Protein AF-A0A938LLB4-F1 (afdb_monomer_lite)

Foldseek 3Di:
DPPVCVVVVVVVVVPPPPDVVVVVVPPPDDDPPDWDKFKKKWWFALFKFLKAKEKEFDFQPQALDPLQKWKAFPVRHTWFKDFLAFAFLLCLLQPDVLQVSFQRVVQLAFDDSVVSNVVLVVVLVVCCVPPVVVSVVVVVSVVSSVVRRSGTGMTIMMTSHIAHHLGIGIMMMIGHPDRDPDPFQDQDPDPQWDDAAQWIWGGPPWQTFTAGVRFTLWTFQDWDWAPDDDSFIPADPVWDKTWGWDDDQWIKIKIWIWDQHPPRDIWIWIKIWTHHSLQKIKMKTWTGCPDLPPHDDHFTWWRKIFAPFWKAWPDDADQLQRWTWIARPQRAIKTKFWFCFPLSYSSPPCGLSPPPLVPPPFAWDWDGDTRMITTTGDDDCPRPSNCCSVCVPPDPPDDDRDDDTITMMMMATDRYRVSSRVRRLNPLSHIYMYTDDDDDPVNVVVVVLVVLLPPDPDAPPLLCLLSVLSNVVSHPPPVVNVQSQQHGPVDRGQGLQNVLVVLLVVLVVCVVVLQDPCCVPDVVVVVVPPPDPSSLPVNLSSLLRSVVSLVSCVVVVHDDDNVSSLVSLLSSLCSLQCSQQNVVRDLVSNVVRCQQDALLSCLSLLLSLLSNCVSPVDCVSLLSSLVSLVVLVVSLSSRSNHQDPSHPRCPPPNRYDDPVRSNVSLVSNLVSCVVSVNCPSNNPVNNVSD

Secondary structure (DSSP, 8-state):
--HHHHHHHHHHTTTTTSSGGGTGGG-S---TT--EEEEEEEE--SS--S-EEEEEE--TTT-SSTTSEEEE-TTSPEEPEEEEEEEEHHHHHH-BGGGTTB--TT-SS-S-HHHHHHHHHHHHHHHHHH-HHHHHHHHHHHHHHHHTTTSEEEEEEEE--PPPTT-EEEEEEEEPSS---PPP----S---EEEETTEEEESSSSS-EEEETTEEEEEEEEEEESS------SS-TTS-EEEEEE-SSSEEEEEEEEEE-GGG-EEEEEEEEEEETTTEEEEEEEEE-S-GGG-----EEEEEEE-SS-EEEEE--BTTB-SEEEEETTTEEEEEEE-SS-TTSTTTTS-TT----SSTT---EEEEETTEEEEE----TT-HHHHHHH-TTS-----------EEEEEEEEESSHHHHHHHHHHHHTPEEEEEE----HHHHHHHHHHHHHH----TT-GGGHHHHHHHHHTS--HHHHHHHHH--TTSTT--HHHHHHHHHHHHHHHHHTTS-SSTTT-HHHHTTT---TTTTSHHHHHHHHHHHHHHHHHHTT----HHHHHHHHHHHHHHHHHHHHTTTTPHHHHHHHHHHS-HHHHTTHHHHHHHHHHHH--HHHHHHHHHHHHHHHHHHHT-TT-S--SS----SS-SS--TTHHHHHHHHHHHHHHHTT-GGGT-HHHHTT-

Radius of gyration: 28.42 Å; chains: 1; bounding box: 68×77×76 Å

pLDDT: mean 71.15, std 18.34, range [28.41, 96.88]

Structure (mmCIF, N/CA/C/O backbone):
data_AF-A0A938LLB4-F1
#
_entry.id   AF-A0A938LLB4-F1
#
loop_
_atom_site.group_PDB
_atom_site.id
_atom_site.type_symbol
_atom_site.label_atom_id
_atom_site.label_alt_id
_atom_site.label_comp_id
_atom_site.label_asym_id
_atom_site.label_entity_id
_atom_site.label_seq_id
_atom_site.pdbx_PDB_ins_code
_atom_site.Cartn_x
_atom_site.Cartn_y
_atom_site.Cartn_z
_atom_site.occupancy
_atom_site.B_iso_or_equiv
_atom_site.auth_seq_id
_atom_site.auth_comp_id
_atom_site.auth_asym_id
_atom_site.auth_atom_id
_atom_site.pdbx_PDB_model_num
ATOM 1 N N . MET A 1 1 ? -25.344 2.902 45.582 1.00 38.16 1 MET A N 1
ATOM 2 C CA . MET A 1 1 ? -24.478 1.870 44.975 1.00 38.16 1 MET A CA 1
ATOM 3 C C . MET A 1 1 ? -23.127 2.529 44.743 1.00 38.16 1 MET A C 1
ATOM 5 O O . MET A 1 1 ? -23.113 3.591 44.135 1.00 38.16 1 MET A O 1
ATOM 9 N N . ASP A 1 2 ? -22.037 2.008 45.308 1.00 42.34 2 ASP A N 1
ATOM 10 C CA . ASP A 1 2 ? -20.694 2.566 45.085 1.00 42.34 2 ASP A CA 1
ATOM 11 C C . ASP A 1 2 ? -20.376 2.517 43.574 1.00 42.34 2 ASP A C 1
ATOM 13 O O . ASP A 1 2 ? -20.683 1.522 42.910 1.00 42.34 2 ASP A O 1
ATOM 17 N N . ARG A 1 3 ? -19.794 3.592 43.017 1.00 37.59 3 ARG A N 1
ATOM 18 C CA . ARG A 1 3 ? -19.361 3.690 41.606 1.00 37.59 3 ARG A CA 1
ATOM 19 C C . ARG A 1 3 ? -18.477 2.493 41.213 1.00 37.59 3 ARG A C 1
ATOM 21 O O . ARG A 1 3 ? -18.542 2.015 40.081 1.00 37.59 3 ARG A O 1
ATOM 28 N N . ARG A 1 4 ? -17.738 1.939 42.182 1.00 39.38 4 ARG A N 1
ATOM 29 C CA . ARG A 1 4 ? -16.935 0.709 42.086 1.00 39.38 4 ARG A CA 1
ATOM 30 C C . ARG A 1 4 ? -17.777 -0.549 41.874 1.00 39.38 4 ARG A C 1
ATOM 32 O O . ARG A 1 4 ? -17.380 -1.441 41.128 1.00 39.38 4 ARG A O 1
ATOM 39 N N . THR A 1 5 ? -18.938 -0.620 42.520 1.00 36.97 5 THR A N 1
ATOM 40 C CA . THR A 1 5 ? -19.897 -1.714 42.370 1.00 36.97 5 THR A CA 1
ATOM 41 C C . THR A 1 5 ? -20.591 -1.622 41.020 1.00 36.97 5 THR A C 1
ATOM 43 O O . THR A 1 5 ? -20.711 -2.647 40.371 1.00 36.97 5 THR A O 1
ATOM 46 N N . PHE A 1 6 ? -20.970 -0.432 40.542 1.00 40.25 6 PHE A N 1
ATOM 47 C CA . PHE A 1 6 ? -21.634 -0.280 39.240 1.00 40.25 6 PHE A CA 1
ATOM 48 C C . PHE A 1 6 ? -20.736 -0.722 38.070 1.00 40.25 6 PHE A C 1
ATOM 50 O O . PHE A 1 6 ? -21.145 -1.577 37.296 1.00 40.25 6 PHE A O 1
ATOM 57 N N . LEU A 1 7 ? -19.477 -0.266 38.000 1.00 39.56 7 LEU A N 1
ATOM 58 C CA . LEU A 1 7 ? -18.534 -0.684 36.944 1.00 39.56 7 LEU A CA 1
ATOM 59 C C . LEU A 1 7 ? -18.168 -2.175 37.010 1.00 39.56 7 LEU A C 1
ATOM 61 O O . LEU A 1 7 ? -18.110 -2.840 35.978 1.00 39.56 7 LEU A O 1
ATOM 65 N N . LYS A 1 8 ? -17.976 -2.728 38.217 1.00 38.22 8 LYS A N 1
ATOM 66 C CA . LYS A 1 8 ? -17.775 -4.176 38.393 1.00 38.22 8 LYS A CA 1
ATOM 67 C C . LYS A 1 8 ? -19.023 -4.981 38.031 1.00 38.22 8 LYS A C 1
ATOM 69 O O . LYS A 1 8 ? -18.881 -6.071 37.498 1.00 38.22 8 LYS A O 1
ATOM 74 N N . SER A 1 9 ? -20.220 -4.451 38.283 1.00 35.53 9 SER A N 1
ATOM 75 C CA . SER A 1 9 ? -21.488 -5.106 37.937 1.00 35.53 9 SER A CA 1
ATOM 76 C C . SER A 1 9 ? -21.720 -5.092 36.430 1.00 35.53 9 SER A C 1
ATOM 78 O O . SER A 1 9 ? -22.069 -6.123 35.876 1.00 35.53 9 SER A O 1
ATOM 80 N N . SER A 1 10 ? -21.445 -3.979 35.746 1.00 35.88 10 SER A N 1
ATOM 81 C CA . SER A 1 10 ? -21.566 -3.878 34.286 1.00 35.88 10 SER A CA 1
ATOM 82 C C . SER A 1 10 ? -20.564 -4.776 33.549 1.00 35.88 10 SER A C 1
ATOM 84 O O . SER A 1 10 ? -20.893 -5.322 32.502 1.00 35.88 10 SER A O 1
ATOM 86 N N . LEU A 1 11 ? -19.372 -4.993 34.120 1.00 36.62 11 LEU A N 1
ATOM 87 C CA . LEU A 1 11 ? -18.377 -5.949 33.609 1.00 36.62 11 LEU A CA 1
ATOM 88 C C . LEU A 1 11 ? -18.670 -7.406 34.016 1.00 36.62 11 LEU A C 1
ATOM 90 O O . LEU A 1 11 ? -18.320 -8.324 33.284 1.00 36.62 11 LEU A O 1
ATOM 94 N N . ALA A 1 12 ? -19.335 -7.640 35.151 1.00 34.72 12 ALA A N 1
ATOM 95 C CA . ALA A 1 12 ? -19.778 -8.973 35.570 1.00 34.72 12 ALA A CA 1
ATOM 96 C C . ALA A 1 12 ? -21.021 -9.450 34.796 1.00 34.72 12 ALA A C 1
ATOM 98 O O . ALA A 1 12 ? -21.148 -10.641 34.521 1.00 34.72 12 ALA A O 1
ATOM 99 N N . VAL A 1 13 ? -21.902 -8.530 34.386 1.00 36.62 13 VAL A N 1
ATOM 100 C CA . VAL A 1 13 ? -23.029 -8.799 33.472 1.00 36.62 13 VAL A CA 1
ATOM 101 C C . VAL A 1 13 ? -22.531 -9.187 32.070 1.00 36.62 13 VAL A C 1
ATOM 103 O O . VAL A 1 13 ? -23.229 -9.907 31.366 1.00 36.62 13 VAL A O 1
ATOM 106 N N . ALA A 1 14 ? -21.291 -8.830 31.708 1.00 36.34 14 ALA A N 1
ATOM 107 C CA . ALA A 1 14 ? -20.615 -9.303 30.495 1.00 36.34 14 ALA A CA 1
ATOM 108 C C . ALA A 1 14 ? -20.069 -10.753 30.586 1.00 36.34 14 ALA A C 1
ATOM 110 O O . ALA A 1 14 ? -19.321 -11.175 29.715 1.00 36.34 14 ALA A O 1
ATOM 111 N N . GLY A 1 15 ? -20.425 -11.535 31.617 1.00 29.52 15 GLY A N 1
ATOM 112 C CA . GLY A 1 15 ? -20.365 -13.007 31.561 1.00 29.52 15 GLY A CA 1
ATOM 113 C C . GLY A 1 15 ? -18.978 -13.675 31.562 1.00 29.52 15 GLY A C 1
ATOM 114 O O . GLY A 1 15 ? -18.867 -14.842 31.199 1.00 29.52 15 GLY A O 1
ATOM 115 N N . LEU A 1 16 ? -17.917 -12.995 32.003 1.00 42.72 16 LEU A N 1
ATOM 116 C CA . LEU A 1 16 ? -16.522 -13.419 31.781 1.00 42.72 16 LEU A CA 1
ATOM 117 C C . LEU A 1 16 ? -15.915 -14.476 32.737 1.00 42.72 16 LEU A C 1
ATOM 119 O O . LEU A 1 16 ? -14.700 -14.665 32.703 1.00 42.72 16 LEU A O 1
ATOM 123 N N . SER A 1 17 ? -16.665 -15.179 33.598 1.00 34.81 17 SER A N 1
ATOM 124 C CA . SER A 1 17 ? -16.018 -15.974 34.671 1.00 34.81 17 SER A CA 1
ATOM 125 C C . SER A 1 17 ? -16.372 -17.455 34.831 1.00 34.81 17 SER A C 1
ATOM 127 O O . SER A 1 17 ? -15.748 -18.088 35.679 1.00 34.81 17 SER A O 1
ATOM 129 N N . ALA A 1 18 ? -17.266 -18.068 34.042 1.00 30.58 18 ALA A N 1
ATOM 130 C CA . ALA A 1 18 ? -17.614 -19.480 34.305 1.00 30.58 18 ALA A CA 1
ATOM 131 C C . ALA A 1 18 ? -17.801 -20.417 33.096 1.00 30.58 18 ALA A C 1
ATOM 133 O O . ALA A 1 18 ? -17.688 -21.626 33.273 1.00 30.58 18 ALA A O 1
ATOM 134 N N . GLY A 1 19 ? -18.027 -19.920 31.873 1.00 28.78 19 GLY A N 1
ATOM 135 C CA . GLY A 1 19 ? -18.280 -20.790 30.706 1.00 28.78 19 GLY A CA 1
ATOM 136 C C . GLY A 1 19 ? -17.046 -21.184 29.880 1.00 28.78 19 GLY A C 1
ATOM 137 O O . GLY A 1 19 ? -17.076 -22.166 29.144 1.00 28.78 19 GLY A O 1
ATOM 138 N N . ALA A 1 20 ? -15.942 -20.440 29.988 1.00 32.25 20 ALA A N 1
ATOM 139 C CA . ALA A 1 20 ? -14.841 -20.521 29.021 1.00 32.25 20 ALA A CA 1
ATOM 140 C C . ALA A 1 20 ? -13.816 -21.641 29.289 1.00 32.25 20 ALA A C 1
ATOM 142 O O . ALA A 1 20 ? -13.085 -22.029 28.378 1.00 32.25 20 ALA A O 1
ATOM 143 N N . ALA A 1 21 ? -13.766 -22.188 30.510 1.00 29.72 21 ALA A N 1
ATOM 144 C CA . ALA A 1 21 ? -12.831 -23.264 30.855 1.00 29.72 21 ALA A CA 1
ATOM 145 C C . ALA A 1 21 ? -13.132 -24.571 30.098 1.00 29.72 21 ALA A C 1
ATOM 147 O O . ALA A 1 21 ? -12.221 -25.346 29.834 1.00 29.72 21 ALA A O 1
ATOM 148 N N . GLN A 1 22 ? -14.384 -24.775 29.676 1.00 30.55 22 GLN A N 1
ATOM 149 C CA . GLN A 1 22 ? -14.809 -25.984 28.966 1.00 30.55 22 GLN A CA 1
ATOM 150 C C . GLN A 1 22 ? -14.653 -25.885 27.436 1.00 30.55 22 GLN A C 1
ATOM 152 O O . GLN A 1 22 ? -14.655 -26.903 26.755 1.00 30.55 22 GLN A O 1
ATOM 157 N N . ALA A 1 23 ? -14.456 -24.678 26.886 1.00 30.84 23 ALA A N 1
ATOM 158 C CA . ALA A 1 23 ? -14.274 -24.460 25.444 1.00 30.84 23 ALA A CA 1
ATOM 159 C C . ALA A 1 23 ? -12.804 -24.565 24.983 1.00 30.84 23 ALA A C 1
ATOM 161 O O . ALA A 1 23 ? -12.535 -24.788 23.799 1.00 30.84 23 ALA A O 1
ATOM 162 N N . ALA A 1 24 ? -11.842 -24.426 25.904 1.00 32.53 24 ALA A N 1
ATOM 163 C CA . ALA A 1 24 ? -10.412 -24.510 25.600 1.00 32.53 24 ALA A CA 1
ATOM 164 C C . ALA A 1 24 ? -9.924 -25.955 25.362 1.00 32.53 24 ALA A C 1
ATOM 166 O O . ALA A 1 24 ? -8.981 -26.156 24.598 1.00 32.53 24 ALA A O 1
ATOM 167 N N . GLU A 1 25 ? -10.599 -26.960 25.932 1.00 28.41 25 GLU A N 1
ATOM 168 C CA . GLU A 1 25 ? -10.260 -28.383 25.752 1.00 28.41 25 GLU A CA 1
ATOM 169 C C . GLU A 1 25 ? -10.760 -28.991 24.428 1.00 28.41 25 GLU A C 1
ATOM 171 O O . GLU A 1 25 ? -10.329 -30.077 24.057 1.00 28.41 25 GLU A O 1
ATOM 176 N N . THR A 1 26 ? -11.588 -28.282 23.650 1.00 31.03 26 THR A N 1
ATOM 177 C CA . THR A 1 26 ? -12.096 -28.755 22.342 1.00 31.03 26 THR A CA 1
ATOM 178 C C . THR A 1 26 ? -11.354 -28.212 21.116 1.00 31.03 26 THR A C 1
ATOM 180 O O . THR A 1 26 ? -11.802 -28.406 19.987 1.00 31.03 26 THR A O 1
ATOM 183 N N . ARG A 1 27 ? -10.209 -27.533 21.282 1.00 40.38 27 ARG A N 1
ATOM 184 C CA . ARG A 1 27 ? -9.359 -27.124 20.138 1.00 40.38 27 ARG A CA 1
ATOM 185 C C . ARG A 1 27 ? -8.345 -28.196 19.706 1.00 40.38 27 ARG A C 1
ATOM 187 O O . ARG A 1 27 ? -7.478 -27.904 18.883 1.00 40.38 27 ARG A O 1
ATOM 194 N N . THR A 1 28 ? -8.482 -29.417 20.216 1.00 36.91 28 THR A N 1
ATOM 195 C CA . THR A 1 28 ? -7.761 -30.611 19.771 1.00 36.91 28 THR A CA 1
ATOM 196 C C . THR A 1 28 ? -8.453 -31.238 18.554 1.00 36.91 28 THR A C 1
ATOM 198 O O . THR A 1 28 ? -9.636 -31.560 18.569 1.00 36.91 28 THR A O 1
ATOM 201 N N . ASP A 1 29 ? -7.683 -31.363 17.473 1.00 35.16 29 ASP A N 1
ATOM 202 C CA . ASP A 1 29 ? -7.795 -32.408 16.453 1.00 35.16 29 ASP A CA 1
ATOM 203 C C . ASP A 1 29 ? -9.169 -32.610 15.783 1.00 35.16 29 ASP A C 1
ATOM 205 O O . ASP A 1 29 ? -9.827 -33.638 15.944 1.00 35.16 29 ASP A O 1
ATOM 209 N N . ARG A 1 30 ? -9.569 -31.677 14.901 1.00 42.19 30 ARG A N 1
ATOM 210 C CA . ARG A 1 30 ? -10.477 -32.066 13.804 1.00 42.19 30 ARG A CA 1
ATOM 211 C C . ARG A 1 30 ? -9.733 -33.018 12.869 1.00 42.19 30 ARG A C 1
ATOM 213 O O . ARG A 1 30 ? -8.590 -32.752 12.501 1.00 42.19 30 ARG A O 1
ATOM 220 N N . ALA A 1 31 ? -10.392 -34.122 12.523 1.00 34.38 31 ALA A N 1
ATOM 221 C CA . ALA A 1 31 ? -9.819 -35.233 11.778 1.00 34.38 31 ALA A CA 1
ATOM 222 C C . ALA A 1 31 ? -9.076 -34.779 10.501 1.00 34.38 31 ALA A C 1
ATOM 224 O O . ALA A 1 31 ? -9.541 -33.866 9.809 1.00 34.38 31 ALA A O 1
ATOM 225 N N . PRO A 1 32 ? -7.948 -35.424 10.147 1.00 36.88 32 PRO A N 1
ATOM 226 C CA . PRO A 1 32 ? -7.277 -35.201 8.871 1.00 36.88 32 PRO A CA 1
ATOM 227 C C . PRO A 1 32 ? -8.240 -35.560 7.727 1.00 36.88 32 PRO A C 1
ATOM 229 O O . PRO A 1 32 ? -8.474 -36.732 7.448 1.00 36.88 32 PRO A O 1
ATOM 232 N N . GLY A 1 33 ? -8.847 -34.547 7.104 1.00 42.12 33 GLY A N 1
ATOM 233 C CA . GLY A 1 33 ? -9.833 -34.728 6.032 1.00 42.12 33 GLY A CA 1
ATOM 234 C C . GLY A 1 33 ? -10.865 -33.605 5.892 1.00 42.12 33 GLY A C 1
ATOM 235 O O . GLY A 1 33 ? -11.417 -33.438 4.806 1.00 42.12 33 GLY A O 1
ATOM 236 N N . ASP A 1 34 ? -11.098 -32.797 6.932 1.00 50.19 34 ASP A N 1
ATOM 237 C CA . ASP A 1 34 ? -12.034 -31.671 6.836 1.00 50.19 34 ASP A CA 1
ATOM 238 C C . ASP A 1 34 ? -11.437 -30.521 6.012 1.00 50.19 34 ASP A C 1
ATOM 240 O O . ASP A 1 34 ? -10.453 -29.886 6.404 1.00 50.19 34 ASP A O 1
ATOM 244 N N . ARG A 1 35 ? -12.063 -30.232 4.863 1.00 59.97 35 ARG A N 1
ATOM 245 C CA . ARG A 1 35 ? -11.762 -29.063 4.023 1.00 59.97 35 ARG A CA 1
ATOM 246 C C . ARG A 1 35 ? -11.825 -27.794 4.867 1.00 59.97 35 ARG A C 1
ATOM 248 O O . ARG A 1 35 ? -12.900 -27.361 5.286 1.00 59.97 35 ARG A O 1
ATOM 255 N N . ARG A 1 36 ? -10.671 -27.172 5.105 1.00 74.94 36 ARG A N 1
ATOM 256 C CA . ARG A 1 36 ? -10.594 -25.930 5.872 1.00 74.94 36 ARG A CA 1
ATOM 257 C C . ARG A 1 36 ? -10.804 -24.744 4.940 1.00 74.94 36 ARG A C 1
ATOM 259 O O . ARG A 1 36 ? -9.930 -24.413 4.144 1.00 74.94 36 ARG A O 1
ATOM 266 N N . LEU A 1 37 ? -11.972 -24.119 5.059 1.00 85.50 37 LEU A N 1
ATOM 267 C CA . LEU A 1 37 ? -12.332 -22.895 4.349 1.00 85.50 37 LEU A CA 1
ATOM 268 C C . LEU A 1 37 ? -12.081 -21.677 5.247 1.00 85.50 37 LEU A C 1
ATOM 270 O O . LEU A 1 37 ? -12.558 -21.627 6.381 1.00 85.50 37 LEU A O 1
ATOM 274 N N . LEU A 1 38 ? -11.339 -20.698 4.738 1.00 89.25 38 LEU A N 1
ATOM 275 C CA . LEU A 1 38 ? -11.092 -19.399 5.362 1.00 89.25 38 LEU A CA 1
ATOM 276 C C . LEU A 1 38 ? -11.762 -18.294 4.539 1.00 89.25 38 LEU A C 1
ATOM 278 O O . LEU A 1 38 ? -11.843 -18.389 3.315 1.00 89.25 38 LEU A O 1
ATOM 282 N N . ASN A 1 39 ? -12.206 -17.228 5.203 1.00 90.12 39 ASN A N 1
ATOM 283 C CA . ASN A 1 39 ? -12.714 -16.043 4.518 1.00 90.12 39 ASN A CA 1
ATOM 284 C C . ASN A 1 39 ? -11.551 -15.121 4.148 1.00 90.12 39 ASN A C 1
ATOM 286 O O . ASN A 1 39 ? -10.683 -14.831 4.974 1.00 90.12 39 ASN A O 1
ATOM 290 N N . VAL A 1 40 ? -11.563 -14.640 2.912 1.00 90.19 40 VAL A N 1
ATOM 291 C CA . VAL A 1 40 ? -10.655 -13.616 2.403 1.00 90.19 40 VAL A CA 1
ATOM 292 C C . VAL A 1 40 ? -11.481 -12.357 2.198 1.00 90.19 40 VAL A C 1
ATOM 294 O O . VAL A 1 40 ? -12.363 -12.329 1.342 1.00 90.19 40 VAL A O 1
ATOM 297 N N . HIS A 1 41 ? -11.209 -11.313 2.972 1.00 85.25 41 HIS A N 1
ATOM 298 C CA . HIS A 1 41 ? -11.810 -10.007 2.719 1.00 85.25 41 HIS A CA 1
ATOM 299 C C . HIS A 1 41 ? -10.950 -9.301 1.691 1.00 85.25 41 HIS A C 1
ATOM 301 O O . HIS A 1 41 ? -9.750 -9.141 1.903 1.00 85.25 41 HIS A O 1
ATOM 307 N N . ALA A 1 42 ? -11.561 -8.919 0.581 1.00 87.12 42 ALA A N 1
ATOM 308 C CA . ALA A 1 42 ? -10.934 -8.149 -0.473 1.00 87.12 42 ALA A CA 1
ATOM 309 C C . ALA A 1 42 ? -11.581 -6.770 -0.538 1.00 87.12 42 ALA A C 1
ATOM 311 O O . ALA A 1 42 ? -12.806 -6.643 -0.473 1.00 87.12 42 ALA A O 1
ATOM 312 N N . CYS A 1 43 ? -10.761 -5.739 -0.685 1.00 81.94 43 CYS A N 1
ATOM 313 C CA . CYS A 1 43 ? -11.220 -4.394 -0.964 1.00 81.94 43 CYS A CA 1
ATOM 314 C C . CYS A 1 43 ? -10.387 -3.754 -2.073 1.00 81.94 43 CYS A C 1
ATOM 316 O O . CYS A 1 43 ? -9.166 -3.912 -2.152 1.00 81.94 43 CYS A O 1
ATOM 318 N N . GLN A 1 44 ? -11.069 -3.009 -2.932 1.00 82.25 44 GLN A N 1
ATOM 319 C CA . GLN A 1 44 ? -10.447 -2.159 -3.931 1.00 82.25 44 GLN A CA 1
ATOM 320 C C . GLN A 1 44 ? -10.585 -0.709 -3.504 1.00 82.25 44 GLN A C 1
ATOM 322 O O . GLN A 1 44 ? -11.599 -0.274 -2.961 1.00 82.25 44 GLN A O 1
ATOM 327 N N . ALA A 1 45 ? -9.533 0.037 -3.787 1.00 72.38 45 ALA A N 1
ATOM 328 C CA . ALA A 1 45 ? -9.528 1.484 -3.779 1.00 72.38 45 ALA A CA 1
ATOM 329 C C . ALA A 1 45 ? -10.425 2.047 -4.908 1.00 72.38 45 ALA A C 1
ATOM 331 O O . ALA A 1 45 ? -11.274 1.362 -5.463 1.00 72.38 45 ALA A O 1
ATOM 332 N N . ASN A 1 46 ? -10.262 3.306 -5.283 1.00 71.06 46 ASN A N 1
ATOM 333 C CA . ASN A 1 46 ? -11.019 3.934 -6.371 1.00 71.06 46 ASN A CA 1
ATOM 334 C C . ASN A 1 46 ? -10.603 3.494 -7.791 1.00 71.06 46 ASN A C 1
ATOM 336 O O . ASN A 1 46 ? -11.219 3.877 -8.787 1.00 71.06 46 ASN A O 1
ATOM 340 N N . ASN A 1 47 ? -9.515 2.746 -7.912 1.00 76.56 47 ASN A N 1
ATOM 341 C CA . ASN A 1 47 ? -8.929 2.388 -9.188 1.00 76.56 47 ASN A CA 1
ATOM 342 C C . ASN A 1 47 ? -9.462 1.036 -9.683 1.00 76.56 47 ASN A C 1
ATOM 344 O O . ASN A 1 47 ? -10.134 0.297 -8.968 1.00 76.56 47 ASN A O 1
ATOM 348 N N . ARG A 1 48 ? -9.156 0.716 -10.941 1.00 83.62 48 ARG A N 1
ATOM 349 C CA . ARG A 1 48 ? -9.487 -0.574 -11.549 1.00 83.62 48 ARG A CA 1
ATOM 350 C C . ARG A 1 48 ? -8.203 -1.344 -11.787 1.00 83.62 48 ARG A C 1
ATOM 352 O O . ARG A 1 48 ? -7.337 -0.871 -12.520 1.00 83.62 48 ARG A O 1
ATOM 359 N N . SER A 1 49 ? -8.097 -2.510 -11.171 1.00 87.69 49 SER A N 1
ATOM 360 C CA . SER A 1 49 ? -7.019 -3.460 -11.405 1.00 87.69 49 SER A CA 1
ATOM 361 C C . SER A 1 49 ? -7.618 -4.834 -11.709 1.00 87.69 49 SER A C 1
ATOM 363 O O . SER A 1 49 ? -8.625 -5.200 -11.103 1.00 87.69 49 SER A O 1
ATOM 365 N N . PRO A 1 50 ? -7.025 -5.609 -12.634 1.00 92.12 50 PRO A N 1
ATOM 366 C CA . PRO A 1 50 ? -7.386 -7.010 -12.822 1.00 92.12 50 PRO A CA 1
ATOM 367 C C . PRO A 1 50 ? -6.771 -7.931 -11.752 1.00 92.12 50 PRO A C 1
ATOM 369 O O . PRO A 1 50 ? -6.931 -9.151 -11.832 1.00 92.12 50 PRO A O 1
ATOM 372 N N . TYR A 1 51 ? -6.039 -7.368 -10.787 1.00 91.56 51 TYR A N 1
ATOM 373 C CA . TYR A 1 51 ? -5.263 -8.093 -9.796 1.00 91.56 51 TYR A CA 1
ATOM 374 C C . TYR A 1 51 ? -5.711 -7.785 -8.366 1.00 91.56 51 TYR A C 1
ATOM 376 O O . TYR A 1 51 ? -6.024 -6.649 -8.014 1.00 91.56 51 TYR A O 1
ATOM 384 N N . LEU A 1 52 ? -5.644 -8.811 -7.520 1.00 90.31 52 LEU A N 1
ATOM 385 C CA . LEU A 1 52 ? -5.874 -8.746 -6.079 1.00 90.31 52 LEU A CA 1
ATOM 386 C C . LEU A 1 52 ? -4.668 -9.360 -5.358 1.00 90.31 52 LEU A C 1
ATOM 388 O O . LEU A 1 52 ? -4.321 -10.517 -5.592 1.00 90.31 52 LEU A O 1
ATOM 392 N N . LEU A 1 53 ? -4.030 -8.599 -4.471 1.00 89.56 53 LEU A N 1
ATOM 393 C CA . LEU A 1 53 ? -2.946 -9.069 -3.611 1.00 89.56 53 LEU A CA 1
ATOM 394 C C . LEU A 1 53 ? -3.502 -9.502 -2.255 1.00 89.56 53 LEU A C 1
ATOM 396 O O . LEU A 1 53 ? -3.898 -8.666 -1.444 1.00 89.56 53 LEU A O 1
ATOM 400 N N . VAL A 1 54 ? -3.496 -10.805 -1.978 1.00 88.25 54 VAL A N 1
ATOM 401 C CA . VAL A 1 54 ? -3.985 -11.369 -0.715 1.00 88.25 54 VAL A CA 1
ATOM 402 C C . VAL A 1 54 ? -2.824 -11.675 0.222 1.00 88.25 54 VAL A C 1
ATOM 404 O O . VAL A 1 54 ? -1.978 -12.515 -0.078 1.00 88.25 54 VAL A O 1
ATOM 407 N N . ARG A 1 55 ? -2.813 -11.048 1.399 1.00 86.69 55 ARG A N 1
ATOM 408 C CA . ARG A 1 55 ? -1.929 -11.403 2.514 1.00 86.69 55 ARG A CA 1
ATOM 409 C C . ARG A 1 55 ? -2.594 -12.468 3.384 1.00 86.69 55 ARG A C 1
ATOM 411 O O . ARG A 1 55 ? -3.663 -12.247 3.949 1.00 86.69 55 ARG A O 1
ATOM 418 N N . ALA A 1 56 ? -1.945 -13.613 3.538 1.00 86.81 56 ALA A N 1
ATOM 419 C CA . ALA A 1 56 ? -2.440 -14.720 4.346 1.00 86.81 56 ALA A CA 1
ATOM 420 C C . ALA A 1 56 ? -1.444 -15.083 5.449 1.00 86.81 56 ALA A C 1
ATOM 422 O O . ALA A 1 56 ? -0.252 -15.194 5.185 1.00 86.81 56 ALA A O 1
ATOM 423 N N . LYS A 1 57 ? -1.935 -15.310 6.671 1.00 86.44 57 LYS A N 1
ATOM 424 C CA . LYS A 1 57 ? -1.154 -15.838 7.801 1.00 86.44 57 LYS A CA 1
ATOM 425 C C . LYS A 1 57 ? -1.664 -17.217 8.202 1.00 86.44 57 LYS A C 1
ATOM 427 O O . LYS A 1 57 ? -2.854 -17.362 8.465 1.00 86.44 57 LYS A O 1
ATOM 432 N N . PHE A 1 58 ? -0.796 -18.210 8.304 1.00 87.50 58 PHE A N 1
ATOM 433 C CA . PHE A 1 58 ? -1.147 -19.599 8.611 1.00 87.50 58 PHE A CA 1
ATOM 434 C C . PHE A 1 58 ? -0.631 -20.010 9.988 1.00 87.50 58 PHE A C 1
ATOM 436 O O . PHE A 1 58 ? 0.442 -19.569 10.381 1.00 87.50 58 PHE A O 1
ATOM 443 N N . ARG A 1 59 ? -1.381 -20.836 10.729 1.00 87.19 59 ARG A N 1
ATOM 444 C CA . ARG A 1 59 ? -0.913 -21.455 11.982 1.00 87.19 59 ARG A CA 1
ATOM 445 C C . ARG A 1 59 ? 0.206 -22.462 11.685 1.00 87.19 59 ARG A C 1
ATOM 447 O O . ARG A 1 59 ? 0.269 -22.979 10.566 1.00 87.19 59 ARG A O 1
ATOM 454 N N . PRO A 1 60 ? 1.061 -22.787 12.668 1.00 88.62 60 PRO A N 1
ATOM 455 C CA . PRO A 1 60 ? 2.071 -23.822 12.484 1.00 88.62 60 PRO A CA 1
ATOM 456 C C . PRO A 1 60 ? 1.441 -25.148 12.050 1.00 88.62 60 PRO A C 1
ATOM 458 O O . PRO A 1 60 ? 0.452 -25.588 12.632 1.00 88.62 60 PRO A O 1
ATOM 461 N N . GLY A 1 61 ? 1.996 -25.760 11.005 1.00 89.06 61 GLY A N 1
ATOM 462 C CA . GLY A 1 61 ? 1.529 -27.032 10.450 1.00 89.06 61 GLY A CA 1
ATOM 463 C C . GLY A 1 61 ? 0.268 -26.942 9.585 1.00 89.06 61 GLY A C 1
ATOM 464 O O . GLY A 1 61 ? -0.129 -27.950 9.015 1.00 89.06 61 GLY A O 1
ATOM 465 N N . GLU A 1 62 ? -0.353 -25.765 9.450 1.00 89.19 62 GLU A N 1
ATOM 466 C CA . GLU A 1 62 ? -1.623 -25.617 8.724 1.00 89.19 62 GLU A CA 1
ATOM 467 C C . GLU A 1 62 ? -1.456 -25.714 7.204 1.00 89.19 62 GLU A C 1
ATOM 469 O O . GLU A 1 62 ? -2.290 -26.312 6.535 1.00 89.19 62 GLU A O 1
ATOM 474 N N . VAL A 1 63 ? -0.386 -25.127 6.663 1.00 91.50 63 VAL A N 1
ATOM 475 C CA . VAL A 1 63 ? -0.089 -25.126 5.227 1.00 91.50 63 VAL A CA 1
ATOM 476 C C . VAL A 1 63 ? 1.361 -25.538 5.038 1.00 91.50 63 VAL A C 1
ATOM 478 O O . VAL A 1 63 ? 2.272 -24.814 5.434 1.00 91.50 63 VAL A O 1
ATOM 481 N N . ALA A 1 64 ? 1.590 -26.711 4.451 1.00 89.94 64 ALA A N 1
ATOM 482 C CA . ALA A 1 64 ? 2.943 -27.216 4.214 1.00 89.94 64 ALA A CA 1
ATOM 483 C C . ALA A 1 64 ? 3.646 -26.501 3.046 1.00 89.94 64 ALA A C 1
ATOM 485 O O . ALA A 1 64 ? 4.857 -26.312 3.079 1.00 89.94 64 ALA A O 1
ATOM 486 N N . ASP A 1 65 ? 2.885 -26.082 2.034 1.00 91.50 65 ASP A N 1
ATOM 487 C CA . ASP A 1 65 ? 3.371 -25.408 0.829 1.00 91.50 65 ASP A CA 1
ATOM 488 C C . ASP A 1 65 ? 2.406 -24.272 0.483 1.00 91.50 65 ASP A C 1
ATOM 490 O O . ASP A 1 65 ? 1.193 -24.476 0.491 1.00 91.50 65 ASP A O 1
ATOM 494 N N . ALA A 1 66 ? 2.918 -23.081 0.164 1.00 91.25 66 ALA A N 1
ATOM 495 C CA . ALA A 1 66 ? 2.081 -21.928 -0.166 1.00 91.25 66 ALA A CA 1
ATOM 496 C C . ALA A 1 66 ? 1.163 -22.194 -1.374 1.00 91.25 66 ALA A C 1
ATOM 498 O O . ALA A 1 66 ? 0.121 -21.573 -1.498 1.00 91.25 66 ALA A O 1
ATOM 499 N N . ARG A 1 67 ? 1.492 -23.148 -2.249 1.00 91.56 67 ARG A N 1
ATOM 500 C CA . ARG A 1 67 ? 0.661 -23.548 -3.398 1.00 91.56 67 ARG A CA 1
ATOM 501 C C . ARG A 1 67 ? -0.485 -24.492 -3.024 1.00 91.56 67 ARG A C 1
ATOM 503 O O . ARG A 1 67 ? -1.333 -24.774 -3.863 1.00 91.56 67 ARG A O 1
ATOM 510 N N . ALA A 1 68 ? -0.523 -25.006 -1.796 1.00 92.44 68 ALA A N 1
ATOM 511 C CA . ALA A 1 68 ? -1.563 -25.913 -1.310 1.00 92.44 68 ALA A CA 1
ATOM 512 C C . ALA A 1 68 ? -2.841 -25.162 -0.895 1.00 92.44 68 ALA A C 1
ATOM 514 O O . ALA A 1 68 ? -3.411 -25.425 0.163 1.00 92.44 68 ALA A O 1
ATOM 515 N N . VAL A 1 69 ? -3.287 -24.208 -1.714 1.00 93.31 69 VAL A N 1
ATOM 516 C CA . VAL A 1 69 ? -4.509 -23.435 -1.481 1.00 93.31 69 VAL A CA 1
ATOM 517 C C . VAL A 1 69 ? -5.297 -23.252 -2.776 1.00 93.31 69 VAL A C 1
ATOM 519 O O . VAL A 1 69 ? -4.734 -23.278 -3.869 1.00 93.31 69 VAL A O 1
ATOM 522 N N . LYS A 1 70 ? -6.604 -23.035 -2.658 1.00 95.06 70 LYS A N 1
ATOM 523 C CA . LYS A 1 70 ? -7.474 -22.573 -3.746 1.00 95.06 70 LYS A CA 1
ATOM 524 C C . LYS A 1 70 ? -8.256 -21.355 -3.307 1.00 95.06 70 LYS A C 1
ATOM 526 O O . LYS A 1 70 ? -8.643 -21.259 -2.147 1.00 95.06 70 LYS A O 1
ATOM 531 N N . PHE A 1 71 ? -8.516 -20.450 -4.240 1.00 96.00 71 PHE A N 1
ATOM 532 C CA . PHE A 1 71 ? -9.347 -19.277 -4.006 1.00 96.00 71 PHE A CA 1
ATOM 533 C C . PHE A 1 71 ? -10.649 -19.412 -4.780 1.00 96.00 71 PHE A C 1
ATOM 535 O O . PHE A 1 71 ? -10.642 -19.875 -5.915 1.00 96.00 71 PHE A O 1
ATOM 542 N N . PHE A 1 72 ? -11.752 -18.982 -4.182 1.00 96.25 72 PHE A N 1
ATOM 543 C CA . PHE A 1 72 ? -13.067 -18.985 -4.807 1.00 96.25 72 PHE A CA 1
ATOM 544 C C . PHE A 1 72 ? -13.727 -17.621 -4.652 1.00 96.25 72 PHE A C 1
ATOM 546 O O . PHE A 1 72 ? -13.762 -17.062 -3.550 1.00 96.25 72 PHE A O 1
ATOM 553 N N . ALA A 1 73 ? -14.274 -17.113 -5.748 1.00 95.31 73 ALA A N 1
ATOM 554 C CA . ALA A 1 73 ? -15.116 -15.929 -5.770 1.00 95.31 73 ALA A CA 1
ATOM 555 C C . ALA A 1 73 ? -16.460 -16.189 -5.044 1.00 95.31 73 ALA A C 1
ATOM 557 O O . ALA A 1 73 ? -16.786 -17.345 -4.728 1.00 95.31 73 ALA A O 1
ATOM 558 N N . PRO A 1 74 ? -17.249 -15.135 -4.742 1.00 92.44 74 PRO A N 1
ATOM 559 C CA . PRO A 1 74 ? -18.531 -15.279 -4.045 1.00 92.44 74 PRO A CA 1
ATOM 560 C C . PRO A 1 74 ? -19.534 -16.209 -4.744 1.00 92.44 74 PRO A C 1
ATOM 562 O O . PRO A 1 74 ? -20.312 -16.886 -4.077 1.00 92.44 74 PRO A O 1
ATOM 565 N N . ASP A 1 75 ? -19.488 -16.280 -6.074 1.00 94.56 75 ASP A N 1
ATOM 566 C CA . ASP A 1 75 ? -20.321 -17.154 -6.910 1.00 94.56 75 ASP A CA 1
ATOM 567 C C . ASP A 1 75 ? -19.858 -18.627 -6.922 1.00 94.56 75 ASP A C 1
ATOM 569 O O . ASP A 1 75 ? -20.535 -19.490 -7.477 1.00 94.56 75 ASP A O 1
ATOM 573 N N . GLY A 1 76 ? -18.721 -18.934 -6.289 1.00 94.44 76 GLY A N 1
ATOM 574 C CA . GLY A 1 76 ? -18.120 -20.265 -6.256 1.00 94.44 76 GLY A CA 1
ATOM 575 C C . GLY A 1 76 ? -17.112 -20.550 -7.368 1.00 94.44 76 GLY A C 1
ATOM 576 O O . GLY A 1 76 ? -16.537 -21.638 -7.365 1.00 94.44 76 GLY A O 1
ATOM 577 N N . THR A 1 77 ? -16.847 -19.603 -8.269 1.00 95.94 77 THR A N 1
ATOM 578 C CA . THR A 1 77 ? -15.850 -19.752 -9.335 1.00 95.94 77 THR A CA 1
ATOM 579 C C . THR A 1 77 ? -14.434 -19.789 -8.752 1.00 95.94 77 THR A C 1
ATOM 581 O O . THR A 1 77 ? -14.078 -18.946 -7.929 1.00 95.94 77 THR A O 1
ATOM 584 N N . GLU A 1 78 ? -13.612 -20.763 -9.162 1.00 95.75 78 GLU A N 1
ATOM 585 C CA . GLU A 1 78 ? -12.199 -20.830 -8.758 1.00 95.75 78 GLU A CA 1
ATOM 586 C C . GLU A 1 78 ? -11.414 -19.667 -9.384 1.00 95.75 78 GLU A C 1
ATOM 588 O O . GLU A 1 78 ? -11.475 -19.425 -10.590 1.00 95.75 78 GLU A O 1
ATOM 593 N N . VAL A 1 79 ? -10.665 -18.945 -8.555 1.00 95.00 79 VAL A N 1
ATOM 594 C CA . VAL A 1 79 ? -9.859 -17.790 -8.947 1.00 95.00 79 VAL A CA 1
ATOM 595 C C . VAL A 1 79 ? -8.409 -18.232 -9.110 1.00 95.00 79 VAL A C 1
ATOM 597 O O . VAL A 1 79 ? -7.781 -18.730 -8.170 1.00 95.00 79 VAL A O 1
ATOM 600 N N . ALA A 1 80 ? -7.859 -18.013 -10.305 1.00 92.25 80 ALA A N 1
ATOM 601 C CA . ALA A 1 80 ? -6.450 -18.265 -10.576 1.00 92.25 80 ALA A CA 1
ATOM 602 C C . ALA A 1 80 ? -5.561 -17.406 -9.665 1.00 92.25 80 ALA A C 1
ATOM 604 O O . ALA A 1 80 ? -5.826 -16.218 -9.452 1.00 92.25 80 ALA A O 1
ATOM 605 N N . HIS A 1 81 ? -4.498 -18.014 -9.139 1.00 92.31 81 HIS A N 1
ATOM 606 C CA . HIS A 1 81 ? -3.562 -17.339 -8.253 1.00 92.31 81 HIS A CA 1
ATOM 607 C C . HIS A 1 81 ? -2.112 -17.744 -8.528 1.00 92.31 81 HIS A C 1
ATOM 609 O O . HIS A 1 81 ? -1.821 -18.765 -9.149 1.00 92.31 81 HIS A O 1
ATOM 615 N N . SER A 1 82 ? -1.180 -16.931 -8.045 1.00 90.00 82 SER A N 1
ATOM 616 C CA . SER A 1 82 ? 0.252 -17.220 -8.009 1.00 90.00 82 SER A CA 1
ATOM 617 C C . SER A 1 82 ? 0.811 -16.852 -6.640 1.00 90.00 82 SER A C 1
ATOM 619 O O . SER A 1 82 ? 0.400 -15.856 -6.039 1.00 90.00 82 SER A O 1
ATOM 621 N N . VAL A 1 83 ? 1.754 -17.649 -6.134 1.00 89.12 83 VAL A N 1
ATOM 622 C CA . VAL A 1 83 ? 2.484 -17.309 -4.906 1.00 89.12 83 VAL A CA 1
ATOM 623 C C . VAL A 1 83 ? 3.452 -16.179 -5.239 1.00 89.12 83 VAL A C 1
ATOM 625 O O . VAL A 1 83 ? 4.428 -16.375 -5.962 1.00 89.12 83 VAL A O 1
ATOM 628 N N . TRP A 1 84 ? 3.176 -14.987 -4.720 1.00 86.75 84 TRP A N 1
ATOM 629 C CA . TRP A 1 84 ? 4.028 -13.823 -4.917 1.00 86.75 84 TRP A CA 1
ATOM 630 C C . TRP A 1 84 ? 5.307 -13.954 -4.081 1.00 86.75 84 TRP A C 1
ATOM 632 O O . TRP A 1 84 ? 6.424 -13.960 -4.617 1.00 86.75 84 TRP A O 1
ATOM 642 N N . ASP A 1 85 ? 5.118 -14.151 -2.774 1.00 83.62 85 ASP A N 1
ATOM 643 C CA . ASP A 1 85 ? 6.167 -14.392 -1.786 1.00 83.62 85 ASP A CA 1
ATOM 644 C C . ASP A 1 85 ? 5.622 -15.185 -0.586 1.00 83.62 85 ASP A C 1
ATOM 646 O O . ASP A 1 85 ? 4.420 -15.176 -0.321 1.00 83.62 85 ASP A O 1
ATOM 650 N N . SER A 1 86 ? 6.490 -15.874 0.153 1.00 87.50 86 SER A N 1
ATOM 651 C CA . SER A 1 86 ? 6.095 -16.643 1.336 1.00 87.50 86 SER A CA 1
ATOM 652 C C . SER A 1 86 ? 7.244 -16.836 2.316 1.00 87.50 86 SER A C 1
ATOM 654 O O . SER A 1 86 ? 8.406 -16.917 1.928 1.00 87.50 86 SER A O 1
ATOM 656 N N . VAL A 1 87 ? 6.901 -16.992 3.589 1.00 86.56 87 VAL A N 1
ATOM 657 C CA . VAL A 1 87 ? 7.835 -17.212 4.695 1.00 86.56 87 VAL A CA 1
ATOM 658 C C . VAL A 1 87 ? 7.372 -18.400 5.524 1.00 86.56 87 VAL A C 1
ATOM 660 O O . VAL A 1 87 ? 6.193 -18.516 5.869 1.00 86.56 87 VAL A O 1
ATOM 663 N N . THR A 1 88 ? 8.306 -19.284 5.860 1.00 91.06 88 THR A N 1
ATOM 664 C CA . THR A 1 88 ? 8.040 -20.421 6.746 1.00 91.06 88 THR A CA 1
ATOM 665 C C . THR A 1 88 ? 8.069 -19.994 8.210 1.00 91.06 88 THR A C 1
ATOM 667 O O . THR A 1 88 ? 8.589 -18.928 8.548 1.00 91.06 88 THR A O 1
ATOM 670 N N . TRP A 1 89 ? 7.546 -20.827 9.106 1.00 88.06 89 TRP A N 1
ATOM 671 C CA . TRP A 1 89 ? 7.622 -20.604 10.553 1.00 88.06 89 TRP A CA 1
ATOM 672 C C . TRP A 1 89 ? 9.059 -20.549 11.079 1.00 88.06 89 TRP A C 1
ATOM 674 O O . TRP A 1 89 ? 9.361 -19.740 11.955 1.00 88.06 89 TRP A O 1
ATOM 684 N N . ARG A 1 90 ? 9.972 -21.327 10.489 1.00 89.00 90 ARG A N 1
ATOM 685 C CA . ARG A 1 90 ? 11.410 -21.272 10.766 1.00 89.00 90 ARG A CA 1
ATOM 686 C C . ARG A 1 90 ? 11.959 -19.897 10.419 1.00 89.00 90 ARG A C 1
ATOM 688 O O . ARG A 1 90 ? 12.546 -19.264 11.281 1.00 89.00 90 ARG A O 1
ATOM 695 N N . VAL A 1 91 ? 11.705 -19.391 9.211 1.00 84.00 91 VAL A N 1
ATOM 696 C CA . VAL A 1 91 ? 12.153 -18.048 8.797 1.00 84.00 91 VAL A CA 1
ATOM 697 C C . VAL A 1 91 ? 11.505 -16.953 9.650 1.00 84.00 91 VAL A C 1
ATOM 699 O O . VAL A 1 91 ? 12.178 -16.026 10.094 1.00 84.00 91 VAL A O 1
ATOM 702 N N . ALA A 1 92 ? 10.209 -17.074 9.941 1.00 80.75 92 ALA A N 1
ATOM 703 C CA . ALA A 1 92 ? 9.477 -16.131 10.781 1.00 80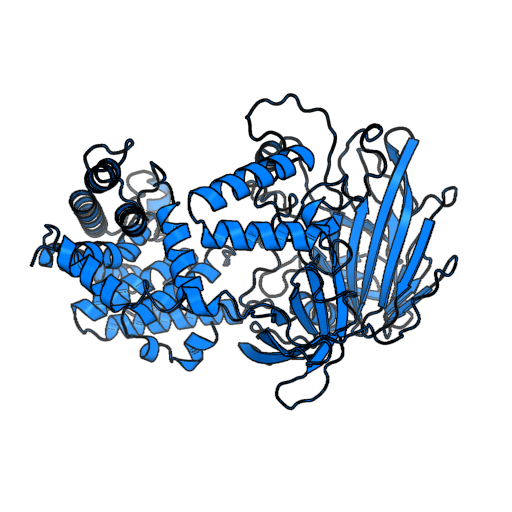.75 92 ALA A CA 1
ATOM 704 C C . ALA A 1 92 ? 10.009 -16.069 12.224 1.00 80.75 92 ALA A C 1
ATOM 706 O O . ALA A 1 92 ? 9.889 -15.028 12.868 1.00 80.75 92 ALA A O 1
ATOM 707 N N . ARG A 1 93 ? 10.599 -17.157 12.732 1.00 80.50 93 ARG A N 1
ATOM 708 C CA . ARG A 1 93 ? 11.221 -17.239 14.061 1.00 80.50 93 ARG A CA 1
ATOM 709 C C . ARG A 1 93 ? 12.693 -16.845 14.056 1.00 80.50 93 ARG A C 1
ATOM 711 O O . ARG A 1 93 ? 13.148 -16.138 14.953 1.00 80.50 93 ARG A O 1
ATOM 718 N N . ASP A 1 94 ? 13.432 -17.365 13.088 1.00 77.19 94 ASP A N 1
ATOM 719 C CA . ASP A 1 94 ? 14.891 -17.374 13.089 1.00 77.19 94 ASP A CA 1
ATOM 720 C C . ASP A 1 94 ? 15.490 -16.223 12.284 1.00 77.19 94 ASP A C 1
ATOM 722 O O . ASP A 1 94 ? 16.689 -15.983 12.421 1.00 77.19 94 ASP A O 1
ATOM 726 N N . GLY A 1 95 ? 14.657 -15.520 11.512 1.00 73.12 95 GLY A N 1
ATOM 727 C CA . GLY A 1 95 ? 15.049 -14.516 10.534 1.00 73.12 95 GLY A CA 1
ATOM 728 C C . GLY A 1 95 ? 15.402 -15.141 9.184 1.00 73.12 95 GLY A C 1
ATOM 729 O O . GLY A 1 95 ? 15.573 -16.356 9.051 1.00 73.12 95 GLY A O 1
ATOM 730 N N . ARG A 1 96 ? 15.502 -14.300 8.152 1.00 69.62 96 ARG A N 1
ATOM 731 C CA . ARG A 1 96 ? 15.872 -14.734 6.797 1.00 69.62 96 ARG A CA 1
ATOM 732 C C . ARG A 1 96 ? 17.376 -15.029 6.717 1.00 69.62 96 ARG A C 1
ATOM 734 O O . ARG A 1 96 ? 18.164 -14.125 7.000 1.00 69.62 96 ARG A O 1
ATOM 741 N N . PRO A 1 97 ? 17.813 -16.250 6.343 1.00 70.19 97 PRO A N 1
ATOM 742 C CA . PRO A 1 97 ? 19.240 -16.578 6.260 1.00 70.19 97 PRO A CA 1
ATOM 743 C C . PRO A 1 97 ? 20.009 -15.693 5.274 1.00 70.19 97 PRO A C 1
ATOM 745 O O . PRO A 1 97 ? 21.098 -15.228 5.590 1.00 70.19 97 PRO A O 1
ATOM 748 N N . ASP A 1 98 ? 19.405 -15.385 4.127 1.00 62.47 98 ASP A N 1
ATOM 749 C CA . ASP A 1 98 ? 19.936 -14.477 3.103 1.00 62.47 98 ASP A CA 1
ATOM 750 C C . ASP A 1 98 ? 20.045 -13.017 3.583 1.00 62.47 98 ASP A C 1
ATOM 752 O O . ASP A 1 98 ? 20.710 -12.190 2.960 1.00 62.47 98 ASP A O 1
ATOM 756 N N . TRP A 1 99 ? 19.415 -12.698 4.718 1.00 61.66 99 TRP A N 1
ATOM 757 C CA . TRP A 1 99 ? 19.480 -11.402 5.399 1.00 61.66 99 TRP A CA 1
ATOM 758 C C . TRP A 1 99 ? 20.326 -11.479 6.683 1.00 61.66 99 TRP A C 1
ATOM 760 O O . TRP A 1 99 ? 20.157 -10.673 7.601 1.00 61.66 99 TRP A O 1
ATOM 770 N N . GLY A 1 100 ? 21.200 -12.485 6.798 1.00 62.22 100 GLY A N 1
ATOM 771 C CA . GLY A 1 100 ? 22.045 -12.696 7.975 1.00 62.22 100 GLY A CA 1
ATOM 772 C C . GLY A 1 100 ? 21.265 -13.093 9.234 1.00 62.22 100 GLY A C 1
ATOM 773 O O . GLY A 1 100 ? 21.682 -12.762 10.342 1.00 62.22 100 GLY A O 1
ATOM 774 N N . GLY A 1 101 ? 20.109 -13.749 9.080 1.00 63.28 101 GLY A N 1
ATOM 775 C CA . GLY A 1 101 ? 19.255 -14.187 10.190 1.00 63.28 101 GLY A CA 1
ATOM 776 C C . GLY A 1 101 ? 18.467 -13.059 10.860 1.00 63.28 101 GLY A C 1
ATOM 777 O O . GLY A 1 101 ? 17.994 -13.216 11.980 1.00 63.28 101 GLY A O 1
ATOM 778 N N . ARG A 1 102 ? 18.325 -11.899 10.219 1.00 58.78 102 ARG A N 1
ATOM 779 C CA . ARG A 1 102 ? 17.631 -10.742 10.804 1.00 58.78 102 ARG A CA 1
ATOM 780 C C . ARG A 1 102 ? 16.129 -10.728 10.490 1.00 58.78 102 ARG A C 1
ATOM 782 O O . ARG A 1 102 ? 15.664 -11.431 9.592 1.00 58.78 102 ARG A O 1
ATOM 789 N N . TYR A 1 103 ? 15.395 -9.891 11.233 1.00 58.34 103 TYR A N 1
ATOM 790 C CA . TYR A 1 103 ? 13.993 -9.516 10.979 1.00 58.34 103 TYR A CA 1
ATOM 791 C C . TYR A 1 103 ? 12.993 -10.682 11.016 1.00 58.34 103 TYR A C 1
ATOM 793 O O . TYR A 1 103 ? 12.151 -10.847 10.135 1.00 58.34 103 TYR A O 1
ATOM 801 N N . ALA A 1 104 ? 13.075 -11.491 12.072 1.00 62.78 104 ALA A N 1
ATOM 802 C CA . ALA A 1 104 ? 12.077 -12.505 12.380 1.00 62.78 104 ALA A CA 1
ATOM 803 C C . ALA A 1 104 ? 10.690 -11.864 12.604 1.00 62.78 104 ALA A C 1
ATOM 805 O O . ALA A 1 104 ? 10.518 -10.981 13.444 1.00 62.78 104 ALA A O 1
ATOM 806 N N . LEU A 1 105 ? 9.679 -12.334 11.874 1.00 64.81 105 LEU A N 1
ATOM 807 C CA . LEU A 1 105 ? 8.304 -11.821 11.924 1.00 64.81 105 LEU A CA 1
ATOM 808 C C . LEU A 1 105 ? 7.618 -11.956 13.286 1.00 64.81 105 LEU A C 1
ATOM 810 O O . LEU A 1 105 ? 6.719 -11.180 13.601 1.00 64.81 105 LEU A O 1
ATOM 814 N N . LEU A 1 106 ? 8.024 -12.934 14.092 1.00 59.91 106 LEU A N 1
ATOM 815 C CA . LEU A 1 106 ? 7.443 -13.180 15.416 1.00 59.91 106 LEU A CA 1
ATOM 816 C C . LEU A 1 106 ? 8.058 -12.297 16.509 1.00 59.91 106 LEU A C 1
ATOM 818 O O . LEU A 1 106 ? 7.736 -12.437 17.690 1.00 59.91 106 LEU A O 1
ATOM 822 N N . GLN A 1 107 ? 8.965 -11.394 16.139 1.00 56.38 107 GLN A N 1
ATOM 823 C CA . GLN A 1 107 ? 9.661 -10.514 17.061 1.00 56.38 107 GLN A CA 1
ATOM 824 C C . GLN A 1 107 ? 9.181 -9.086 16.801 1.00 56.38 107 GLN A C 1
ATOM 826 O O . GLN A 1 107 ? 9.558 -8.449 15.829 1.00 56.38 107 GLN A O 1
ATOM 831 N N . HIS A 1 108 ? 8.302 -8.575 17.669 1.00 43.22 108 HIS A N 1
ATOM 832 C CA . HIS A 1 108 ? 7.781 -7.198 17.627 1.00 43.22 108 HIS A CA 1
ATOM 833 C C . HIS A 1 108 ? 8.859 -6.132 17.962 1.00 43.22 108 HIS A C 1
ATOM 835 O O . HIS A 1 108 ? 8.651 -5.318 18.861 1.00 43.22 108 HIS A O 1
ATOM 841 N N . GLY A 1 109 ? 10.040 -6.177 17.340 1.00 41.31 109 GLY A N 1
ATOM 842 C CA . GLY A 1 109 ? 11.125 -5.207 17.517 1.00 41.31 109 GLY A CA 1
ATOM 843 C C . GLY A 1 109 ? 12.242 -5.376 16.480 1.00 41.31 109 GLY A C 1
ATOM 844 O O . GLY A 1 109 ? 12.456 -6.473 15.970 1.00 41.31 109 GLY A O 1
ATOM 845 N N . SER A 1 110 ? 12.945 -4.286 16.169 1.00 39.91 110 SER A N 1
ATOM 846 C CA . SER A 1 110 ? 14.175 -4.276 15.366 1.00 39.91 110 SER A CA 1
ATOM 847 C C . SER A 1 110 ? 15.361 -4.788 16.196 1.00 39.91 110 SER A C 1
ATOM 849 O O . SER A 1 110 ? 15.511 -4.373 17.342 1.00 39.91 110 SER A O 1
ATOM 851 N N . GLY A 1 111 ? 16.207 -5.666 15.648 1.00 43.53 111 GLY A N 1
ATOM 852 C CA . GLY A 1 111 ? 17.415 -6.140 16.341 1.00 43.53 111 GLY A CA 1
ATOM 853 C C . GLY A 1 111 ? 18.082 -7.352 15.685 1.00 43.53 111 GLY A C 1
ATOM 854 O O . GLY A 1 111 ? 17.534 -7.954 14.756 1.00 43.53 111 GLY A O 1
ATOM 855 N N . ASN A 1 112 ? 19.279 -7.709 16.162 1.00 48.47 112 ASN A N 1
ATOM 856 C CA . ASN A 1 112 ? 19.974 -8.932 15.751 1.00 48.47 112 ASN A CA 1
ATOM 857 C C . ASN A 1 112 ? 19.187 -10.178 16.193 1.00 48.47 112 ASN A C 1
ATOM 859 O O . ASN A 1 112 ? 18.545 -10.183 17.244 1.00 48.47 112 ASN A O 1
ATOM 863 N N . ALA A 1 113 ? 19.291 -11.264 15.417 1.00 54.56 113 ALA A N 1
ATOM 864 C CA . ALA A 1 113 ? 18.564 -12.520 15.636 1.00 54.56 113 ALA A CA 1
ATOM 865 C C . ALA A 1 113 ? 18.628 -13.023 17.088 1.00 54.56 113 ALA A C 1
ATOM 867 O O . ALA A 1 113 ? 17.646 -13.535 17.619 1.00 54.56 113 ALA A O 1
ATOM 868 N N . GLN A 1 114 ? 19.790 -12.884 17.729 1.00 60.03 114 GLN A N 1
ATOM 869 C CA . GLN A 1 114 ? 20.028 -13.371 19.083 1.00 60.03 114 GLN A CA 1
ATOM 870 C C . GLN A 1 114 ? 19.293 -12.539 20.144 1.00 60.03 114 GLN A C 1
ATOM 872 O O . GLN A 1 114 ? 18.502 -13.092 20.904 1.00 60.03 114 GLN A O 1
ATOM 877 N N . GLU A 1 115 ? 19.481 -11.218 20.153 1.00 58.72 115 GLU A N 1
ATOM 878 C CA . GLU A 1 115 ? 18.825 -10.297 21.098 1.00 58.72 115 GLU A CA 1
ATOM 879 C C . GLU A 1 115 ? 17.302 -10.417 21.030 1.00 58.72 115 GLU A C 1
ATOM 881 O O . GLU A 1 115 ? 16.598 -10.430 22.042 1.00 58.72 115 GLU A O 1
ATOM 886 N N . ALA A 1 116 ? 16.779 -10.559 19.818 1.00 57.34 116 ALA A N 1
ATOM 887 C CA . ALA A 1 116 ? 15.354 -10.619 19.596 1.00 57.34 116 ALA A CA 1
ATOM 888 C C . ALA A 1 116 ? 14.766 -12.022 19.893 1.00 57.34 116 ALA A C 1
ATOM 890 O O . ALA A 1 116 ? 13.619 -12.119 20.347 1.00 57.34 116 ALA A O 1
ATOM 891 N N . ARG A 1 117 ? 15.564 -13.104 19.791 1.00 64.81 117 ARG A N 1
ATOM 892 C CA . ARG A 1 117 ? 15.221 -14.438 20.338 1.00 64.81 117 ARG A CA 1
ATOM 893 C C . ARG A 1 117 ? 15.180 -14.425 21.867 1.00 64.81 117 ARG A C 1
ATOM 895 O O . ARG A 1 117 ? 14.216 -14.919 22.449 1.00 64.81 117 ARG A O 1
ATOM 902 N N . GLU A 1 118 ? 16.164 -13.809 22.519 1.00 68.75 118 GLU A N 1
ATOM 903 C CA . GLU A 1 118 ? 16.184 -13.648 23.979 1.00 68.75 118 GLU A CA 1
ATOM 904 C C . GLU A 1 118 ? 14.996 -12.803 24.467 1.00 68.75 118 GLU A C 1
ATOM 906 O O . GLU A 1 118 ? 14.321 -13.158 25.438 1.00 68.75 118 GLU A O 1
ATOM 911 N N . ALA A 1 119 ? 14.676 -11.715 23.758 1.00 65.88 119 ALA A N 1
ATOM 912 C CA . ALA A 1 119 ? 13.510 -10.885 24.044 1.00 65.88 119 ALA A CA 1
ATOM 913 C C . ALA A 1 119 ? 12.193 -11.658 23.894 1.00 65.88 119 ALA A C 1
ATOM 915 O O . ALA A 1 119 ? 11.265 -11.429 24.670 1.00 65.88 119 ALA A O 1
ATOM 916 N N . ARG A 1 120 ? 12.094 -12.587 22.934 1.00 71.12 120 ARG A N 1
ATOM 917 C CA . ARG A 1 120 ? 10.910 -13.440 22.766 1.00 71.12 120 ARG A CA 1
ATOM 918 C C . ARG A 1 120 ? 10.695 -14.353 23.968 1.00 71.12 120 ARG A C 1
ATOM 920 O O . ARG A 1 120 ? 9.584 -14.377 24.488 1.00 71.12 120 ARG A O 1
ATOM 927 N N . GLY A 1 121 ? 11.744 -15.033 24.437 1.00 77.12 121 GLY A N 1
ATOM 928 C CA . GLY A 1 121 ? 11.674 -15.856 25.649 1.00 77.12 121 GLY A CA 1
ATOM 929 C C . GLY A 1 121 ? 11.205 -15.039 26.856 1.00 77.12 121 GLY A C 1
ATOM 930 O O . GLY A 1 121 ? 10.230 -15.398 27.509 1.00 77.12 121 GLY A O 1
ATOM 931 N N . LYS A 1 122 ? 11.805 -13.860 27.074 1.00 76.44 122 LYS A N 1
ATOM 932 C CA . LYS A 1 122 ? 11.400 -12.933 28.148 1.00 76.44 122 LYS A CA 1
ATOM 933 C C . LYS A 1 122 ? 9.941 -12.469 28.016 1.00 76.44 122 LYS A C 1
ATOM 935 O O . LYS A 1 122 ? 9.221 -12.435 29.010 1.00 76.44 122 LYS A O 1
ATOM 940 N N . LYS A 1 123 ? 9.482 -12.128 26.802 1.00 69.75 123 LYS A N 1
ATOM 941 C CA . LYS A 1 123 ? 8.090 -11.714 26.529 1.00 69.75 123 LYS A CA 1
ATOM 942 C C . LYS A 1 123 ? 7.094 -12.849 26.767 1.00 69.75 123 LYS A C 1
ATOM 944 O O . LYS A 1 123 ? 6.016 -12.586 27.294 1.00 69.75 123 LYS A O 1
ATOM 949 N N . LEU A 1 124 ? 7.445 -14.078 26.390 1.00 76.00 124 LEU A N 1
ATOM 950 C CA . LEU A 1 124 ? 6.607 -15.255 26.601 1.00 76.00 124 LEU A CA 1
ATOM 951 C C . LEU A 1 124 ? 6.479 -15.583 28.091 1.00 76.00 124 LEU A C 1
ATOM 953 O O . LEU A 1 124 ? 5.365 -15.767 28.570 1.00 76.00 124 LEU A O 1
ATOM 957 N N . GLU A 1 125 ? 7.582 -15.570 28.838 1.00 78.31 125 GLU A N 1
ATOM 958 C CA . GLU A 1 125 ? 7.547 -15.767 30.293 1.00 78.31 125 GLU A CA 1
ATOM 959 C C . GLU A 1 125 ? 6.738 -14.668 30.996 1.00 78.31 125 GLU A C 1
ATOM 961 O O . GLU A 1 125 ? 5.876 -14.961 31.826 1.00 78.31 125 GLU A O 1
ATOM 966 N N . ALA A 1 126 ? 6.904 -13.405 30.591 1.00 71.50 126 ALA A N 1
ATOM 967 C CA . ALA A 1 126 ? 6.069 -12.315 31.090 1.00 71.50 126 ALA A CA 1
ATOM 968 C C . ALA A 1 126 ? 4.579 -12.510 30.744 1.00 71.50 126 ALA A C 1
ATOM 970 O O . ALA A 1 126 ? 3.710 -12.206 31.562 1.00 71.50 126 ALA A O 1
ATOM 971 N N . ALA A 1 127 ? 4.259 -13.024 29.549 1.00 68.56 127 ALA A N 1
ATOM 972 C CA . ALA A 1 127 ? 2.887 -13.340 29.159 1.00 68.56 127 ALA A CA 1
ATOM 973 C C . ALA A 1 127 ? 2.305 -14.489 29.995 1.00 68.56 127 ALA A C 1
ATOM 975 O O . ALA A 1 127 ? 1.181 -14.358 30.462 1.00 68.56 127 ALA A O 1
ATOM 976 N N . LYS A 1 128 ? 3.061 -15.563 30.259 1.00 75.69 128 LYS A N 1
ATOM 977 C CA . LYS A 1 128 ? 2.635 -16.668 31.141 1.00 75.69 128 LYS A CA 1
ATOM 978 C C . LYS A 1 128 ? 2.312 -16.192 32.556 1.00 75.69 128 LYS A C 1
ATOM 980 O O . LYS A 1 128 ? 1.351 -16.664 33.150 1.00 75.69 128 LYS A O 1
ATOM 985 N N . GLN A 1 129 ? 3.081 -15.241 33.083 1.00 73.62 129 GLN A N 1
ATOM 986 C CA . GLN A 1 129 ? 2.860 -14.698 34.425 1.00 73.62 129 GLN A CA 1
ATOM 987 C C . GLN A 1 129 ? 1.671 -13.731 34.488 1.00 73.62 129 GLN A C 1
ATOM 989 O O . GLN A 1 129 ? 0.879 -13.786 35.423 1.00 73.62 129 GLN A O 1
ATOM 994 N N . GLN A 1 130 ? 1.549 -12.829 33.511 1.00 67.94 130 GLN A N 1
ATOM 995 C CA . GLN A 1 130 ? 0.572 -11.732 33.560 1.00 67.94 130 GLN A CA 1
ATOM 996 C C . GLN A 1 130 ? -0.768 -12.078 32.905 1.00 67.94 130 GLN A C 1
ATOM 998 O O . GLN A 1 130 ? -1.787 -11.479 33.233 1.00 67.94 130 GLN A O 1
ATOM 1003 N N . LEU A 1 131 ? -0.764 -13.008 31.952 1.00 64.75 131 LEU A N 1
ATOM 1004 C CA . LEU A 1 131 ? -1.916 -13.418 31.153 1.00 64.75 131 LEU A CA 1
ATOM 1005 C C . LEU A 1 131 ? -1.858 -14.936 30.927 1.00 64.75 131 LEU A C 1
ATOM 1007 O O . LEU A 1 131 ? -1.626 -15.368 29.798 1.00 64.75 131 LEU A O 1
ATOM 1011 N N . PRO A 1 132 ? -2.050 -15.767 31.964 1.00 72.50 132 PRO A N 1
ATOM 1012 C CA . PRO A 1 132 ? -1.728 -17.195 31.902 1.00 72.50 132 PRO A CA 1
ATOM 1013 C C . PRO A 1 132 ? -2.326 -17.925 30.696 1.00 72.50 132 PRO A C 1
ATOM 1015 O O . PRO A 1 132 ? -1.638 -18.718 30.061 1.00 72.50 132 PRO A O 1
ATOM 1018 N N . ARG A 1 133 ? -3.564 -17.583 30.314 1.00 73.12 133 ARG A N 1
ATOM 1019 C CA . ARG A 1 133 ? -4.212 -18.119 29.111 1.00 73.12 133 ARG A CA 1
ATOM 1020 C C . ARG A 1 133 ? -3.474 -17.733 27.824 1.00 73.12 133 ARG A C 1
ATOM 1022 O O . ARG A 1 133 ? -3.054 -18.618 27.089 1.00 73.12 133 ARG A O 1
ATOM 1029 N N . LEU A 1 134 ? -3.265 -16.437 27.576 1.00 66.88 134 LEU A N 1
ATOM 1030 C CA . LEU A 1 134 ? -2.544 -15.975 26.384 1.00 66.88 134 LEU A CA 1
ATOM 1031 C C . LEU A 1 134 ? -1.090 -16.470 26.384 1.00 66.88 134 LEU A C 1
ATOM 1033 O O . LEU A 1 134 ? -0.555 -16.825 25.343 1.00 66.88 134 LEU A O 1
ATOM 1037 N N . GLY A 1 135 ? -0.440 -16.518 27.547 1.00 72.00 135 GLY A N 1
ATOM 1038 C CA . GLY A 1 135 ? 0.906 -17.061 27.693 1.00 72.00 135 GLY A CA 1
ATOM 1039 C C . GLY A 1 135 ? 0.989 -18.549 27.353 1.00 72.00 135 GLY A C 1
ATOM 1040 O O . GLY A 1 135 ? 1.939 -18.956 26.690 1.00 72.00 135 GLY A O 1
ATOM 1041 N N . ALA A 1 136 ? -0.003 -19.350 27.752 1.00 76.69 136 ALA A N 1
ATOM 1042 C CA . ALA A 1 136 ? -0.103 -20.755 27.364 1.00 76.69 136 ALA A CA 1
ATOM 1043 C C . ALA A 1 136 ? -0.354 -20.910 25.855 1.00 76.69 136 ALA A C 1
ATOM 1045 O O . ALA A 1 136 ? 0.319 -21.708 25.208 1.00 76.69 136 ALA A O 1
ATOM 1046 N N . GLU A 1 137 ? -1.253 -20.106 25.280 1.00 71.81 137 GLU A N 1
ATOM 1047 C CA . GLU A 1 137 ? -1.535 -20.100 23.838 1.00 71.81 137 GLU A CA 1
ATOM 1048 C C . GLU A 1 137 ? -0.289 -19.729 23.015 1.00 71.81 137 GLU A C 1
ATOM 1050 O O . GLU A 1 137 ? 0.074 -20.448 22.085 1.00 71.81 137 GLU A O 1
ATOM 1055 N N . LEU A 1 138 ? 0.422 -18.662 23.397 1.00 75.25 138 LEU A N 1
ATOM 1056 C CA . LEU A 1 138 ? 1.661 -18.233 22.740 1.00 75.25 138 LEU A CA 1
ATOM 1057 C C . LEU A 1 138 ? 2.797 -19.252 22.904 1.00 75.25 138 LEU A C 1
ATOM 1059 O O . LEU A 1 138 ? 3.631 -19.383 22.008 1.00 75.25 138 LEU A O 1
ATOM 1063 N N . ALA A 1 139 ? 2.861 -19.955 24.039 1.00 81.81 139 ALA A N 1
ATOM 1064 C CA . ALA A 1 139 ? 3.858 -20.998 24.268 1.00 81.81 139 ALA A CA 1
ATOM 1065 C C . ALA A 1 139 ? 3.581 -22.224 23.394 1.00 81.81 139 ALA A C 1
ATOM 1067 O O . ALA A 1 139 ? 4.486 -22.704 22.716 1.00 81.81 139 ALA A O 1
ATOM 1068 N N . ALA A 1 140 ? 2.323 -22.666 23.338 1.00 82.50 140 ALA A N 1
ATOM 1069 C CA . ALA A 1 140 ? 1.896 -23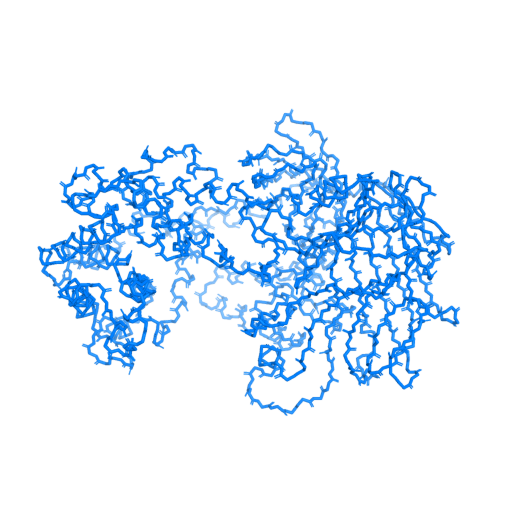.746 22.459 1.00 82.50 140 ALA A CA 1
ATOM 1070 C C . ALA A 1 140 ? 2.127 -23.396 20.980 1.00 82.50 140 ALA A C 1
ATOM 1072 O O . ALA A 1 140 ? 2.576 -24.243 20.207 1.00 82.50 140 ALA A O 1
ATOM 1073 N N . GLU A 1 141 ? 1.867 -22.147 20.580 1.00 80.06 141 GLU A N 1
ATOM 1074 C CA . GLU A 1 141 ? 2.163 -21.665 19.231 1.00 80.06 141 GLU A CA 1
ATOM 1075 C C . GLU A 1 141 ? 3.669 -21.632 18.951 1.00 80.06 141 GLU A C 1
ATOM 1077 O O . GLU A 1 141 ? 4.079 -22.048 17.868 1.00 80.06 141 GLU A O 1
ATOM 1082 N N . ASP A 1 142 ? 4.509 -21.202 19.904 1.00 83.25 142 ASP A N 1
ATOM 1083 C CA . ASP A 1 142 ? 5.961 -21.267 19.725 1.00 83.25 142 ASP A CA 1
ATOM 1084 C C . ASP A 1 142 ? 6.442 -22.708 19.558 1.00 83.25 142 ASP A C 1
ATOM 1086 O O . ASP A 1 142 ? 7.111 -23.002 18.572 1.00 83.25 142 ASP A O 1
ATOM 1090 N N . GLU A 1 143 ? 6.053 -23.621 20.447 1.00 87.25 143 GLU A N 1
ATOM 1091 C CA . GLU A 1 143 ? 6.391 -25.045 20.358 1.00 87.25 143 GLU A CA 1
ATOM 1092 C C . GLU A 1 143 ? 5.924 -25.666 19.036 1.00 87.25 143 GLU A C 1
ATOM 1094 O O . GLU A 1 143 ? 6.668 -26.404 18.382 1.00 87.25 143 GLU A O 1
ATOM 1099 N N . ALA A 1 144 ? 4.704 -25.346 18.600 1.00 84.56 144 ALA A N 1
ATOM 1100 C CA . ALA A 1 144 ? 4.181 -25.783 17.313 1.00 84.56 144 ALA A CA 1
ATOM 1101 C C . ALA A 1 144 ? 4.978 -25.183 16.144 1.00 84.56 144 ALA A C 1
ATOM 1103 O O . ALA A 1 144 ? 5.285 -25.902 15.194 1.00 84.56 144 ALA A O 1
ATOM 1104 N N . ALA A 1 145 ? 5.389 -23.916 16.221 1.00 84.56 145 ALA A N 1
ATOM 1105 C CA . ALA A 1 145 ? 6.270 -23.287 15.239 1.00 84.56 145 ALA A CA 1
ATOM 1106 C C . ALA A 1 145 ? 7.649 -23.957 15.180 1.00 84.56 145 ALA A C 1
ATOM 1108 O O . ALA A 1 145 ? 8.231 -24.046 14.099 1.00 84.56 145 ALA A O 1
ATOM 1109 N N . GLN A 1 146 ? 8.172 -24.470 16.302 1.00 87.38 146 GLN A N 1
ATOM 1110 C CA . GLN A 1 146 ? 9.415 -25.247 16.297 1.00 87.38 146 GLN A CA 1
ATOM 1111 C C . GLN A 1 146 ? 9.227 -26.602 15.609 1.00 87.38 146 GLN A C 1
ATOM 1113 O O . GLN A 1 146 ? 10.031 -26.964 14.750 1.00 87.38 146 GLN A O 1
ATOM 1118 N N . ARG A 1 147 ? 8.150 -27.324 15.948 1.00 92.44 147 ARG A N 1
ATOM 1119 C CA . ARG A 1 147 ? 7.826 -28.639 15.368 1.00 92.44 147 ARG A CA 1
ATOM 1120 C C . ARG A 1 147 ? 7.509 -28.563 13.875 1.00 92.44 147 ARG A C 1
ATOM 1122 O O . ARG A 1 147 ? 7.938 -29.422 13.113 1.00 92.44 147 ARG A O 1
ATOM 1129 N N . HIS A 1 148 ? 6.806 -27.518 13.452 1.00 91.12 148 HIS A N 1
ATOM 1130 C CA . HIS A 1 148 ? 6.365 -27.309 12.074 1.00 91.12 148 HIS A CA 1
ATOM 1131 C C . HIS A 1 148 ? 7.119 -26.164 11.392 1.00 91.12 148 HIS A C 1
ATOM 1133 O O . HIS A 1 148 ? 6.537 -25.415 10.607 1.00 91.12 148 HIS A O 1
ATOM 1139 N N . GLY A 1 149 ? 8.418 -26.024 11.665 1.00 89.62 149 GLY A N 1
ATOM 1140 C CA . GLY A 1 149 ? 9.216 -24.904 11.162 1.00 89.62 149 GLY A CA 1
ATOM 1141 C C . GLY A 1 149 ? 9.199 -24.743 9.637 1.00 89.62 149 GLY A C 1
ATOM 1142 O O . GLY A 1 149 ? 9.285 -23.622 9.149 1.00 89.62 149 GLY A O 1
ATOM 1143 N N . ASP A 1 150 ? 9.044 -25.824 8.874 1.00 92.75 150 ASP A N 1
ATOM 1144 C CA . ASP A 1 150 ? 9.005 -25.756 7.404 1.00 92.75 150 ASP A CA 1
ATOM 1145 C C . ASP A 1 150 ? 7.622 -25.424 6.827 1.00 92.75 150 ASP A C 1
ATOM 1147 O O . ASP A 1 150 ? 7.517 -25.107 5.646 1.00 92.75 150 ASP A O 1
ATOM 1151 N N . SER A 1 151 ? 6.570 -25.431 7.651 1.00 93.00 151 SER A N 1
ATOM 1152 C CA . SER A 1 151 ? 5.244 -24.981 7.220 1.00 93.00 151 SER A CA 1
ATOM 1153 C C . SER A 1 151 ? 5.209 -23.467 7.005 1.00 93.00 151 SER A C 1
ATOM 1155 O O . SER A 1 151 ? 5.984 -22.711 7.602 1.00 93.00 151 SER A O 1
ATOM 1157 N N . ILE A 1 152 ? 4.295 -23.011 6.153 1.00 91.81 152 ILE A N 1
ATOM 1158 C CA . ILE A 1 152 ? 4.112 -21.598 5.834 1.00 91.81 152 ILE A CA 1
ATOM 1159 C C . ILE A 1 152 ? 3.560 -20.866 7.059 1.00 91.81 152 ILE A C 1
ATOM 1161 O O . ILE A 1 152 ? 2.585 -21.291 7.671 1.00 91.81 152 ILE A O 1
ATOM 1165 N N . CYS A 1 153 ? 4.186 -19.744 7.404 1.00 88.81 153 CYS A N 1
ATOM 1166 C CA . CYS A 1 153 ? 3.713 -18.802 8.417 1.00 88.81 153 CYS A CA 1
ATOM 1167 C C . CYS A 1 153 ? 2.919 -17.665 7.777 1.00 88.81 153 CYS A C 1
ATOM 1169 O O . CYS A 1 153 ? 1.855 -17.285 8.260 1.00 88.81 153 CYS A O 1
ATOM 1171 N N . SER A 1 154 ? 3.412 -17.131 6.661 1.00 87.56 154 SER A N 1
ATOM 1172 C CA . SER A 1 154 ? 2.743 -16.066 5.920 1.00 87.56 154 SER A CA 1
ATOM 1173 C C . SER A 1 154 ? 3.033 -16.187 4.427 1.00 87.56 154 SER A C 1
ATOM 1175 O O . SER A 1 154 ? 4.104 -16.648 4.031 1.00 87.56 154 SER A O 1
ATOM 1177 N N . ALA A 1 155 ? 2.080 -15.777 3.600 1.00 89.44 155 ALA A N 1
ATOM 1178 C CA . ALA A 1 155 ? 2.219 -15.713 2.154 1.00 89.44 155 ALA A CA 1
ATOM 1179 C C . ALA A 1 155 ? 1.497 -14.488 1.587 1.00 89.44 155 ALA A C 1
ATOM 1181 O O . ALA A 1 155 ? 0.490 -14.025 2.128 1.00 89.44 155 ALA A O 1
ATOM 1182 N N . ILE A 1 156 ? 2.023 -13.979 0.479 1.00 88.62 156 ILE A N 1
ATOM 1183 C CA . ILE A 1 156 ? 1.355 -13.027 -0.400 1.00 88.62 156 ILE A CA 1
ATOM 1184 C C . ILE A 1 156 ? 0.965 -13.794 -1.660 1.00 88.62 156 ILE A C 1
ATOM 1186 O O . ILE A 1 156 ? 1.808 -14.430 -2.295 1.00 88.62 156 ILE A O 1
ATOM 1190 N N . TYR A 1 157 ? -0.307 -13.718 -2.026 1.00 91.06 157 TYR A N 1
ATOM 1191 C CA . TYR A 1 157 ? -0.846 -14.292 -3.250 1.00 91.06 157 TYR A CA 1
ATOM 1192 C C . TYR A 1 157 ? -1.252 -13.182 -4.205 1.00 91.06 157 TYR A C 1
ATOM 1194 O O . TYR A 1 157 ? -1.849 -12.197 -3.784 1.00 91.06 157 TYR A O 1
ATOM 1202 N N . LEU A 1 158 ? -0.964 -13.364 -5.488 1.00 91.81 158 LEU A N 1
ATOM 1203 C CA . LEU A 1 158 ? -1.508 -12.543 -6.562 1.00 91.81 158 LEU A CA 1
ATOM 1204 C C . LEU A 1 158 ? -2.645 -13.316 -7.225 1.00 91.81 158 LEU A C 1
ATOM 1206 O O . LEU A 1 158 ? -2.407 -14.384 -7.782 1.00 91.81 158 LEU A O 1
ATOM 1210 N N . LEU A 1 159 ? -3.860 -12.785 -7.171 1.00 93.81 159 LEU A N 1
ATOM 1211 C CA . LEU A 1 159 ? -5.060 -13.360 -7.778 1.00 93.81 159 LEU A CA 1
ATOM 1212 C C . LEU A 1 159 ? -5.429 -12.569 -9.035 1.00 93.81 159 LEU A C 1
ATOM 1214 O O . LEU A 1 159 ? -5.332 -11.340 -9.033 1.00 93.81 159 LEU A O 1
ATOM 1218 N N . ARG A 1 160 ? -5.895 -13.243 -10.095 1.00 92.69 160 ARG A N 1
ATOM 1219 C CA . ARG A 1 160 ? -6.562 -12.581 -11.236 1.00 92.69 160 ARG A CA 1
ATOM 1220 C C . ARG A 1 160 ? -8.033 -12.351 -10.919 1.00 92.69 160 ARG A C 1
ATOM 1222 O O . ARG A 1 160 ? -8.899 -13.063 -11.420 1.00 92.69 160 ARG A O 1
ATOM 1229 N N . HIS A 1 161 ? -8.302 -11.390 -10.048 1.00 94.00 161 HIS A N 1
ATOM 1230 C CA . HIS A 1 161 ? -9.654 -11.059 -9.616 1.00 94.00 161 HIS A CA 1
ATOM 1231 C C . HIS A 1 161 ? -9.825 -9.551 -9.601 1.00 94.00 161 HIS A C 1
ATOM 1233 O O . HIS A 1 161 ? -9.147 -8.858 -8.843 1.00 94.00 161 HIS A O 1
ATOM 1239 N N . ALA A 1 162 ? -10.702 -9.054 -10.468 1.00 92.88 162 ALA A N 1
ATOM 1240 C CA . ALA A 1 162 ? -10.989 -7.635 -10.574 1.00 92.88 162 ALA A CA 1
ATOM 1241 C C . ALA A 1 162 ? -12.131 -7.275 -9.628 1.00 92.88 162 ALA A C 1
ATOM 1243 O O . ALA A 1 162 ? -13.212 -7.853 -9.713 1.00 92.88 162 ALA A O 1
ATOM 1244 N N . LEU A 1 163 ? -11.904 -6.279 -8.780 1.00 89.31 163 LEU A N 1
ATOM 1245 C CA . LEU A 1 163 ? -12.959 -5.655 -7.995 1.00 89.31 163 LEU A CA 1
ATOM 1246 C C . LEU A 1 163 ? -13.351 -4.330 -8.652 1.00 89.31 163 LEU A C 1
ATOM 1248 O O . LEU A 1 163 ? -12.528 -3.632 -9.255 1.00 89.31 163 LEU A O 1
ATOM 1252 N N . LEU A 1 164 ? -14.624 -3.963 -8.521 1.00 88.62 164 LEU A N 1
ATOM 1253 C CA . LEU A 1 164 ? -15.065 -2.614 -8.869 1.00 88.62 164 LEU A CA 1
ATOM 1254 C C . LEU A 1 164 ? -14.384 -1.585 -7.952 1.00 88.62 164 LEU A C 1
ATOM 1256 O O . LEU A 1 164 ? -14.043 -1.926 -6.820 1.00 88.62 164 LEU A O 1
ATOM 1260 N N . PRO A 1 165 ? -14.222 -0.322 -8.386 1.00 83.50 165 PRO A N 1
ATOM 1261 C CA . PRO A 1 165 ? -13.808 0.762 -7.499 1.00 83.50 165 PRO A CA 1
ATOM 1262 C C . PRO A 1 165 ? -14.636 0.791 -6.209 1.00 83.50 165 PRO A C 1
ATOM 1264 O O . PRO A 1 165 ? -15.866 0.749 -6.270 1.00 83.50 165 PRO A O 1
ATOM 1267 N N . TYR A 1 166 ? -13.965 0.850 -5.057 1.00 78.81 166 TYR A N 1
ATOM 1268 C CA . TYR A 1 166 ? -14.544 0.754 -3.708 1.00 78.81 166 TYR A CA 1
ATOM 1269 C C . TYR A 1 166 ? -15.278 -0.555 -3.414 1.00 78.81 166 TYR A C 1
ATOM 1271 O O . TYR A 1 166 ? -15.986 -0.666 -2.410 1.00 78.81 166 TYR A O 1
ATOM 1279 N N . GLY A 1 167 ? -15.128 -1.544 -4.291 1.00 80.44 167 GLY A N 1
ATOM 1280 C CA . GLY A 1 167 ? -15.698 -2.864 -4.132 1.00 80.44 167 GLY A CA 1
ATOM 1281 C C . GLY A 1 167 ? -15.136 -3.520 -2.882 1.00 80.44 167 GLY A C 1
ATOM 1282 O O . GLY A 1 167 ? -13.932 -3.470 -2.623 1.00 80.44 167 GLY A O 1
ATOM 1283 N N . LYS A 1 168 ? -16.024 -4.142 -2.110 1.00 86.19 168 LYS A N 1
ATOM 1284 C CA . LYS A 1 168 ? -15.686 -5.008 -0.984 1.00 86.19 168 LYS A CA 1
ATOM 1285 C C . LYS A 1 168 ? -16.302 -6.369 -1.274 1.00 86.19 168 LYS A C 1
ATOM 1287 O O . LYS A 1 168 ? -17.504 -6.462 -1.510 1.00 86.19 168 LYS A O 1
ATOM 1292 N N . GLU A 1 169 ? -15.491 -7.414 -1.260 1.00 90.25 169 GLU A N 1
ATOM 1293 C CA . GLU A 1 169 ? -15.933 -8.780 -1.527 1.00 90.25 169 GLU A CA 1
ATOM 1294 C C . GLU A 1 169 ? -15.375 -9.744 -0.483 1.00 90.25 169 GLU A C 1
ATOM 1296 O O . GLU A 1 169 ? -14.310 -9.523 0.096 1.00 90.25 169 GLU A O 1
ATOM 1301 N N . LYS A 1 170 ? -16.103 -10.837 -0.248 1.00 91.44 170 LYS A N 1
ATOM 1302 C CA . LYS A 1 170 ? -15.638 -11.954 0.575 1.00 91.44 170 LYS A CA 1
ATOM 1303 C C . LYS A 1 170 ? -15.379 -13.150 -0.327 1.00 91.44 170 LYS A C 1
ATOM 1305 O O . LYS A 1 170 ? -16.317 -13.813 -0.764 1.00 91.44 170 LYS A O 1
ATOM 1310 N N . LEU A 1 171 ? -14.108 -13.411 -0.602 1.00 94.69 171 LEU A N 1
ATOM 1311 C CA . LEU A 1 171 ? -13.663 -14.621 -1.278 1.00 94.69 171 LEU A CA 1
ATOM 1312 C C . LEU A 1 171 ? -13.488 -15.737 -0.238 1.00 94.69 171 LEU A C 1
ATOM 1314 O O . LEU A 1 171 ? -13.432 -15.493 0.971 1.00 94.69 171 LEU A O 1
ATOM 1318 N N . ARG A 1 172 ? -13.376 -16.979 -0.703 1.00 94.44 172 ARG A N 1
ATOM 1319 C CA . ARG A 1 172 ? -13.043 -18.136 0.138 1.00 94.44 172 ARG A CA 1
ATOM 1320 C C . ARG A 1 172 ? -11.670 -18.673 -0.237 1.00 94.44 172 ARG A C 1
ATOM 1322 O O . ARG A 1 172 ? -11.359 -18.769 -1.418 1.00 94.44 172 ARG A O 1
ATOM 1329 N N . LEU A 1 173 ? -10.874 -19.045 0.758 1.00 94.56 173 LEU A N 1
ATOM 1330 C CA . LEU A 1 173 ? -9.618 -19.773 0.599 1.00 94.56 173 LEU A CA 1
ATOM 1331 C C . LEU A 1 173 ? -9.811 -21.191 1.141 1.00 94.56 173 LEU A C 1
ATOM 1333 O O . LEU A 1 173 ? -10.122 -21.362 2.315 1.00 94.56 173 LEU A O 1
ATOM 1337 N N . GLU A 1 174 ? -9.625 -22.201 0.302 1.00 93.56 174 GLU A N 1
ATOM 1338 C CA . GLU A 1 174 ? -9.578 -23.611 0.698 1.00 93.56 174 GLU A CA 1
ATOM 1339 C C . GLU A 1 174 ? -8.125 -24.044 0.872 1.00 93.56 174 GLU A C 1
ATOM 1341 O O . GLU A 1 174 ? -7.312 -23.844 -0.027 1.00 93.56 174 GLU A O 1
ATOM 1346 N N . ILE A 1 175 ? -7.794 -24.637 2.019 1.00 92.19 175 ILE A N 1
ATOM 1347 C CA . ILE A 1 175 ? -6.484 -25.254 2.244 1.00 92.19 175 ILE A CA 1
ATOM 1348 C C . ILE A 1 175 ? -6.533 -26.710 1.783 1.00 92.19 175 ILE A C 1
ATOM 1350 O O . ILE A 1 175 ? -7.415 -27.470 2.188 1.00 92.19 175 ILE A O 1
ATOM 1354 N N . LEU A 1 176 ? -5.561 -27.097 0.961 1.00 90.38 176 LEU A N 1
ATOM 1355 C CA . LEU A 1 176 ? -5.415 -28.448 0.437 1.00 90.38 176 LEU A CA 1
ATOM 1356 C C . LEU A 1 176 ? -4.439 -29.271 1.301 1.00 90.38 176 LEU A C 1
ATOM 1358 O O . LEU A 1 176 ? -3.470 -28.716 1.820 1.00 90.38 176 LEU A O 1
ATOM 1362 N N . PRO A 1 177 ? -4.623 -30.602 1.410 1.00 85.94 177 PRO A N 1
ATOM 1363 C CA . PRO A 1 177 ? -3.686 -31.474 2.129 1.00 85.94 177 PRO A CA 1
ATOM 1364 C C . PRO A 1 177 ? -2.268 -31.479 1.541 1.00 85.94 177 PRO A C 1
ATOM 1366 O O . PRO A 1 177 ? -1.289 -31.684 2.254 1.00 85.94 177 PRO A O 1
ATOM 1369 N N . SER A 1 178 ? -2.156 -31.270 0.230 1.00 82.75 178 SER A N 1
ATOM 1370 C CA . SER A 1 178 ? -0.895 -31.187 -0.497 1.00 82.75 178 SER A CA 1
ATOM 1371 C C . SER A 1 178 ? -1.003 -30.173 -1.632 1.00 82.75 178 SER A C 1
ATOM 1373 O O . SER A 1 178 ? -2.095 -29.876 -2.124 1.00 82.75 178 SER A O 1
ATOM 1375 N N . ALA A 1 179 ? 0.141 -29.622 -2.045 1.00 78.12 179 ALA A N 1
ATOM 1376 C CA . ALA A 1 179 ? 0.186 -28.773 -3.225 1.00 78.12 179 ALA A CA 1
ATOM 1377 C C . ALA A 1 179 ? -0.221 -29.585 -4.466 1.00 78.12 179 ALA A C 1
ATOM 1379 O O . ALA A 1 179 ? 0.200 -30.742 -4.597 1.00 78.12 179 ALA A O 1
ATOM 1380 N N . PRO A 1 180 ? -0.985 -28.995 -5.402 1.00 72.12 180 PRO A N 1
ATOM 1381 C CA . PRO A 1 180 ? -1.162 -29.591 -6.716 1.00 72.12 180 PRO A CA 1
ATOM 1382 C C . PRO A 1 180 ? 0.222 -29.837 -7.321 1.00 72.12 180 PRO A C 1
ATOM 1384 O O . PRO A 1 180 ? 1.084 -28.954 -7.255 1.00 72.12 180 PRO A O 1
ATOM 1387 N N . VAL A 1 181 ? 0.442 -31.020 -7.902 1.00 59.47 181 VAL A N 1
ATOM 1388 C CA . VAL A 1 181 ? 1.684 -31.328 -8.621 1.00 59.47 181 VAL A CA 1
ATOM 1389 C C . VAL A 1 181 ? 1.747 -30.417 -9.844 1.00 59.47 181 VAL A C 1
ATOM 1391 O O . VAL A 1 181 ? 1.225 -30.719 -10.909 1.00 59.47 181 VAL A O 1
ATOM 1394 N N . THR A 1 182 ? 2.347 -29.255 -9.656 1.00 55.31 182 THR A N 1
ATOM 1395 C CA . THR A 1 182 ? 2.828 -28.387 -10.719 1.00 55.31 182 THR A CA 1
ATOM 1396 C C . THR A 1 182 ? 4.307 -28.694 -10.837 1.00 55.31 182 THR A C 1
ATOM 1398 O O . THR A 1 182 ? 5.008 -28.727 -9.820 1.00 55.31 182 THR A O 1
ATOM 1401 N N . GLU A 1 183 ? 4.778 -28.999 -12.049 1.00 50.34 183 GLU A N 1
ATOM 1402 C CA . GLU A 1 183 ? 6.207 -29.187 -12.282 1.00 50.34 183 GLU A CA 1
ATOM 1403 C C . GLU A 1 183 ? 6.940 -27.985 -11.678 1.00 50.34 183 GLU A C 1
ATOM 1405 O O . GLU A 1 183 ? 6.676 -26.831 -12.020 1.00 50.34 183 GLU A O 1
ATOM 1410 N N . ARG A 1 184 ? 7.814 -28.242 -10.696 1.00 51.34 184 ARG A N 1
ATOM 1411 C CA . ARG A 1 184 ? 8.739 -27.214 -10.221 1.00 51.34 184 ARG A CA 1
ATOM 1412 C C . ARG A 1 184 ? 9.473 -26.720 -11.461 1.00 51.34 184 ARG A C 1
ATOM 1414 O O . ARG A 1 184 ? 10.037 -27.553 -12.168 1.00 51.34 184 ARG A O 1
ATOM 1421 N N . GLY A 1 185 ? 9.460 -25.404 -11.698 1.00 50.75 185 GLY A N 1
ATOM 1422 C CA . GLY A 1 185 ? 10.261 -24.794 -12.757 1.00 50.75 185 GLY A CA 1
ATOM 1423 C C . GLY A 1 185 ? 11.650 -25.421 -12.732 1.00 50.75 185 GLY A C 1
ATOM 1424 O O . GLY A 1 185 ? 12.292 -25.467 -11.674 1.00 50.75 185 GLY A O 1
ATOM 1425 N N . LYS A 1 186 ? 12.046 -26.038 -13.847 1.00 49.62 186 LYS A N 1
ATOM 1426 C CA . LYS A 1 186 ? 13.327 -26.732 -13.922 1.00 49.62 186 LYS A CA 1
ATOM 1427 C C . LYS A 1 186 ? 14.422 -25.683 -13.695 1.00 49.62 186 LYS A C 1
ATOM 1429 O O . LYS A 1 186 ? 14.339 -24.602 -14.278 1.00 49.62 186 LYS A O 1
ATOM 1434 N N . PRO A 1 187 ? 15.431 -25.945 -12.846 1.00 48.81 187 PRO A N 1
ATOM 1435 C CA . PRO A 1 187 ? 16.655 -25.163 -12.866 1.00 48.81 187 PRO A CA 1
ATOM 1436 C C . PRO A 1 187 ? 17.330 -25.426 -14.212 1.00 48.81 187 PRO A C 1
ATOM 1438 O O . PRO A 1 187 ? 18.100 -26.370 -14.362 1.00 48.81 187 PRO A O 1
ATOM 1441 N N . GLU A 1 188 ? 16.969 -24.649 -15.224 1.00 48.88 188 GLU A N 1
ATOM 1442 C CA . GLU A 1 188 ? 17.635 -24.686 -16.515 1.00 48.88 188 GLU A CA 1
ATOM 1443 C C . GLU A 1 188 ? 18.838 -23.746 -16.463 1.00 48.88 188 GLU A C 1
ATOM 1445 O O . GLU A 1 188 ? 18.758 -22.608 -15.995 1.00 48.88 188 GLU A O 1
ATOM 1450 N N . GLY A 1 189 ? 19.992 -24.233 -16.921 1.00 58.28 189 GLY A N 1
ATOM 1451 C CA . GLY A 1 189 ? 21.112 -23.351 -17.224 1.00 58.28 189 GLY A CA 1
ATOM 1452 C C . GLY A 1 189 ? 20.694 -22.271 -18.231 1.00 58.28 189 GLY A C 1
ATOM 1453 O O . GLY A 1 189 ? 19.806 -22.498 -19.043 1.00 58.28 189 GLY A O 1
ATOM 1454 N N . LYS A 1 190 ? 21.348 -21.103 -18.153 1.00 55.94 190 LYS A N 1
ATOM 1455 C CA . LYS A 1 190 ? 21.257 -19.936 -19.061 1.00 55.94 190 LYS A CA 1
ATOM 1456 C C . LYS A 1 190 ? 19.964 -19.845 -19.909 1.00 55.94 190 LYS A C 1
ATOM 1458 O O . LYS A 1 190 ? 20.062 -19.954 -21.133 1.00 55.94 190 LYS A O 1
ATOM 1463 N N . PRO A 1 191 ? 18.774 -19.592 -19.327 1.00 57.84 191 PRO A N 1
ATOM 1464 C CA . PRO A 1 191 ? 17.655 -19.116 -20.131 1.00 57.84 191 PRO A CA 1
ATOM 1465 C C . PRO A 1 191 ? 18.091 -17.796 -20.773 1.00 57.84 191 PRO A C 1
ATOM 1467 O O . PRO A 1 191 ? 18.286 -16.804 -20.086 1.00 57.84 191 PRO A O 1
ATOM 1470 N N . SER A 1 192 ? 18.309 -17.771 -22.086 1.00 67.81 192 SER A N 1
ATOM 1471 C CA . SER A 1 192 ? 18.678 -16.537 -22.794 1.00 67.81 192 SER A CA 1
ATOM 1472 C C . SER A 1 192 ? 17.511 -15.551 -22.871 1.00 67.81 192 SER A C 1
ATOM 1474 O O . SER A 1 192 ? 17.698 -14.401 -23.260 1.00 67.81 192 SER A O 1
ATOM 1476 N N . GLU A 1 193 ? 16.305 -16.010 -22.538 1.00 83.25 193 GLU A N 1
ATOM 1477 C CA . GLU A 1 193 ? 15.063 -15.274 -22.682 1.00 83.25 193 GLU A CA 1
ATOM 1478 C C . GLU A 1 193 ? 13.985 -15.781 -21.713 1.00 83.25 193 GLU A C 1
ATOM 1480 O O . GLU A 1 193 ? 13.930 -16.958 -21.360 1.00 83.25 193 GLU A O 1
ATOM 1485 N N . THR A 1 194 ? 13.082 -14.890 -21.314 1.00 87.50 194 THR A N 1
ATOM 1486 C CA . THR A 1 194 ? 11.805 -15.218 -20.679 1.00 87.50 194 THR A CA 1
ATOM 1487 C C . THR A 1 194 ? 10.719 -14.257 -21.159 1.00 87.50 194 THR A C 1
ATOM 1489 O O . THR A 1 194 ? 11.012 -13.109 -21.493 1.00 87.50 194 THR A O 1
ATOM 1492 N N . ARG A 1 195 ? 9.456 -14.703 -21.188 1.00 90.06 195 ARG A N 1
ATOM 1493 C CA . ARG A 1 195 ? 8.318 -13.896 -21.651 1.00 90.06 195 ARG A CA 1
ATOM 1494 C C . ARG A 1 195 ? 7.088 -13.990 -20.746 1.00 90.06 195 ARG A C 1
ATOM 1496 O O . ARG A 1 195 ? 6.877 -14.991 -20.064 1.00 90.06 195 ARG A O 1
ATOM 1503 N N . SER A 1 196 ? 6.259 -12.953 -20.790 1.00 89.69 196 SER A N 1
ATOM 1504 C CA . SER A 1 196 ? 4.893 -12.921 -20.262 1.00 89.69 196 SER A CA 1
ATOM 1505 C C . SER A 1 196 ? 4.057 -12.011 -21.159 1.00 89.69 196 SER A C 1
ATOM 1507 O O . SER A 1 196 ? 4.310 -10.809 -21.244 1.00 89.69 196 SER A O 1
ATOM 1509 N N . GLY A 1 197 ? 3.108 -12.587 -21.901 1.00 90.19 197 GLY A N 1
ATOM 1510 C CA . GLY A 1 197 ? 2.444 -11.872 -22.994 1.00 90.19 197 GLY A CA 1
ATOM 1511 C C . GLY A 1 197 ? 3.453 -11.359 -24.033 1.00 90.19 197 GLY A C 1
ATOM 1512 O O . GLY A 1 197 ? 4.323 -12.104 -24.483 1.00 90.19 197 GLY A O 1
ATOM 1513 N N . GLU A 1 198 ? 3.349 -10.077 -24.381 1.00 92.88 198 GLU A N 1
ATOM 1514 C CA . GLU A 1 198 ? 4.246 -9.387 -25.326 1.00 92.88 198 GLU A CA 1
ATOM 1515 C C . GLU A 1 198 ? 5.520 -8.823 -24.665 1.00 92.88 198 GLU A C 1
ATOM 1517 O O . GLU A 1 198 ? 6.377 -8.253 -25.351 1.00 92.88 198 GLU A O 1
ATOM 1522 N N . LEU A 1 199 ? 5.648 -8.953 -23.337 1.00 93.00 199 LEU A N 1
ATOM 1523 C CA . LEU A 1 199 ? 6.802 -8.497 -22.568 1.00 93.00 199 LEU A CA 1
ATOM 1524 C C . LEU A 1 199 ? 7.841 -9.610 -22.498 1.00 93.00 199 LEU A C 1
ATOM 1526 O O . LEU A 1 199 ? 7.539 -10.731 -22.083 1.00 93.00 199 LEU A O 1
ATOM 1530 N N . ARG A 1 200 ? 9.078 -9.297 -22.882 1.00 93.81 200 ARG A N 1
ATOM 1531 C CA . ARG A 1 200 ? 10.200 -10.238 -22.876 1.00 93.81 200 ARG A CA 1
ATOM 1532 C C . ARG A 1 200 ? 11.386 -9.639 -22.130 1.00 93.81 200 ARG A C 1
ATOM 1534 O O . ARG A 1 200 ? 11.709 -8.466 -22.316 1.00 93.81 200 ARG A O 1
ATOM 1541 N N . LEU A 1 201 ? 12.043 -10.468 -21.328 1.00 90.94 201 LEU A N 1
ATOM 1542 C CA . LEU A 1 201 ? 13.388 -10.225 -20.822 1.00 90.94 201 LEU A CA 1
ATOM 1543 C C . LEU A 1 201 ? 14.352 -11.086 -21.630 1.00 90.94 201 LEU A C 1
ATOM 1545 O O . LEU A 1 201 ? 14.233 -12.308 -21.615 1.00 90.94 201 LEU A O 1
ATOM 1549 N N . LEU A 1 202 ? 15.281 -10.460 -22.344 1.00 90.44 202 LEU A N 1
ATOM 1550 C CA . LEU A 1 202 ? 16.347 -11.150 -23.073 1.00 90.44 202 LEU A CA 1
ATOM 1551 C C . LEU A 1 202 ? 17.670 -11.012 -22.325 1.00 90.44 202 LEU A C 1
ATOM 1553 O O . LEU A 1 202 ? 17.807 -10.127 -21.488 1.00 90.44 202 LEU A O 1
ATOM 1557 N N . ASN A 1 203 ? 18.650 -11.837 -22.688 1.00 86.19 203 ASN A N 1
ATOM 1558 C CA . ASN A 1 203 ? 20.013 -11.809 -22.162 1.00 86.19 203 ASN A CA 1
ATOM 1559 C C . ASN A 1 203 ? 20.051 -11.986 -20.632 1.00 86.19 203 ASN A C 1
ATOM 1561 O O . ASN A 1 203 ? 20.614 -11.174 -19.914 1.00 86.19 203 ASN A O 1
ATOM 1565 N N . LEU A 1 204 ? 19.421 -13.027 -20.083 1.00 82.75 204 LEU A N 1
ATOM 1566 C CA . LEU A 1 204 ? 19.624 -13.349 -18.665 1.00 82.75 204 LEU A CA 1
ATOM 1567 C C . LEU A 1 204 ? 20.944 -14.129 -18.494 1.00 82.75 204 LEU A C 1
ATOM 1569 O O . LEU A 1 204 ? 21.305 -14.937 -19.355 1.00 82.75 204 LEU A O 1
ATOM 1573 N N . PRO A 1 205 ? 21.669 -13.939 -17.378 1.00 74.81 205 PRO A N 1
ATOM 1574 C CA . PRO A 1 205 ? 21.394 -13.013 -16.275 1.00 74.81 205 PRO A CA 1
ATOM 1575 C C . PRO A 1 205 ? 21.978 -11.604 -16.493 1.00 74.81 205 PRO A C 1
ATOM 1577 O O . PRO A 1 205 ? 21.854 -10.771 -15.599 1.00 74.81 205 PRO A O 1
ATOM 1580 N N . ASP A 1 206 ? 22.672 -11.364 -17.610 1.00 72.94 206 ASP A N 1
ATOM 1581 C CA . ASP A 1 206 ? 23.548 -10.208 -17.803 1.00 72.94 206 ASP A CA 1
ATOM 1582 C C . ASP A 1 206 ? 23.229 -9.403 -19.071 1.00 72.94 206 ASP A C 1
ATOM 1584 O O . ASP A 1 206 ? 22.980 -9.966 -20.131 1.00 72.94 206 ASP A O 1
ATOM 1588 N N . ALA A 1 207 ? 23.286 -8.072 -18.970 1.00 76.62 207 ALA A N 1
ATOM 1589 C CA . ALA A 1 207 ? 22.823 -7.133 -19.996 1.00 76.62 207 ALA A CA 1
ATOM 1590 C C . ALA A 1 207 ? 21.350 -7.354 -20.396 1.00 76.62 207 ALA A C 1
ATOM 1592 O O . ALA A 1 207 ? 20.991 -7.308 -21.583 1.00 76.62 207 ALA A O 1
ATOM 1593 N N . ILE A 1 208 ? 20.505 -7.588 -19.382 1.00 85.88 208 ILE A N 1
ATOM 1594 C CA . ILE A 1 208 ? 19.072 -7.861 -19.526 1.00 85.88 208 ILE A CA 1
ATOM 1595 C C . ILE A 1 208 ? 18.450 -6.824 -20.464 1.00 85.88 208 ILE A C 1
ATOM 1597 O O . ILE A 1 208 ? 18.621 -5.625 -20.268 1.00 85.88 208 ILE A O 1
ATOM 1601 N N . ALA A 1 209 ? 17.728 -7.256 -21.492 1.00 89.69 209 ALA A N 1
ATOM 1602 C CA . ALA A 1 209 ? 17.016 -6.352 -22.389 1.00 89.69 209 ALA A CA 1
ATOM 1603 C C . ALA A 1 209 ? 15.510 -6.490 -22.188 1.00 89.69 209 ALA A C 1
ATOM 1605 O O . ALA A 1 209 ? 14.972 -7.594 -22.274 1.00 89.69 209 ALA A O 1
ATOM 1606 N N . VAL A 1 210 ? 14.831 -5.367 -21.960 1.00 91.31 210 VAL A N 1
ATOM 1607 C CA . VAL A 1 210 ? 13.371 -5.311 -21.876 1.00 91.31 210 VAL A CA 1
ATOM 1608 C C . VAL A 1 210 ? 12.816 -5.029 -23.264 1.00 91.31 210 VAL A C 1
ATOM 1610 O O . VAL A 1 210 ? 13.064 -3.971 -23.852 1.00 91.31 210 VAL A O 1
ATOM 1613 N N . VAL A 1 211 ? 12.063 -5.988 -23.792 1.00 92.62 211 VAL A N 1
ATOM 1614 C CA . VAL A 1 211 ? 11.461 -5.929 -25.125 1.00 92.62 211 VAL A CA 1
ATOM 1615 C C . VAL A 1 211 ? 9.943 -5.967 -25.002 1.00 92.62 211 VAL A C 1
ATOM 1617 O O . VAL A 1 211 ? 9.391 -6.813 -24.302 1.00 92.62 211 VAL A O 1
ATOM 1620 N N . TRP A 1 212 ? 9.268 -5.074 -25.723 1.00 92.00 212 TRP A N 1
ATOM 1621 C CA . TRP A 1 212 ? 7.810 -5.004 -25.800 1.00 92.00 212 TRP A CA 1
ATOM 1622 C C . TRP A 1 212 ? 7.355 -4.963 -27.255 1.00 92.00 212 TRP A C 1
ATOM 1624 O O . TRP A 1 212 ? 7.826 -4.121 -28.025 1.00 92.00 212 TRP A O 1
ATOM 1634 N N . LYS A 1 213 ? 6.456 -5.876 -27.652 1.00 91.06 213 LYS A N 1
ATOM 1635 C CA . LYS A 1 213 ? 5.940 -5.982 -29.034 1.00 91.06 213 LYS A CA 1
ATOM 1636 C C . LYS A 1 213 ? 7.067 -5.960 -30.086 1.00 91.06 213 LYS A C 1
ATOM 1638 O O . LYS A 1 213 ? 7.013 -5.233 -31.077 1.00 91.06 213 LYS A O 1
ATOM 1643 N N . GLY A 1 214 ? 8.142 -6.706 -29.813 1.00 90.19 214 GLY A N 1
ATOM 1644 C CA . GLY A 1 214 ? 9.315 -6.830 -30.687 1.00 90.19 214 GLY A CA 1
ATOM 1645 C C . GLY A 1 214 ? 10.301 -5.654 -30.673 1.00 90.19 214 GLY A C 1
ATOM 1646 O O . GLY A 1 214 ? 11.314 -5.723 -31.366 1.00 90.19 214 GLY A O 1
ATOM 1647 N N . LYS A 1 215 ? 10.058 -4.596 -29.890 1.00 91.69 215 LYS A N 1
ATOM 1648 C CA . LYS A 1 215 ? 10.958 -3.440 -29.768 1.00 91.69 215 LYS A CA 1
ATOM 1649 C C . LYS A 1 215 ? 11.710 -3.465 -28.443 1.00 91.69 215 LYS A C 1
ATOM 1651 O O . LYS A 1 215 ? 11.089 -3.550 -27.386 1.00 91.69 215 LYS A O 1
ATOM 1656 N N . THR A 1 216 ? 13.034 -3.356 -28.493 1.00 93.69 216 THR A N 1
ATOM 1657 C CA . THR A 1 216 ? 13.856 -3.144 -27.293 1.00 93.69 216 THR A CA 1
ATOM 1658 C C . THR A 1 216 ? 13.608 -1.739 -26.769 1.00 93.69 216 THR A C 1
ATOM 1660 O O . THR A 1 216 ? 13.831 -0.766 -27.485 1.00 93.69 216 THR A O 1
ATOM 1663 N N . LEU A 1 217 ? 13.136 -1.632 -25.530 1.00 92.62 217 LEU A N 1
ATOM 1664 C CA . LEU A 1 217 ? 12.951 -0.346 -24.864 1.00 92.62 217 LEU A CA 1
ATOM 1665 C C . LEU A 1 217 ? 14.276 0.090 -24.252 1.00 92.62 217 LEU A C 1
ATOM 1667 O O . LEU A 1 217 ? 14.812 1.140 -24.587 1.00 92.62 217 LEU A O 1
ATOM 1671 N N . PHE A 1 218 ? 14.846 -0.762 -23.410 1.00 91.06 218 PHE A N 1
ATOM 1672 C CA . PHE A 1 218 ? 16.131 -0.511 -22.785 1.00 91.06 218 PHE A CA 1
ATOM 1673 C C . PHE A 1 218 ? 16.853 -1.815 -22.474 1.00 91.06 218 PHE A C 1
ATOM 1675 O O . PHE A 1 218 ? 16.253 -2.887 -22.362 1.00 91.06 218 PHE A O 1
ATOM 1682 N N . ARG A 1 219 ? 18.168 -1.698 -22.333 1.00 89.69 219 ARG A N 1
ATOM 1683 C CA . ARG A 1 219 ? 19.043 -2.718 -21.774 1.00 89.69 219 ARG A CA 1
ATOM 1684 C C . ARG A 1 219 ? 19.503 -2.257 -20.408 1.00 89.69 219 ARG A C 1
ATOM 1686 O O . ARG A 1 219 ? 19.818 -1.084 -20.227 1.00 89.69 219 ARG A O 1
ATOM 1693 N N . TYR A 1 220 ? 19.570 -3.165 -19.460 1.00 84.31 220 TYR A N 1
ATOM 1694 C CA . TYR A 1 220 ? 20.269 -2.911 -18.221 1.00 84.31 220 TYR A CA 1
ATOM 1695 C C . TYR A 1 220 ? 21.761 -2.742 -18.528 1.00 84.31 220 TYR A C 1
ATOM 1697 O O . TYR A 1 220 ? 22.374 -3.590 -19.175 1.00 84.31 220 TYR A O 1
ATOM 1705 N N . ALA A 1 221 ? 22.318 -1.610 -18.110 1.00 77.31 221 ALA A N 1
ATOM 1706 C CA . ALA A 1 221 ? 23.674 -1.165 -18.428 1.00 77.31 221 ALA A CA 1
ATOM 1707 C C . ALA A 1 221 ? 24.595 -1.101 -17.202 1.00 77.31 221 ALA A C 1
ATOM 1709 O O . ALA A 1 221 ? 25.725 -0.623 -17.303 1.00 77.31 221 ALA A O 1
ATOM 1710 N N . GLY A 1 222 ? 24.112 -1.591 -16.060 1.00 69.56 222 GLY A N 1
ATOM 1711 C CA . GLY A 1 222 ? 24.887 -1.758 -14.839 1.00 69.56 222 GLY A CA 1
ATOM 1712 C C . GLY A 1 222 ? 24.270 -1.061 -13.634 1.00 69.56 222 GLY A C 1
ATOM 1713 O O . GLY A 1 222 ? 23.084 -0.724 -13.614 1.00 69.56 222 GLY A O 1
ATOM 1714 N N . PHE A 1 223 ? 25.107 -0.864 -12.622 1.00 64.50 223 PHE A N 1
ATOM 1715 C CA . PHE A 1 223 ? 24.779 -0.242 -11.345 1.00 64.50 223 PHE A CA 1
ATOM 1716 C C . PHE A 1 223 ? 25.953 0.620 -10.852 1.00 64.50 223 PHE A C 1
ATOM 1718 O O . PHE A 1 223 ? 27.087 0.417 -11.281 1.00 64.50 223 PHE A O 1
ATOM 1725 N N . GLU A 1 224 ? 25.709 1.566 -9.939 1.00 55.69 224 GLU A N 1
ATOM 1726 C CA . GLU A 1 224 ? 26.761 2.367 -9.285 1.00 55.69 224 GLU A CA 1
ATOM 1727 C C . GLU A 1 224 ? 26.916 1.903 -7.821 1.00 55.69 224 GLU A C 1
ATOM 1729 O O . GLU A 1 224 ? 25.988 2.010 -7.022 1.00 55.69 224 GLU A O 1
ATOM 1734 N N . ALA A 1 225 ? 28.069 1.368 -7.416 1.00 50.81 225 ALA A N 1
ATOM 1735 C CA . ALA A 1 225 ? 28.270 0.911 -6.032 1.00 50.81 225 ALA A CA 1
ATOM 1736 C C . ALA A 1 225 ? 29.583 1.433 -5.438 1.00 50.81 225 ALA A C 1
ATOM 1738 O O . ALA A 1 225 ? 30.677 1.067 -5.868 1.00 50.81 225 ALA A O 1
ATOM 1739 N N . GLY A 1 226 ? 29.476 2.258 -4.393 1.00 47.91 226 GLY A N 1
ATOM 1740 C CA . GLY A 1 226 ? 30.569 3.122 -3.953 1.00 47.91 226 GLY A CA 1
ATOM 1741 C C . GLY A 1 226 ? 30.886 4.180 -5.011 1.00 47.91 226 GLY A C 1
ATOM 1742 O O . GLY A 1 226 ? 30.299 4.177 -6.084 1.00 47.91 226 GLY A O 1
ATOM 1743 N N . ASP A 1 227 ? 31.832 5.074 -4.741 1.00 41.91 227 ASP A N 1
ATOM 1744 C CA . ASP A 1 227 ? 32.199 6.194 -5.628 1.00 41.91 227 ASP A CA 1
ATOM 1745 C C . ASP A 1 227 ? 32.831 5.769 -6.982 1.00 41.91 227 ASP A C 1
ATOM 1747 O O . ASP A 1 227 ? 33.515 6.553 -7.636 1.00 41.91 227 ASP A O 1
ATOM 1751 N N . ALA A 1 228 ? 32.640 4.514 -7.399 1.00 41.78 228 ALA A N 1
ATOM 1752 C CA . ALA A 1 228 ? 33.025 3.959 -8.683 1.00 41.78 228 ALA A CA 1
ATOM 1753 C C . ALA A 1 228 ? 31.788 3.854 -9.594 1.00 41.78 228 ALA A C 1
ATOM 1755 O O . ALA A 1 228 ? 30.884 3.053 -9.353 1.00 41.78 228 ALA A O 1
ATOM 1756 N N . SER A 1 229 ? 31.767 4.652 -10.661 1.00 44.31 229 SER A N 1
ATOM 1757 C CA . SER A 1 229 ? 30.832 4.501 -11.776 1.00 44.31 229 SER A CA 1
ATOM 1758 C C . SER A 1 229 ? 31.466 3.630 -12.868 1.00 44.31 229 SER A C 1
ATOM 1760 O O . SER A 1 229 ? 32.608 3.847 -13.274 1.00 44.31 229 SER A O 1
ATOM 1762 N N . GLY A 1 230 ? 30.739 2.618 -13.343 1.00 50.78 230 GLY A N 1
ATOM 1763 C CA . GLY A 1 230 ? 31.194 1.733 -14.416 1.00 50.78 230 GLY A CA 1
ATOM 1764 C C . GLY A 1 230 ? 30.053 0.907 -15.006 1.00 50.78 230 GLY A C 1
ATOM 1765 O O . GLY A 1 230 ? 29.096 0.570 -14.313 1.00 50.78 230 GLY A O 1
ATOM 1766 N N . THR A 1 231 ? 30.148 0.569 -16.294 1.00 52.44 231 THR A N 1
ATOM 1767 C CA . THR A 1 231 ? 29.219 -0.323 -17.014 1.00 52.44 231 THR A CA 1
ATOM 1768 C C . THR A 1 231 ? 29.474 -1.781 -16.623 1.00 52.44 231 THR A C 1
ATOM 1770 O O . THR A 1 231 ? 29.979 -2.576 -17.419 1.00 52.44 231 THR A O 1
ATOM 1773 N N . HIS A 1 232 ? 29.246 -2.115 -15.355 1.00 53.44 232 HIS A N 1
ATOM 1774 C CA . HIS A 1 232 ? 29.470 -3.461 -14.843 1.00 53.44 232 HIS A CA 1
ATOM 1775 C C . HIS A 1 232 ? 28.304 -4.385 -15.204 1.00 53.44 232 HIS A C 1
ATOM 1777 O O . HIS A 1 232 ? 27.139 -3.998 -15.127 1.00 53.44 232 HIS A O 1
ATOM 1783 N N . ALA A 1 233 ? 28.644 -5.616 -15.579 1.00 55.09 233 ALA A N 1
ATOM 1784 C CA . ALA A 1 233 ? 27.706 -6.712 -15.774 1.00 55.09 233 ALA A CA 1
ATOM 1785 C C . ALA A 1 233 ? 26.860 -6.970 -14.507 1.00 55.09 233 ALA A C 1
ATOM 1787 O O . ALA A 1 233 ? 27.361 -6.861 -13.383 1.00 55.09 233 ALA A O 1
ATOM 1788 N N . HIS A 1 234 ? 25.589 -7.342 -14.682 1.00 56.72 234 HIS A N 1
ATOM 1789 C CA . HIS A 1 234 ? 24.663 -7.693 -13.593 1.00 56.72 234 HIS A CA 1
ATOM 1790 C C . HIS A 1 234 ? 25.156 -8.896 -12.783 1.00 56.72 234 HIS A C 1
ATOM 1792 O O . HIS A 1 234 ? 25.050 -8.921 -11.558 1.00 56.72 234 HIS A O 1
ATOM 1798 N N . ALA A 1 235 ? 25.736 -9.873 -13.472 1.00 63.00 235 ALA A N 1
ATOM 1799 C CA . ALA A 1 235 ? 26.454 -10.989 -12.883 1.00 63.00 235 ALA A CA 1
ATOM 1800 C C . ALA A 1 235 ? 27.845 -11.019 -13.508 1.00 63.00 235 ALA A C 1
ATOM 1802 O O . ALA A 1 235 ? 27.958 -10.933 -14.728 1.00 63.00 235 ALA A O 1
ATOM 1803 N N . ASP A 1 236 ? 28.896 -11.147 -12.695 1.00 64.19 236 ASP A N 1
ATOM 1804 C CA . ASP A 1 236 ? 30.243 -11.346 -13.229 1.00 64.19 236 ASP A CA 1
ATOM 1805 C C . ASP A 1 236 ? 30.237 -12.667 -14.022 1.00 64.19 236 ASP A C 1
ATOM 1807 O O . ASP A 1 236 ? 30.031 -13.724 -13.418 1.00 64.19 236 ASP A O 1
ATOM 1811 N N . PRO A 1 237 ? 30.424 -12.653 -15.357 1.00 64.00 237 PRO A N 1
ATOM 1812 C CA . PRO A 1 237 ? 30.350 -13.866 -16.165 1.00 64.00 237 PRO A CA 1
ATOM 1813 C C . PRO A 1 237 ? 31.458 -14.869 -15.817 1.00 64.00 237 PRO A C 1
ATOM 1815 O O . PRO A 1 237 ? 31.352 -16.040 -16.185 1.00 64.00 237 PRO A O 1
ATOM 1818 N N . ALA A 1 238 ? 32.502 -14.437 -15.097 1.00 66.25 238 ALA A N 1
ATOM 1819 C CA . ALA A 1 238 ? 33.533 -15.306 -14.543 1.00 66.25 238 ALA A CA 1
ATOM 1820 C C . ALA A 1 238 ? 33.108 -16.000 -13.233 1.00 66.25 238 ALA A C 1
ATOM 1822 O O . ALA A 1 238 ? 33.857 -16.834 -12.720 1.00 66.25 238 ALA A O 1
ATOM 1823 N N . ARG A 1 239 ? 31.930 -15.686 -12.676 1.00 70.06 239 ARG A N 1
ATOM 1824 C CA . ARG A 1 239 ? 31.432 -16.228 -11.404 1.00 70.06 239 ARG A CA 1
ATOM 1825 C C . ARG A 1 239 ? 30.131 -17.022 -11.580 1.00 70.06 239 ARG A C 1
ATOM 1827 O O . ARG A 1 239 ? 29.361 -16.766 -12.506 1.00 70.06 239 ARG A O 1
ATOM 1834 N N . PRO A 1 240 ? 29.850 -17.995 -10.693 1.00 74.06 240 PRO A N 1
ATOM 1835 C CA . PRO A 1 240 ? 28.611 -18.761 -10.749 1.00 74.06 240 PRO A CA 1
ATOM 1836 C C . PRO A 1 240 ? 27.368 -17.890 -10.541 1.00 74.06 240 PRO A C 1
ATOM 1838 O O . PRO A 1 240 ? 27.332 -17.015 -9.673 1.00 74.06 240 PRO A O 1
ATOM 1841 N N . PHE A 1 241 ? 26.318 -18.202 -11.292 1.00 78.50 241 PHE A N 1
ATOM 1842 C CA . PHE A 1 241 ? 24.979 -17.666 -11.090 1.00 78.50 241 PHE A CA 1
ATOM 1843 C C . PHE A 1 241 ? 23.929 -18.747 -11.348 1.00 78.50 241 PHE A C 1
ATOM 1845 O O . PHE A 1 241 ? 24.191 -19.784 -11.959 1.00 78.50 241 PHE A O 1
ATOM 1852 N N . THR A 1 242 ? 22.715 -18.475 -10.896 1.00 83.62 242 THR A N 1
ATOM 1853 C CA . THR A 1 242 ? 21.524 -19.296 -11.075 1.00 83.62 242 THR A CA 1
ATOM 1854 C C . THR A 1 242 ? 20.401 -18.417 -11.600 1.00 83.62 242 THR A C 1
ATOM 1856 O O . THR A 1 242 ? 20.248 -17.275 -11.166 1.00 83.62 242 THR A O 1
ATOM 1859 N N . VAL A 1 243 ? 19.626 -18.948 -12.543 1.00 84.00 243 VAL A N 1
ATOM 1860 C CA . VAL A 1 243 ? 18.373 -18.346 -12.997 1.00 84.00 243 VAL A CA 1
ATOM 1861 C C . VAL A 1 243 ? 17.279 -19.384 -12.809 1.00 84.00 243 VAL A C 1
ATOM 1863 O O . VAL A 1 243 ? 17.439 -20.541 -13.190 1.00 84.00 243 VAL A O 1
ATOM 1866 N N . ARG A 1 244 ? 16.173 -18.980 -12.196 1.00 86.00 244 ARG A N 1
ATOM 1867 C CA . ARG A 1 244 ? 14.978 -19.795 -12.007 1.00 86.00 244 ARG A CA 1
ATOM 1868 C C . ARG A 1 244 ? 13.796 -19.062 -12.608 1.00 86.00 244 ARG A C 1
ATOM 1870 O O . ARG A 1 244 ? 13.505 -17.938 -12.207 1.00 86.00 244 ARG A O 1
ATOM 1877 N N . VAL A 1 245 ? 13.110 -19.725 -13.528 1.00 86.50 245 VAL A N 1
ATOM 1878 C CA . VAL A 1 245 ? 11.891 -19.215 -14.154 1.00 86.50 245 VAL A CA 1
ATOM 1879 C C . VAL A 1 245 ? 10.708 -20.034 -13.651 1.00 86.50 245 VAL A C 1
ATOM 1881 O O . VAL A 1 245 ? 10.740 -21.264 -13.659 1.00 86.50 245 VAL A O 1
ATOM 1884 N N . GLU A 1 246 ? 9.675 -19.349 -13.174 1.00 85.81 246 GLU A N 1
ATOM 1885 C CA . GLU A 1 246 ? 8.388 -19.940 -12.822 1.00 85.81 246 GLU A CA 1
ATOM 1886 C C . GLU A 1 246 ? 7.312 -19.300 -13.696 1.00 85.81 246 GLU A C 1
ATOM 1888 O O . GLU A 1 246 ? 6.945 -18.141 -13.496 1.00 85.81 246 GLU A O 1
ATOM 1893 N N . GLU A 1 247 ? 6.841 -20.043 -14.694 1.00 84.31 247 GLU A N 1
ATOM 1894 C CA . GLU A 1 247 ? 5.757 -19.602 -15.569 1.00 84.31 247 GLU A CA 1
ATOM 1895 C C . GLU A 1 247 ? 4.395 -19.785 -14.889 1.00 84.31 247 GLU A C 1
ATOM 1897 O O . GLU A 1 247 ? 4.171 -20.726 -14.123 1.00 84.31 247 GLU A O 1
ATOM 1902 N N . GLY A 1 248 ? 3.472 -18.873 -15.175 1.00 83.12 248 GLY A N 1
ATOM 1903 C CA . GLY A 1 248 ? 2.134 -18.870 -14.602 1.00 83.12 248 GLY A CA 1
ATOM 1904 C C . GLY A 1 248 ? 1.315 -17.696 -15.123 1.00 83.12 248 GLY A C 1
ATOM 1905 O O . GLY A 1 248 ? 1.564 -17.181 -16.210 1.00 83.12 248 GLY A O 1
ATOM 1906 N N . GLN A 1 249 ? 0.344 -17.242 -14.329 1.00 86.50 249 GLN A N 1
ATOM 1907 C CA . GLN A 1 249 ? -0.397 -16.008 -14.620 1.00 86.50 249 GLN A CA 1
ATOM 1908 C C . GLN A 1 249 ? 0.536 -14.793 -14.727 1.00 86.50 249 GLN A C 1
ATOM 1910 O O . GLN A 1 249 ? 0.299 -13.887 -15.524 1.00 86.50 249 GLN A O 1
ATOM 1915 N N . VAL A 1 250 ? 1.577 -14.785 -13.899 1.00 89.81 250 VAL A N 1
ATOM 1916 C CA . VAL A 1 250 ? 2.740 -13.914 -14.024 1.00 89.81 250 VAL A CA 1
ATOM 1917 C C . VAL A 1 250 ? 3.970 -14.798 -14.112 1.00 89.81 250 VAL A C 1
ATOM 1919 O O . VAL A 1 250 ? 4.041 -15.825 -13.434 1.00 89.81 250 VAL A O 1
ATOM 1922 N N . THR A 1 251 ? 4.940 -14.401 -14.926 1.00 90.31 251 THR A N 1
ATOM 1923 C CA . THR A 1 251 ? 6.200 -15.137 -15.031 1.00 90.31 251 THR A CA 1
ATOM 1924 C C . THR A 1 251 ? 7.184 -14.569 -14.020 1.00 90.31 251 THR A C 1
ATOM 1926 O O . THR A 1 251 ? 7.532 -13.389 -14.092 1.00 90.31 251 THR A O 1
ATOM 1929 N N . LYS A 1 252 ? 7.632 -15.389 -13.068 1.00 89.56 252 LYS A N 1
ATOM 1930 C CA . LYS A 1 252 ? 8.629 -15.002 -12.064 1.00 89.56 252 LYS A CA 1
ATOM 1931 C C . LYS A 1 252 ? 10.016 -15.440 -12.517 1.00 89.56 252 LYS A C 1
ATOM 1933 O O . LYS A 1 252 ? 10.241 -16.621 -12.756 1.00 89.56 252 LYS A O 1
ATOM 1938 N N . VAL A 1 253 ? 10.954 -14.504 -12.590 1.00 88.12 253 VAL A N 1
ATOM 1939 C CA . VAL A 1 253 ? 12.363 -14.751 -12.914 1.00 88.12 253 VAL A CA 1
ATOM 1940 C C . VAL A 1 253 ? 13.193 -14.397 -11.694 1.00 88.12 253 VAL A C 1
ATOM 1942 O O . VAL A 1 253 ? 13.286 -13.228 -11.344 1.00 88.12 253 VAL A O 1
ATOM 1945 N N . ALA A 1 254 ? 13.785 -15.389 -11.039 1.00 86.56 254 ALA A N 1
ATOM 1946 C CA . ALA A 1 254 ? 14.701 -15.189 -9.925 1.00 86.56 254 ALA A CA 1
ATOM 1947 C C . ALA A 1 254 ? 16.136 -15.462 -10.381 1.00 86.56 254 ALA A C 1
ATOM 1949 O O . ALA A 1 254 ? 16.441 -16.540 -10.887 1.00 86.56 254 ALA A O 1
ATOM 1950 N N . ILE A 1 255 ? 17.012 -14.487 -10.190 1.00 82.12 255 ILE A N 1
ATOM 1951 C CA . ILE A 1 255 ? 18.431 -14.537 -10.516 1.00 82.12 255 ILE A CA 1
ATOM 1952 C C . ILE A 1 255 ? 19.197 -14.429 -9.203 1.00 82.12 255 ILE A C 1
ATOM 1954 O O . ILE A 1 255 ? 18.917 -13.544 -8.400 1.00 82.12 255 ILE A O 1
ATOM 1958 N N . ALA A 1 256 ? 20.165 -15.309 -8.979 1.00 80.75 256 ALA A N 1
ATOM 1959 C CA . ALA A 1 256 ? 21.100 -15.188 -7.868 1.00 80.75 256 ALA A CA 1
ATOM 1960 C C . ALA A 1 256 ? 22.513 -15.499 -8.355 1.00 80.75 256 ALA A C 1
ATOM 1962 O O . ALA A 1 256 ? 22.718 -16.503 -9.033 1.00 80.75 256 ALA A O 1
ATOM 1963 N N . GLY A 1 257 ? 23.488 -14.665 -8.018 1.00 76.94 257 GLY A N 1
ATOM 1964 C CA . GLY A 1 257 ? 24.871 -14.834 -8.459 1.00 76.94 257 GLY A CA 1
ATOM 1965 C C . GLY A 1 257 ? 25.849 -14.017 -7.630 1.00 76.94 257 GLY A C 1
ATOM 1966 O O . GLY A 1 257 ? 25.497 -13.510 -6.568 1.00 76.94 257 GLY A O 1
ATOM 1967 N N . GLN A 1 258 ? 27.079 -13.892 -8.123 1.00 73.62 258 GLN A N 1
ATOM 1968 C CA . GLN A 1 258 ? 28.107 -13.053 -7.512 1.00 73.62 258 GLN A CA 1
ATOM 1969 C C . GLN A 1 258 ? 28.557 -11.950 -8.464 1.00 73.62 258 GLN A C 1
ATOM 1971 O O . GLN A 1 258 ? 28.736 -12.173 -9.660 1.00 73.62 258 GLN A O 1
ATOM 1976 N N . THR A 1 259 ? 28.790 -10.767 -7.909 1.00 68.12 259 THR A N 1
ATOM 1977 C CA . THR A 1 259 ? 29.399 -9.634 -8.606 1.00 68.12 259 THR A CA 1
ATOM 1978 C C . THR A 1 259 ? 30.637 -9.143 -7.855 1.00 68.12 259 THR A C 1
ATOM 1980 O O . THR A 1 259 ? 30.945 -9.593 -6.742 1.00 68.12 259 THR A O 1
ATOM 1983 N N . GLN A 1 260 ? 31.385 -8.244 -8.485 1.00 64.38 260 GLN A N 1
ATOM 1984 C CA . GLN A 1 260 ? 32.543 -7.602 -7.884 1.00 64.38 260 GLN A CA 1
ATOM 1985 C C . GLN A 1 260 ? 32.083 -6.478 -6.940 1.00 64.38 260 GLN A C 1
ATOM 1987 O O . GLN A 1 260 ? 31.472 -5.501 -7.359 1.00 64.38 260 GLN A O 1
ATOM 1992 N N . GLY A 1 261 ? 32.384 -6.615 -5.651 1.00 59.91 261 GLY A N 1
ATOM 1993 C CA . GLY A 1 261 ? 32.187 -5.579 -4.639 1.00 59.91 261 GLY A CA 1
ATOM 1994 C C . GLY A 1 261 ? 33.385 -4.631 -4.514 1.00 59.91 261 GLY A C 1
ATOM 1995 O O . GLY A 1 261 ? 34.360 -4.699 -5.273 1.00 59.91 261 GLY A O 1
ATOM 1996 N N . ARG A 1 262 ? 33.348 -3.754 -3.499 1.00 57.06 262 ARG A N 1
ATOM 1997 C CA . ARG A 1 262 ? 34.465 -2.847 -3.185 1.00 57.06 262 ARG A CA 1
ATOM 1998 C C . ARG A 1 262 ? 35.785 -3.608 -3.039 1.00 57.06 262 ARG A C 1
ATOM 2000 O O . ARG A 1 262 ? 35.833 -4.686 -2.451 1.00 57.06 262 ARG A O 1
ATOM 2007 N N . GLN A 1 263 ? 36.865 -3.004 -3.544 1.00 59.06 263 GLN A N 1
ATOM 2008 C CA . GLN A 1 263 ? 38.229 -3.548 -3.463 1.00 59.06 263 GLN A CA 1
ATOM 2009 C C . GLN A 1 263 ? 38.358 -4.973 -4.031 1.00 59.06 263 GLN A C 1
ATOM 2011 O O . GLN A 1 263 ? 39.147 -5.771 -3.538 1.00 59.06 263 GLN A O 1
ATOM 2016 N N . GLN A 1 264 ? 37.583 -5.283 -5.077 1.00 65.44 264 GLN A N 1
ATOM 2017 C CA . GLN A 1 264 ? 37.601 -6.570 -5.784 1.00 65.44 264 GLN A CA 1
ATOM 2018 C C . GLN A 1 264 ? 37.054 -7.772 -4.984 1.00 65.44 264 GLN A C 1
ATOM 2020 O O . GLN A 1 264 ? 37.190 -8.915 -5.422 1.00 65.44 264 GLN A O 1
ATOM 2025 N N . GLY A 1 265 ? 36.391 -7.542 -3.844 1.00 64.19 265 GLY A N 1
ATOM 2026 C CA . GLY A 1 265 ? 35.733 -8.604 -3.074 1.00 64.19 265 GLY A CA 1
ATOM 2027 C C . GLY A 1 265 ? 34.569 -9.264 -3.826 1.00 64.19 265 GLY A C 1
ATOM 2028 O O . GLY A 1 265 ? 34.011 -8.688 -4.755 1.00 64.19 265 GLY A O 1
ATOM 2029 N N . ALA A 1 266 ? 34.185 -10.480 -3.432 1.00 67.69 266 ALA A N 1
ATOM 2030 C CA . ALA A 1 266 ? 32.943 -11.100 -3.898 1.00 67.69 266 ALA A CA 1
ATOM 2031 C C . ALA A 1 266 ? 31.734 -10.548 -3.141 1.00 67.69 266 ALA A C 1
ATOM 2033 O O . ALA A 1 266 ? 31.795 -10.388 -1.923 1.00 67.69 266 ALA A O 1
ATOM 2034 N N . MET A 1 267 ? 30.643 -10.293 -3.859 1.00 68.94 267 MET A N 1
ATOM 2035 C CA . MET A 1 267 ? 29.373 -9.864 -3.284 1.00 68.94 267 MET A CA 1
ATOM 2036 C C . MET A 1 267 ? 28.239 -10.679 -3.901 1.00 68.94 267 MET A C 1
ATOM 2038 O O . MET A 1 267 ? 28.085 -10.680 -5.122 1.00 68.94 267 MET A O 1
ATOM 2042 N N . ASP A 1 268 ? 27.466 -11.378 -3.068 1.00 71.94 268 ASP A N 1
ATOM 2043 C CA . ASP A 1 268 ? 26.289 -12.101 -3.545 1.00 71.94 268 ASP A CA 1
ATOM 2044 C C . ASP A 1 268 ? 25.199 -11.091 -3.918 1.00 71.94 268 ASP A C 1
ATOM 2046 O O . ASP A 1 268 ? 24.939 -10.122 -3.202 1.00 71.94 268 ASP A O 1
ATOM 2050 N N . TRP A 1 269 ? 24.542 -11.332 -5.040 1.00 72.62 269 TRP A N 1
ATOM 2051 C CA . TRP A 1 269 ? 23.480 -10.499 -5.581 1.00 72.62 269 TRP A CA 1
ATOM 2052 C C . TRP A 1 269 ? 22.278 -11.363 -5.944 1.00 72.62 269 TRP A C 1
ATOM 2054 O O . TRP A 1 269 ? 22.421 -12.516 -6.359 1.00 72.62 269 TRP A O 1
ATOM 2064 N N . GLN A 1 270 ? 21.090 -10.800 -5.763 1.00 76.94 270 GLN A N 1
ATOM 2065 C CA . GLN A 1 270 ? 19.817 -11.414 -6.084 1.00 76.94 270 GLN A CA 1
ATOM 2066 C C . GLN A 1 270 ? 18.905 -10.409 -6.779 1.00 76.94 270 GLN A C 1
ATOM 2068 O O . GLN A 1 270 ? 18.776 -9.255 -6.372 1.00 76.94 270 GLN A O 1
ATOM 2073 N N . CYS A 1 271 ? 18.204 -10.875 -7.800 1.00 81.06 271 CYS A N 1
ATOM 2074 C CA . CYS A 1 271 ? 17.124 -10.135 -8.415 1.00 81.06 271 CYS A CA 1
ATOM 2075 C C . CYS A 1 271 ? 15.921 -11.040 -8.633 1.00 81.06 271 CYS A C 1
ATOM 2077 O O . CYS A 1 271 ? 16.055 -12.217 -8.950 1.00 81.06 271 CYS A O 1
ATOM 2079 N N . THR A 1 272 ? 14.726 -10.499 -8.451 1.00 85.88 272 THR A N 1
ATOM 2080 C CA . THR A 1 272 ? 13.487 -11.152 -8.845 1.00 85.88 272 THR A CA 1
ATOM 2081 C C . THR A 1 272 ? 12.657 -10.206 -9.697 1.00 85.88 272 THR A C 1
ATOM 2083 O O . THR A 1 272 ? 12.331 -9.110 -9.251 1.00 85.88 272 THR A O 1
ATOM 2086 N N . TYR A 1 273 ? 12.281 -10.651 -10.892 1.00 89.56 273 TYR A N 1
ATOM 2087 C CA . TYR A 1 273 ? 11.328 -9.979 -11.767 1.00 89.56 273 TYR A CA 1
ATOM 2088 C C . TYR A 1 273 ? 10.004 -10.743 -11.779 1.00 89.56 273 TYR A C 1
ATOM 2090 O O . TYR A 1 273 ? 9.991 -11.963 -11.927 1.00 89.56 273 TYR A O 1
ATOM 2098 N N . TRP A 1 274 ? 8.887 -10.032 -11.671 1.00 92.44 274 TRP A N 1
ATOM 2099 C CA . TRP A 1 274 ? 7.543 -10.557 -11.908 1.00 92.44 274 TRP A CA 1
ATOM 2100 C C . TRP A 1 274 ? 6.987 -9.893 -13.161 1.00 92.44 274 TRP A C 1
ATOM 2102 O O . TRP A 1 274 ? 6.704 -8.696 -13.146 1.00 92.44 274 TRP A O 1
ATOM 2112 N N . LEU A 1 275 ? 6.864 -10.656 -14.245 1.00 93.44 275 LEU A N 1
ATOM 2113 C CA . LEU A 1 275 ? 6.420 -10.183 -15.553 1.00 93.44 275 LEU A CA 1
ATOM 2114 C C . LEU A 1 275 ? 4.912 -10.382 -15.707 1.00 93.44 275 LEU A C 1
ATOM 2116 O O . LEU A 1 275 ? 4.414 -11.514 -15.696 1.00 93.44 275 LEU A O 1
ATOM 2120 N N . PHE A 1 276 ? 4.196 -9.283 -15.907 1.00 93.44 276 PHE A N 1
ATOM 2121 C CA . PHE A 1 276 ? 2.760 -9.267 -16.138 1.00 93.44 276 PHE A CA 1
ATOM 2122 C C . PHE A 1 276 ? 2.464 -9.236 -17.641 1.00 93.44 276 PHE A C 1
ATOM 2124 O O . PHE A 1 276 ? 3.117 -8.491 -18.379 1.00 93.44 276 PHE A O 1
ATOM 2131 N N . PRO A 1 277 ? 1.450 -9.988 -18.101 1.00 91.06 277 PRO A N 1
ATOM 2132 C CA . PRO A 1 277 ? 1.109 -10.065 -19.521 1.00 91.06 277 PRO A CA 1
ATOM 2133 C C . PRO A 1 277 ? 0.626 -8.727 -20.102 1.00 91.06 277 PRO A C 1
ATOM 2135 O O . PRO A 1 277 ? 0.698 -8.529 -21.313 1.00 91.06 277 PRO A O 1
ATOM 2138 N N . ASP A 1 278 ? 0.182 -7.800 -19.248 1.00 90.25 278 ASP A N 1
ATOM 2139 C CA . ASP A 1 278 ? -0.340 -6.482 -19.632 1.00 90.25 278 ASP A CA 1
ATOM 2140 C C . ASP A 1 278 ? 0.755 -5.454 -19.977 1.00 90.25 278 ASP A C 1
ATOM 2142 O O . ASP A 1 278 ? 0.449 -4.286 -20.202 1.00 90.25 278 ASP A O 1
ATOM 2146 N N . GLY A 1 279 ? 2.031 -5.858 -20.009 1.00 91.50 279 GLY A N 1
ATOM 2147 C CA . GLY A 1 279 ? 3.148 -4.945 -20.273 1.00 91.50 279 GLY A CA 1
ATOM 2148 C C . GLY A 1 279 ? 3.638 -4.222 -19.024 1.00 91.50 279 GLY A C 1
ATOM 2149 O O . GLY A 1 279 ? 4.067 -3.075 -19.093 1.00 91.50 279 GLY A O 1
ATOM 2150 N N . CYS A 1 280 ? 3.579 -4.879 -17.867 1.00 93.75 280 CYS A N 1
ATOM 2151 C CA . CYS A 1 280 ? 4.181 -4.381 -16.636 1.00 93.75 280 CYS A CA 1
ATOM 2152 C C . CYS A 1 280 ? 5.154 -5.414 -16.076 1.00 93.75 280 CYS A C 1
ATOM 2154 O O . CYS A 1 280 ? 4.953 -6.617 -16.232 1.00 93.75 280 CYS A O 1
ATOM 2156 N N . TYR A 1 281 ? 6.177 -4.971 -15.359 1.00 93.56 281 TYR A N 1
ATOM 2157 C CA . TYR A 1 281 ? 6.900 -5.846 -14.453 1.00 93.56 281 TYR A CA 1
ATOM 2158 C C . TYR A 1 281 ? 7.207 -5.173 -13.127 1.00 93.56 281 TYR A C 1
ATOM 2160 O O . TYR A 1 281 ? 7.296 -3.952 -13.033 1.00 93.56 281 TYR A O 1
ATOM 2168 N N . VAL A 1 282 ? 7.359 -5.990 -12.092 1.00 90.56 282 VAL A N 1
ATOM 2169 C CA . VAL A 1 282 ? 7.896 -5.571 -10.795 1.00 90.56 282 VAL A CA 1
ATOM 2170 C C . VAL A 1 282 ? 9.267 -6.196 -10.642 1.00 90.56 282 VAL A C 1
ATOM 2172 O O . VAL A 1 282 ? 9.458 -7.350 -11.015 1.00 90.56 282 VAL A O 1
ATOM 2175 N N . ALA A 1 283 ? 10.213 -5.449 -10.098 1.00 87.31 283 ALA A N 1
ATOM 2176 C CA . ALA A 1 283 ? 11.556 -5.906 -9.805 1.00 87.31 283 ALA A CA 1
ATOM 2177 C C . ALA A 1 283 ? 11.844 -5.741 -8.314 1.00 87.31 283 ALA A C 1
ATOM 2179 O O . ALA A 1 283 ? 11.516 -4.714 -7.722 1.00 87.31 283 ALA A O 1
ATOM 2180 N N . LEU A 1 284 ? 12.470 -6.752 -7.724 1.00 83.44 284 LEU A N 1
ATOM 2181 C CA . LEU A 1 284 ? 13.117 -6.703 -6.421 1.00 83.44 284 LEU A CA 1
ATOM 2182 C C . LEU A 1 284 ? 14.598 -6.989 -6.653 1.00 83.44 284 LEU A C 1
ATOM 2184 O O . LEU A 1 284 ? 14.959 -8.107 -7.005 1.00 83.44 284 LEU A O 1
ATOM 2188 N N . GLU A 1 285 ? 15.447 -5.990 -6.480 1.00 79.06 285 GLU A N 1
ATOM 2189 C CA . GLU A 1 285 ? 16.885 -6.080 -6.735 1.00 79.06 285 GLU A CA 1
ATOM 2190 C C . GLU A 1 285 ? 17.661 -5.859 -5.459 1.00 79.06 285 GLU A C 1
ATOM 2192 O O . GLU A 1 285 ? 17.355 -4.933 -4.710 1.00 79.06 285 GLU A O 1
ATOM 2197 N N . GLY A 1 286 ? 18.675 -6.681 -5.218 1.00 72.56 286 GLY A N 1
ATOM 2198 C CA . GLY A 1 286 ? 19.407 -6.570 -3.983 1.00 72.56 286 GLY A CA 1
ATOM 2199 C C . GLY A 1 286 ? 20.677 -7.384 -3.844 1.00 72.56 286 GLY A C 1
ATOM 2200 O O . GLY A 1 286 ? 20.972 -8.263 -4.643 1.00 72.56 286 GLY A O 1
ATOM 2201 N N . PHE A 1 287 ? 21.438 -7.094 -2.799 1.00 64.94 287 PHE A N 1
ATOM 2202 C CA . PHE A 1 287 ? 22.594 -7.881 -2.395 1.00 64.94 287 PHE A CA 1
ATOM 2203 C C . PHE A 1 287 ? 22.183 -8.888 -1.319 1.00 64.94 287 PHE A C 1
ATOM 2205 O O . PHE A 1 287 ? 21.316 -8.625 -0.492 1.00 64.94 287 PHE A O 1
ATOM 2212 N N . SER A 1 288 ? 22.792 -10.067 -1.322 1.00 57.62 288 SER A N 1
ATOM 2213 C CA . SER A 1 288 ? 22.628 -11.059 -0.259 1.00 57.62 288 SER A CA 1
ATOM 2214 C C . SER A 1 288 ? 23.873 -11.038 0.620 1.00 57.62 288 SER A C 1
ATOM 2216 O O . SER A 1 288 ? 24.993 -10.927 0.123 1.00 57.62 288 SER A O 1
ATOM 2218 N N . ILE A 1 289 ? 23.707 -11.157 1.938 1.00 53.28 289 ILE A N 1
ATOM 2219 C CA . ILE A 1 289 ? 24.846 -11.211 2.861 1.00 53.28 289 ILE A CA 1
ATOM 2220 C C . ILE A 1 289 ? 25.097 -12.670 3.247 1.00 53.28 289 ILE A C 1
ATOM 2222 O O . ILE A 1 289 ? 24.788 -13.093 4.359 1.00 53.28 289 ILE A O 1
ATOM 2226 N N . GLY A 1 290 ? 25.681 -13.451 2.334 1.00 47.94 290 GLY A N 1
ATOM 2227 C CA . GLY A 1 290 ? 26.221 -14.770 2.678 1.00 47.94 290 GLY A CA 1
ATOM 2228 C C . GLY A 1 290 ? 27.449 -14.678 3.600 1.00 47.94 290 GLY A C 1
ATOM 2229 O O . GLY A 1 290 ? 27.678 -15.561 4.423 1.00 47.94 290 GLY A O 1
ATOM 2230 N N . ASN A 1 291 ? 28.215 -13.578 3.513 1.00 49.16 291 ASN A N 1
ATOM 2231 C CA . ASN A 1 291 ? 29.415 -13.316 4.318 1.00 49.16 291 ASN A CA 1
ATOM 2232 C C . ASN A 1 291 ? 29.500 -11.845 4.777 1.00 49.16 291 ASN A C 1
ATOM 2234 O O . ASN A 1 291 ? 30.180 -11.015 4.171 1.00 49.16 291 ASN A O 1
ATOM 2238 N N . ALA A 1 292 ? 28.835 -11.530 5.891 1.00 47.44 292 ALA A N 1
ATOM 2239 C CA . ALA A 1 292 ? 28.797 -10.181 6.472 1.00 47.44 292 ALA A CA 1
ATOM 2240 C C . ALA A 1 292 ? 30.177 -9.626 6.857 1.00 47.44 292 ALA A C 1
ATOM 2242 O O . ALA A 1 292 ? 30.360 -8.414 6.917 1.00 47.44 292 ALA A O 1
ATOM 2243 N N . ALA A 1 293 ? 31.148 -10.501 7.138 1.00 44.53 293 ALA A N 1
ATOM 2244 C CA . ALA A 1 293 ? 32.457 -10.112 7.655 1.00 44.53 293 ALA A CA 1
ATOM 2245 C C . ALA A 1 293 ? 33.384 -9.493 6.591 1.00 44.53 293 ALA A C 1
ATOM 2247 O O . ALA A 1 293 ? 34.338 -8.808 6.950 1.00 44.53 293 ALA A O 1
ATOM 2248 N N . GLY A 1 294 ? 33.118 -9.720 5.298 1.00 44.91 294 GLY A N 1
ATOM 2249 C CA . GLY A 1 294 ? 33.931 -9.203 4.188 1.00 44.91 294 GLY A CA 1
ATOM 2250 C C . GLY A 1 294 ? 33.423 -7.905 3.549 1.00 44.91 294 GLY A C 1
ATOM 2251 O O . GLY A 1 294 ? 34.108 -7.349 2.690 1.00 44.91 294 GLY A O 1
ATOM 2252 N N . TYR A 1 295 ? 32.240 -7.419 3.934 1.00 44.97 295 TYR A N 1
ATOM 2253 C CA . TYR A 1 295 ? 31.589 -6.269 3.303 1.00 44.97 295 TYR A CA 1
ATOM 2254 C C . TYR A 1 295 ? 32.184 -4.934 3.791 1.00 44.97 295 TYR A C 1
ATOM 2256 O O . TYR A 1 295 ? 32.266 -4.687 4.991 1.00 44.97 295 TYR A O 1
ATOM 2264 N N . ARG A 1 296 ? 32.607 -4.061 2.862 1.00 46.84 296 ARG A N 1
ATOM 2265 C CA . ARG A 1 296 ? 33.337 -2.802 3.152 1.00 46.84 296 ARG A CA 1
ATOM 2266 C C . ARG A 1 296 ? 32.520 -1.511 2.886 1.00 46.84 296 ARG A C 1
ATOM 2268 O O . ARG A 1 296 ? 33.109 -0.446 2.687 1.00 46.84 296 ARG A O 1
ATOM 2275 N N . GLY A 1 297 ? 31.182 -1.593 2.884 1.00 45.28 297 GLY A N 1
ATOM 2276 C CA . GLY A 1 297 ? 30.244 -0.451 2.779 1.00 45.28 297 GLY A CA 1
ATOM 2277 C C . GLY A 1 297 ? 30.191 0.251 1.412 1.00 45.28 297 GLY A C 1
ATOM 2278 O O . GLY A 1 297 ? 30.937 -0.125 0.514 1.00 45.28 297 GLY A O 1
ATOM 2279 N N . GLY A 1 298 ? 29.353 1.291 1.268 1.00 40.81 298 GLY A N 1
ATOM 2280 C CA . GLY A 1 298 ? 29.381 2.288 0.177 1.00 40.81 298 GLY A CA 1
ATOM 2281 C C . GLY A 1 298 ? 28.024 2.833 -0.271 1.00 40.81 298 GLY A C 1
ATOM 2282 O O . GLY A 1 298 ? 27.007 2.214 0.017 1.00 40.81 298 GLY A O 1
ATOM 2283 N N . GLU A 1 299 ? 27.996 3.977 -0.978 1.00 42.50 299 GLU A N 1
ATOM 2284 C CA . GLU A 1 299 ? 26.768 4.442 -1.642 1.00 42.50 299 GLU A CA 1
ATOM 2285 C C . GLU A 1 299 ? 26.294 3.347 -2.598 1.00 42.50 299 GLU A C 1
ATOM 2287 O O . GLU A 1 299 ? 26.926 3.084 -3.617 1.00 42.50 299 GLU A O 1
ATOM 2292 N N . GLN A 1 300 ? 25.207 2.663 -2.265 1.00 49.31 300 GLN A N 1
ATOM 2293 C CA . GLN A 1 300 ? 24.604 1.733 -3.198 1.00 49.31 300 GLN A CA 1
ATOM 2294 C C . GLN A 1 300 ? 23.626 2.533 -4.051 1.00 49.31 300 GLN A C 1
ATOM 2296 O O . GLN A 1 300 ? 22.606 3.003 -3.542 1.00 49.31 300 GLN A O 1
ATOM 2301 N N . LYS A 1 301 ? 23.875 2.652 -5.352 1.00 53.25 301 LYS A N 1
ATOM 2302 C CA . LYS A 1 301 ? 22.992 3.376 -6.263 1.00 53.25 301 LYS A CA 1
ATOM 2303 C C . LYS A 1 301 ? 22.762 2.605 -7.570 1.00 53.25 301 LYS A C 1
ATO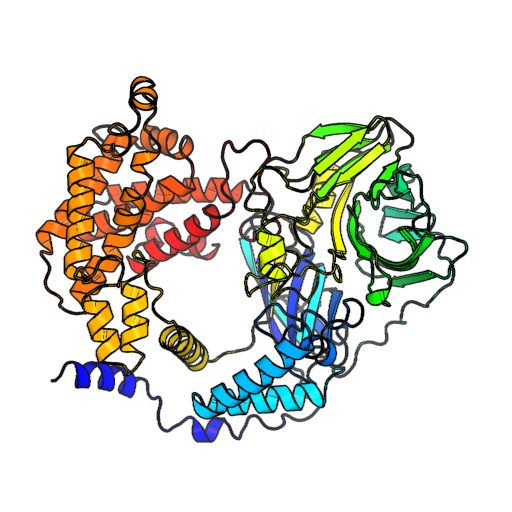M 2305 O O . LYS A 1 301 ? 23.557 1.809 -8.035 1.00 53.25 301 LYS A O 1
ATOM 2310 N N . VAL A 1 302 ? 21.598 2.849 -8.148 1.00 59.91 302 VAL A N 1
ATOM 2311 C CA . VAL A 1 302 ? 21.277 2.669 -9.567 1.00 59.91 302 VAL A CA 1
ATOM 2312 C C . VAL A 1 302 ? 21.099 1.255 -10.120 1.00 59.91 302 VAL A C 1
ATOM 2314 O O . VAL A 1 302 ? 22.009 0.446 -10.125 1.00 59.91 302 VAL A O 1
ATOM 2317 N N . SER A 1 303 ? 19.907 1.005 -10.660 1.00 72.25 303 SER A N 1
ATOM 2318 C CA . SER A 1 303 ? 19.760 0.210 -11.880 1.00 72.25 303 SER A CA 1
ATOM 2319 C C . SER A 1 303 ? 19.841 1.196 -13.044 1.00 72.25 303 SER A C 1
ATOM 2321 O O . SER A 1 303 ? 19.008 2.105 -13.118 1.00 72.25 303 SER A O 1
ATOM 2323 N N . ILE A 1 304 ? 20.891 1.112 -13.869 1.00 82.56 304 ILE A N 1
ATOM 2324 C CA . ILE A 1 304 ? 21.072 1.974 -15.045 1.00 82.56 304 ILE A CA 1
ATOM 2325 C C . ILE A 1 304 ? 20.422 1.280 -16.231 1.00 82.56 304 ILE A C 1
ATOM 2327 O O . ILE A 1 304 ? 20.775 0.154 -16.581 1.00 82.56 304 ILE A O 1
ATOM 2331 N N . TRP A 1 305 ? 19.504 1.969 -16.887 1.00 89.69 305 TRP A N 1
ATOM 2332 C CA . TRP A 1 305 ? 18.925 1.541 -18.148 1.00 89.69 305 TRP A CA 1
ATOM 2333 C C . TRP A 1 305 ? 19.528 2.340 -19.290 1.00 89.69 305 TRP A C 1
ATOM 2335 O O . TRP A 1 305 ? 19.697 3.550 -19.194 1.00 89.69 305 TRP A O 1
ATOM 2345 N N . GLN A 1 306 ? 19.819 1.660 -20.387 1.00 90.88 306 GLN A N 1
ATOM 2346 C CA . GLN A 1 306 ? 20.357 2.217 -21.614 1.00 90.88 306 GLN A CA 1
AT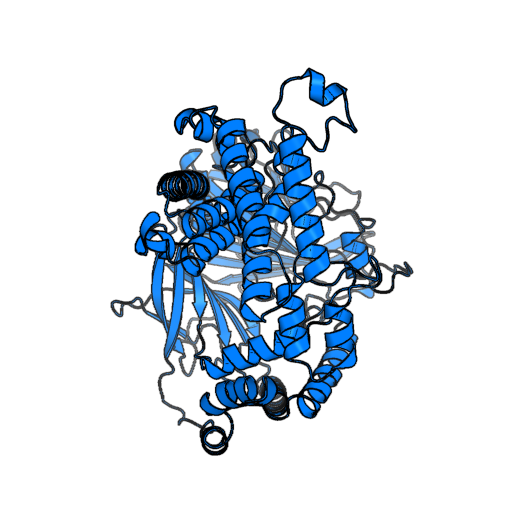OM 2347 C C . GLN A 1 306 ? 19.372 1.954 -22.747 1.00 90.88 306 GLN A C 1
ATOM 2349 O O . GLN A 1 306 ? 19.154 0.809 -23.146 1.00 90.88 306 GLN A O 1
ATOM 2354 N N . ALA A 1 307 ? 18.798 3.018 -23.288 1.00 92.25 307 ALA A N 1
ATOM 2355 C CA . ALA A 1 307 ? 17.982 2.963 -24.488 1.00 92.25 307 ALA A CA 1
ATOM 2356 C C . ALA A 1 307 ? 18.843 3.017 -25.762 1.00 92.25 307 ALA A C 1
ATOM 2358 O O . ALA A 1 307 ? 19.974 3.516 -25.752 1.00 92.25 307 ALA A O 1
ATOM 2359 N N . ASP A 1 308 ? 18.293 2.524 -26.877 1.00 90.19 308 ASP A N 1
ATOM 2360 C CA . ASP A 1 308 ? 18.930 2.642 -28.199 1.00 90.19 308 ASP A CA 1
ATOM 2361 C C . ASP A 1 308 ? 18.856 4.091 -28.738 1.00 90.19 308 ASP A C 1
ATOM 2363 O O . ASP A 1 308 ? 19.742 4.526 -29.477 1.00 90.19 308 ASP A O 1
ATOM 2367 N N . GLY A 1 309 ? 17.835 4.853 -28.330 1.00 90.62 309 GLY A N 1
ATOM 2368 C CA . GLY A 1 309 ? 17.644 6.274 -28.641 1.00 90.62 309 GLY A CA 1
ATOM 2369 C C . GLY A 1 309 ? 17.593 7.152 -27.390 1.00 90.62 309 GLY A C 1
ATOM 2370 O O . GLY A 1 309 ? 17.715 6.652 -26.273 1.00 90.62 309 GLY A O 1
ATOM 2371 N N . ASP A 1 310 ? 17.422 8.459 -27.583 1.00 93.75 310 ASP A N 1
ATOM 2372 C CA . ASP A 1 310 ? 17.342 9.414 -26.474 1.00 93.75 310 ASP A CA 1
ATOM 2373 C C . ASP A 1 310 ? 16.093 9.174 -25.623 1.00 93.75 310 ASP A C 1
ATOM 2375 O O . ASP A 1 310 ? 15.038 8.757 -26.121 1.00 93.75 310 ASP A O 1
ATOM 2379 N N . VAL A 1 311 ? 16.230 9.424 -24.323 1.00 95.50 311 VAL A N 1
ATOM 2380 C CA . VAL A 1 311 ? 15.136 9.326 -23.366 1.00 95.50 311 VAL A CA 1
ATOM 2381 C C . VAL A 1 311 ? 14.660 10.731 -23.027 1.00 95.50 311 VAL A C 1
ATOM 2383 O O . VAL A 1 311 ? 15.409 11.558 -22.514 1.00 95.50 311 VAL A O 1
ATOM 2386 N N . GLU A 1 312 ? 13.392 10.997 -23.317 1.00 95.56 312 GLU A N 1
ATOM 2387 C CA . GLU A 1 312 ? 12.753 12.291 -23.091 1.00 95.56 312 GLU A CA 1
ATOM 2388 C C . GLU A 1 312 ? 11.824 12.181 -21.868 1.00 95.56 312 GLU A C 1
ATOM 2390 O O . GLU A 1 312 ? 10.905 11.352 -21.878 1.00 95.56 312 GLU A O 1
ATOM 2395 N N . PRO A 1 313 ? 12.020 12.979 -20.801 1.00 93.50 313 PRO A N 1
ATOM 2396 C CA . PRO A 1 313 ? 11.070 13.029 -19.695 1.00 93.50 313 PRO A CA 1
ATOM 2397 C C . PRO A 1 313 ? 9.746 13.636 -20.169 1.00 93.50 313 PRO A C 1
ATOM 2399 O O . PRO A 1 313 ? 9.720 14.718 -20.752 1.00 93.50 313 PRO A O 1
ATOM 2402 N N . VAL A 1 314 ? 8.638 12.938 -19.913 1.00 95.06 314 VAL A N 1
ATOM 2403 C CA . VAL A 1 314 ? 7.279 13.405 -20.230 1.00 95.06 314 VAL A CA 1
ATOM 2404 C C . VAL A 1 314 ? 6.681 14.100 -19.016 1.00 95.06 314 VAL A C 1
ATOM 2406 O O . VAL A 1 314 ? 6.255 15.249 -19.106 1.00 95.06 314 VAL A O 1
ATOM 2409 N N . HIS A 1 315 ? 6.679 13.424 -17.866 1.00 91.88 315 HIS A N 1
ATOM 2410 C CA . HIS A 1 315 ? 6.373 14.055 -16.590 1.00 91.88 315 HIS A CA 1
ATOM 2411 C C . HIS A 1 315 ? 7.101 13.364 -15.436 1.00 91.88 315 HIS A C 1
ATOM 2413 O O . HIS A 1 315 ? 7.340 12.154 -15.435 1.00 91.88 315 HIS A O 1
ATOM 2419 N N . GLU A 1 316 ? 7.427 14.166 -14.429 1.00 87.50 316 GLU A N 1
ATOM 2420 C CA . GLU A 1 316 ? 7.782 13.674 -13.104 1.00 87.50 316 GLU A CA 1
ATOM 2421 C C . GLU A 1 316 ? 6.525 13.152 -12.393 1.00 87.50 316 GLU A C 1
ATOM 2423 O O . GLU A 1 316 ? 5.402 13.503 -12.780 1.00 87.50 316 GLU A O 1
ATOM 2428 N N . PRO A 1 317 ? 6.674 12.339 -11.340 1.00 80.44 317 PRO A N 1
ATOM 2429 C CA . PRO A 1 317 ? 5.525 11.874 -10.594 1.00 80.44 317 PRO A CA 1
ATOM 2430 C C . PRO A 1 317 ? 4.716 13.027 -9.972 1.00 80.44 317 PRO A C 1
ATOM 2432 O O . PRO A 1 317 ? 5.241 13.995 -9.415 1.00 80.44 317 PRO A O 1
ATOM 2435 N N . GLN A 1 318 ? 3.400 12.910 -10.123 1.00 72.50 318 GLN A N 1
ATOM 2436 C CA . GLN A 1 318 ? 2.375 13.880 -9.742 1.00 72.50 318 GLN A CA 1
ATOM 2437 C C . GLN A 1 318 ? 1.199 13.165 -9.069 1.00 72.50 318 GLN A C 1
ATOM 2439 O O . GLN A 1 318 ? 1.147 11.941 -9.026 1.00 72.50 318 GLN A O 1
ATOM 2444 N N . TRP A 1 319 ? 0.221 13.914 -8.563 1.00 65.25 319 TRP A N 1
ATOM 2445 C CA . TRP A 1 319 ? -0.909 13.344 -7.820 1.00 65.25 319 TRP A CA 1
ATOM 2446 C C . TRP A 1 319 ? -1.693 12.271 -8.595 1.00 65.25 319 TRP A C 1
ATOM 2448 O O . TRP A 1 319 ? -1.931 11.174 -8.102 1.00 65.25 319 TRP A O 1
ATOM 2458 N N . THR A 1 320 ? -2.060 12.574 -9.837 1.00 71.19 320 THR A N 1
ATOM 2459 C CA . THR A 1 320 ? -2.867 11.694 -10.698 1.00 71.19 320 THR A CA 1
ATOM 2460 C C . THR A 1 320 ? -2.046 10.623 -11.423 1.00 71.19 320 THR A C 1
ATOM 2462 O O . THR A 1 320 ? -2.621 9.713 -12.029 1.00 71.19 320 THR A O 1
ATOM 2465 N N . ALA A 1 321 ? -0.715 10.732 -11.355 1.00 77.94 321 ALA A N 1
ATOM 2466 C CA . ALA A 1 321 ? 0.261 9.839 -11.970 1.00 77.94 321 ALA A CA 1
ATOM 2467 C C . ALA A 1 321 ? 1.557 9.827 -11.126 1.00 77.94 321 ALA A C 1
ATOM 2469 O O . ALA A 1 321 ? 2.529 10.500 -11.475 1.00 77.94 321 ALA A O 1
ATOM 2470 N N . PRO A 1 322 ? 1.579 9.121 -9.980 1.00 77.31 322 PRO A N 1
ATOM 2471 C CA . PRO A 1 322 ? 2.691 9.107 -9.013 1.00 77.31 322 PRO A CA 1
ATOM 2472 C C . PRO A 1 322 ? 3.891 8.258 -9.462 1.00 77.31 322 PRO A C 1
ATOM 2474 O O . PRO A 1 322 ? 4.636 7.701 -8.657 1.00 77.31 322 PRO A O 1
ATOM 2477 N N . TRP A 1 323 ? 4.117 8.192 -10.767 1.00 87.12 323 TRP A N 1
ATOM 2478 C CA . TRP A 1 323 ? 5.254 7.551 -11.410 1.00 87.12 323 TRP A CA 1
ATOM 2479 C C . TRP A 1 323 ? 5.934 8.518 -12.365 1.00 87.12 323 TRP A C 1
ATOM 2481 O O . TRP A 1 323 ? 5.348 9.489 -12.841 1.00 87.12 323 TRP A O 1
ATOM 2491 N N . TRP A 1 324 ? 7.190 8.230 -12.659 1.00 92.00 324 TRP A N 1
ATOM 2492 C CA . TRP A 1 324 ? 7.891 8.910 -13.732 1.00 92.00 324 TRP A CA 1
ATOM 2493 C C . TRP A 1 324 ? 7.399 8.388 -15.069 1.00 92.00 324 TRP A C 1
ATOM 2495 O O . TRP A 1 324 ? 7.226 7.179 -15.210 1.00 92.00 324 TRP A O 1
ATOM 2505 N N . LEU A 1 325 ? 7.235 9.258 -16.057 1.00 95.50 325 LEU A N 1
ATOM 2506 C CA . LEU A 1 325 ? 6.937 8.844 -17.420 1.00 95.50 325 LEU A CA 1
ATOM 2507 C C . LEU A 1 325 ? 8.008 9.365 -18.365 1.00 95.50 325 LEU A C 1
ATOM 2509 O O . LEU A 1 325 ? 8.277 10.566 -18.422 1.00 95.50 325 LEU A O 1
ATOM 2513 N N . HIS A 1 326 ? 8.575 8.451 -19.143 1.00 96.62 326 HIS A N 1
ATOM 2514 C CA . HIS A 1 326 ? 9.590 8.753 -20.138 1.00 96.62 326 HIS A CA 1
ATOM 2515 C C . HIS A 1 326 ? 9.187 8.199 -21.496 1.00 96.62 326 HIS A C 1
ATOM 2517 O O . HIS A 1 326 ? 8.609 7.115 -21.601 1.00 96.62 326 HIS A O 1
ATOM 2523 N N . LYS A 1 327 ? 9.541 8.930 -22.547 1.00 96.88 327 LYS A N 1
ATOM 2524 C CA . LYS A 1 327 ? 9.514 8.446 -23.921 1.00 96.88 327 LYS A CA 1
ATOM 2525 C C . LYS A 1 327 ? 10.909 7.955 -24.284 1.00 96.88 327 LYS A C 1
ATOM 2527 O O . LYS A 1 327 ? 11.898 8.624 -24.006 1.00 96.88 327 LYS A O 1
ATOM 2532 N N . VAL A 1 328 ? 10.981 6.787 -24.903 1.00 94.69 328 VAL A N 1
ATOM 2533 C CA . VAL A 1 328 ? 12.231 6.093 -25.213 1.00 94.69 328 VAL A CA 1
ATOM 2534 C C . VAL A 1 328 ? 12.394 6.028 -26.728 1.00 94.69 328 VAL A C 1
ATOM 2536 O O . VAL A 1 328 ? 11.929 5.089 -27.380 1.00 94.69 328 VAL A O 1
ATOM 2539 N N . GLY A 1 329 ? 12.998 7.069 -27.307 1.00 90.25 329 GLY A N 1
ATOM 2540 C CA . GLY A 1 329 ? 13.142 7.244 -28.753 1.00 90.25 329 GLY A CA 1
ATOM 2541 C C . GLY A 1 329 ? 11.840 6.987 -29.528 1.00 90.25 329 GLY A C 1
ATOM 2542 O O . GLY A 1 329 ? 10.777 7.518 -29.204 1.00 90.25 329 GLY A O 1
ATOM 2543 N N . SER A 1 330 ? 11.921 6.142 -30.560 1.00 90.94 330 SER A N 1
ATOM 2544 C CA . SER A 1 330 ? 10.769 5.615 -31.317 1.00 90.94 330 SER A CA 1
ATOM 2545 C C . SER A 1 330 ? 10.290 4.236 -30.825 1.00 90.94 330 SER A C 1
ATOM 2547 O O . SER A 1 330 ? 9.395 3.621 -31.427 1.00 90.94 330 SER A O 1
ATOM 2549 N N . ALA A 1 331 ? 10.899 3.724 -29.749 1.00 91.56 331 ALA A N 1
ATOM 2550 C CA . ALA A 1 331 ? 10.629 2.393 -29.224 1.00 91.56 331 ALA A CA 1
ATOM 2551 C C . ALA A 1 331 ? 9.306 2.351 -28.446 1.00 91.56 331 ALA A C 1
ATOM 2553 O O . ALA A 1 331 ? 8.511 1.434 -28.661 1.00 91.56 331 ALA A O 1
ATOM 2554 N N . GLY A 1 332 ? 9.035 3.363 -27.616 1.00 95.25 332 GLY A N 1
ATOM 2555 C CA . GLY A 1 332 ? 7.789 3.470 -26.856 1.00 95.25 332 GLY A CA 1
ATOM 2556 C C . GLY A 1 332 ? 7.892 4.395 -25.645 1.00 95.25 332 GLY A C 1
ATOM 2557 O O . GLY A 1 332 ? 8.670 5.348 -25.640 1.00 95.25 332 GLY A O 1
ATOM 2558 N N . PHE A 1 333 ? 7.098 4.098 -24.620 1.00 96.88 333 PHE A N 1
ATOM 2559 C CA . PHE A 1 333 ? 7.022 4.814 -23.350 1.00 96.88 333 PHE A CA 1
ATOM 2560 C C . PHE A 1 333 ? 7.257 3.861 -22.180 1.00 96.88 333 PHE A C 1
ATOM 2562 O O . PHE A 1 333 ? 6.905 2.681 -22.243 1.00 96.88 333 PHE A O 1
ATOM 2569 N N . VAL A 1 334 ? 7.835 4.400 -21.109 1.00 96.25 334 VAL A N 1
ATOM 2570 C CA . VAL A 1 334 ? 8.144 3.684 -19.871 1.00 96.25 334 VAL A CA 1
ATOM 2571 C C . VAL A 1 334 ? 7.651 4.508 -18.683 1.00 96.25 334 VAL A C 1
ATOM 2573 O O . VAL A 1 334 ? 8.136 5.617 -18.444 1.00 96.25 334 VAL A O 1
ATOM 2576 N N . ALA A 1 335 ? 6.696 3.956 -17.937 1.00 95.50 335 ALA A N 1
ATOM 2577 C CA . ALA A 1 335 ? 6.206 4.489 -16.671 1.00 95.50 335 ALA A CA 1
ATOM 2578 C C . ALA A 1 335 ? 6.913 3.765 -15.514 1.00 95.50 335 ALA A C 1
ATOM 2580 O O . ALA A 1 335 ? 6.888 2.539 -15.462 1.00 95.50 335 ALA A O 1
ATOM 2581 N N . THR A 1 336 ? 7.556 4.489 -14.596 1.00 92.88 336 THR A N 1
ATOM 2582 C CA . THR A 1 336 ? 8.408 3.906 -13.542 1.00 92.88 336 THR A CA 1
ATOM 2583 C C . THR A 1 336 ? 7.962 4.300 -12.138 1.00 92.88 336 THR A C 1
ATOM 2585 O O . THR A 1 336 ? 8.024 5.471 -11.752 1.00 92.88 336 THR A O 1
ATOM 2588 N N . HIS A 1 337 ? 7.520 3.276 -11.406 1.00 87.56 337 HIS A N 1
ATOM 2589 C CA . HIS A 1 337 ? 7.206 3.189 -9.983 1.00 87.56 337 HIS A CA 1
ATOM 2590 C C . HIS A 1 337 ? 8.421 2.997 -9.070 1.00 87.56 337 HIS A C 1
ATOM 2592 O O . HIS A 1 337 ? 8.917 1.876 -9.071 1.00 87.56 337 HIS A O 1
ATOM 2598 N N . LEU A 1 338 ? 8.899 3.973 -8.288 1.00 81.56 338 LEU A N 1
ATOM 2599 C CA . LEU A 1 338 ? 9.941 3.713 -7.275 1.00 81.56 338 LEU A CA 1
ATOM 2600 C C . LEU A 1 338 ? 9.323 3.683 -5.879 1.00 81.56 338 LEU A C 1
ATOM 2602 O O . LEU A 1 338 ? 8.714 4.664 -5.455 1.00 81.56 338 LEU A O 1
ATOM 2606 N N . TRP A 1 339 ? 9.498 2.578 -5.157 1.00 75.19 339 TRP A N 1
ATOM 2607 C CA . TRP A 1 339 ? 9.079 2.512 -3.763 1.00 75.19 339 TRP A CA 1
ATOM 2608 C C . TRP A 1 339 ? 10.157 3.077 -2.833 1.00 75.19 339 TRP A C 1
ATOM 2610 O O . TRP A 1 339 ? 11.346 2.837 -3.035 1.00 75.19 339 TRP A O 1
ATOM 2620 N N . HIS A 1 340 ? 9.737 3.729 -1.748 1.00 64.94 340 HIS A N 1
ATOM 2621 C CA . HIS A 1 340 ? 10.599 4.009 -0.588 1.00 64.94 340 HIS A CA 1
ATOM 2622 C C . HIS A 1 340 ? 10.963 2.743 0.211 1.00 64.94 340 HIS A C 1
ATOM 2624 O O . HIS A 1 340 ? 11.890 2.740 1.010 1.00 64.94 340 HIS A O 1
ATOM 2630 N N . ASP A 1 341 ? 10.228 1.668 -0.046 1.00 57.88 341 ASP A N 1
ATOM 2631 C CA . ASP A 1 341 ? 10.066 0.484 0.776 1.00 57.88 341 ASP A CA 1
ATOM 2632 C C . ASP A 1 341 ? 10.038 -0.775 -0.116 1.00 57.88 341 ASP A C 1
ATOM 2634 O O . ASP A 1 341 ? 9.879 -0.683 -1.324 1.00 57.88 341 ASP A O 1
ATOM 2638 N N . THR A 1 342 ? 10.152 -1.987 0.422 1.00 60.19 342 THR A N 1
ATOM 2639 C CA . THR A 1 342 ? 9.914 -3.250 -0.311 1.00 60.19 342 THR A CA 1
ATOM 2640 C C . THR A 1 342 ? 8.546 -3.894 0.021 1.00 60.19 342 THR A C 1
ATOM 2642 O O . THR A 1 342 ? 8.493 -5.062 0.417 1.00 60.19 342 THR A O 1
ATOM 2645 N N . PRO A 1 343 ? 7.398 -3.189 -0.107 1.00 56.94 343 PRO A N 1
ATOM 2646 C CA . PRO A 1 343 ? 6.128 -3.569 0.530 1.00 56.94 343 PRO A CA 1
ATOM 2647 C C . PRO A 1 343 ? 5.454 -4.824 -0.037 1.00 56.94 343 PRO A C 1
ATOM 2649 O O . PRO A 1 343 ? 4.482 -5.315 0.552 1.00 56.94 343 PRO A O 1
ATOM 2652 N N . LEU A 1 344 ? 5.935 -5.354 -1.163 1.00 68.12 344 LEU A N 1
ATOM 2653 C CA . LEU A 1 344 ? 5.408 -6.574 -1.774 1.00 68.12 344 LEU A CA 1
ATOM 2654 C C . LEU A 1 344 ? 6.202 -7.827 -1.358 1.00 68.12 344 LEU A C 1
ATOM 2656 O O . LEU A 1 344 ? 6.352 -8.751 -2.146 1.00 68.12 344 LEU A O 1
ATOM 2660 N N . VAL A 1 345 ? 6.738 -7.875 -0.138 1.00 67.69 345 VAL A N 1
ATOM 2661 C CA . VAL A 1 345 ? 7.460 -9.041 0.410 1.00 67.69 345 VAL A CA 1
ATOM 2662 C C . VAL A 1 345 ? 6.810 -9.439 1.740 1.00 67.69 345 VAL A C 1
ATOM 2664 O O . VAL A 1 345 ? 6.469 -8.583 2.551 1.00 67.69 345 VAL A O 1
ATOM 2667 N N . ALA A 1 346 ? 6.610 -10.733 2.000 1.00 55.56 346 ALA A N 1
ATOM 2668 C CA . ALA A 1 346 ? 5.827 -11.259 3.129 1.00 55.56 346 ALA A CA 1
ATOM 2669 C C . ALA A 1 346 ? 6.449 -10.990 4.524 1.00 55.56 346 ALA A C 1
ATOM 2671 O O . ALA A 1 346 ? 5.815 -11.266 5.543 1.00 55.56 346 ALA A O 1
ATOM 2672 N N . GLY A 1 347 ? 7.652 -10.405 4.586 1.00 53.09 347 GLY A N 1
ATOM 2673 C CA . GLY A 1 347 ? 8.402 -10.043 5.802 1.00 53.09 347 GLY A CA 1
ATOM 2674 C C . GLY A 1 347 ? 7.969 -8.744 6.513 1.00 53.09 347 GLY A C 1
ATOM 2675 O O . GLY A 1 347 ? 8.640 -8.289 7.436 1.00 53.09 347 GLY A O 1
ATOM 2676 N N . TYR A 1 348 ? 6.859 -8.127 6.104 1.00 49.75 348 TYR A N 1
ATOM 2677 C CA . TYR A 1 348 ? 6.605 -6.687 6.270 1.00 49.75 348 TYR A CA 1
ATOM 2678 C C . TYR A 1 348 ? 5.859 -6.225 7.536 1.00 49.75 348 TYR A C 1
ATOM 2680 O O . TYR A 1 348 ? 4.956 -5.392 7.473 1.00 49.75 348 TYR A O 1
ATOM 2688 N N . GLY A 1 349 ? 6.216 -6.761 8.703 1.00 39.66 349 GLY A N 1
ATOM 2689 C CA . GLY A 1 349 ? 5.780 -6.192 9.991 1.00 39.66 349 GLY A CA 1
ATOM 2690 C C . GLY A 1 349 ? 6.776 -5.194 10.593 1.00 39.66 349 GLY A C 1
ATOM 2691 O O . GLY A 1 349 ? 6.379 -4.329 11.362 1.00 39.66 349 GLY A O 1
ATOM 2692 N N . ASN A 1 350 ? 8.053 -5.333 10.231 1.00 36.81 350 ASN A N 1
ATOM 2693 C CA . ASN A 1 350 ? 9.194 -4.567 10.731 1.00 36.81 350 ASN A CA 1
ATOM 2694 C C . ASN A 1 350 ? 10.208 -4.429 9.592 1.00 36.81 350 ASN A C 1
ATOM 2696 O O . ASN A 1 350 ? 11.297 -5.002 9.664 1.00 36.81 350 ASN A O 1
ATOM 2700 N N . ASN A 1 351 ? 9.834 -3.755 8.501 1.00 38.31 351 ASN A N 1
ATOM 2701 C CA . ASN A 1 351 ? 10.831 -3.458 7.487 1.00 38.31 351 ASN A CA 1
ATOM 2702 C C . ASN A 1 351 ? 11.867 -2.509 8.109 1.00 38.31 351 ASN A C 1
ATOM 2704 O O . ASN A 1 351 ? 11.495 -1.403 8.485 1.00 38.31 351 ASN A O 1
ATOM 2708 N N . PRO A 1 352 ? 13.149 -2.880 8.237 1.00 38.66 352 PRO A N 1
ATOM 2709 C CA . PRO A 1 352 ? 14.168 -1.902 8.600 1.00 38.66 352 PRO A CA 1
ATOM 2710 C C . PRO A 1 352 ? 14.266 -0.786 7.560 1.00 38.66 352 PRO A C 1
ATOM 2712 O O . PRO A 1 352 ? 14.737 0.286 7.907 1.00 38.66 352 PRO A O 1
ATOM 2715 N N . PHE A 1 353 ? 13.846 -1.036 6.308 1.00 41.62 353 PHE A N 1
ATOM 2716 C CA . PHE A 1 353 ? 13.948 -0.124 5.159 1.00 41.62 353 PHE A CA 1
ATOM 2717 C C . PHE A 1 353 ? 12.912 0.995 5.090 1.00 41.62 353 PHE A C 1
ATOM 2719 O O . PHE A 1 353 ? 13.092 1.916 4.299 1.00 41.62 353 PHE A O 1
ATOM 2726 N N . THR A 1 354 ? 11.991 1.046 6.058 1.00 40.47 354 THR A N 1
ATOM 2727 C CA . THR A 1 354 ? 11.266 2.273 6.400 1.00 40.47 354 THR A CA 1
ATOM 2728 C C . THR A 1 354 ? 12.167 3.182 7.241 1.00 40.47 354 THR A C 1
ATOM 2730 O O . THR A 1 354 ? 11.948 3.365 8.442 1.00 40.47 354 THR A O 1
ATOM 2733 N N . THR A 1 355 ? 13.199 3.771 6.647 1.00 36.31 355 THR A N 1
ATOM 2734 C CA . THR A 1 355 ? 13.676 5.057 7.158 1.00 36.31 355 THR A CA 1
ATOM 2735 C C . THR A 1 355 ? 12.921 6.110 6.389 1.00 36.31 355 THR A C 1
ATOM 2737 O O . THR A 1 355 ? 13.329 6.503 5.298 1.00 36.31 355 THR A O 1
ATOM 2740 N N . ASN A 1 356 ? 11.806 6.569 6.962 1.00 37.28 356 ASN A N 1
ATOM 2741 C CA . ASN A 1 356 ? 11.353 7.918 6.667 1.00 37.28 356 ASN A CA 1
ATOM 2742 C C . ASN A 1 356 ? 12.549 8.807 7.019 1.00 37.28 356 ASN A C 1
ATOM 2744 O O . ASN A 1 356 ? 12.832 9.037 8.195 1.00 37.28 356 ASN A O 1
ATOM 2748 N N . THR A 1 357 ? 13.323 9.219 6.017 1.00 36.69 357 THR A N 1
ATOM 2749 C CA . THR A 1 357 ? 14.268 10.305 6.208 1.00 36.69 357 THR A CA 1
ATOM 2750 C C . THR A 1 357 ? 13.376 11.486 6.567 1.00 36.69 357 THR A C 1
ATOM 2752 O O . THR A 1 357 ? 12.638 11.992 5.718 1.00 36.69 357 THR A O 1
ATOM 2755 N N . ASP A 1 358 ? 13.382 11.912 7.830 1.00 37.81 358 ASP A N 1
ATOM 2756 C CA . ASP A 1 358 ? 12.635 13.099 8.271 1.00 37.81 358 ASP A CA 1
ATOM 2757 C C . ASP A 1 358 ? 13.012 14.341 7.422 1.00 37.81 358 ASP A C 1
ATOM 2759 O O . ASP A 1 358 ? 12.286 15.336 7.375 1.00 37.81 358 ASP A O 1
ATOM 2763 N N . ALA A 1 359 ? 14.118 14.275 6.671 1.00 39.97 359 ALA A N 1
ATOM 2764 C CA . ALA A 1 359 ? 14.475 15.218 5.628 1.00 39.97 359 ALA A CA 1
ATOM 2765 C C . ALA A 1 359 ? 13.593 15.062 4.372 1.00 39.97 359 ALA A C 1
ATOM 2767 O O . ALA A 1 359 ? 13.814 14.207 3.518 1.00 39.97 359 ALA A O 1
ATOM 2768 N N . ALA A 1 360 ? 12.665 16.000 4.187 1.00 41.72 360 ALA A N 1
ATOM 2769 C CA . ALA A 1 360 ? 11.831 16.194 2.995 1.00 41.72 360 ALA A CA 1
ATOM 2770 C C . ALA A 1 360 ? 12.586 16.396 1.647 1.00 41.72 360 ALA A C 1
ATOM 2772 O O . ALA A 1 360 ? 11.980 16.849 0.680 1.00 41.72 360 ALA A O 1
ATOM 2773 N N . LYS A 1 361 ? 13.893 16.105 1.556 1.00 49.81 361 LYS A N 1
ATOM 2774 C CA . LYS A 1 361 ? 14.759 16.392 0.398 1.00 49.81 361 LYS A CA 1
ATOM 2775 C C . LYS A 1 361 ? 15.311 15.159 -0.339 1.00 49.81 361 LYS A C 1
ATOM 2777 O O . LYS A 1 361 ? 15.949 15.351 -1.369 1.00 49.81 361 LYS A O 1
ATOM 2782 N N . HIS A 1 362 ? 15.079 13.928 0.132 1.00 56.41 362 HIS A N 1
ATOM 2783 C CA . HIS A 1 362 ? 15.833 12.749 -0.340 1.00 56.41 362 HIS A CA 1
ATOM 2784 C C . HIS A 1 362 ? 14.973 11.503 -0.658 1.00 56.41 362 HIS A C 1
ATOM 2786 O O . HIS A 1 362 ? 15.329 10.390 -0.288 1.00 56.41 362 HIS A O 1
ATOM 2792 N N . GLY A 1 363 ? 13.842 11.661 -1.359 1.00 64.25 363 GLY A N 1
ATOM 2793 C CA . GLY A 1 363 ? 13.077 10.516 -1.894 1.00 64.25 363 GLY A CA 1
ATOM 2794 C C . GLY A 1 363 ? 13.738 9.870 -3.124 1.00 64.25 363 GLY A C 1
ATOM 2795 O O . GLY A 1 363 ? 14.569 10.527 -3.753 1.00 64.25 363 GLY A O 1
ATOM 2796 N N . PRO A 1 364 ? 13.386 8.620 -3.493 1.00 72.69 364 PRO A N 1
ATOM 2797 C CA . PRO A 1 364 ? 13.917 7.987 -4.688 1.00 72.69 364 PRO A CA 1
ATOM 2798 C C . PRO A 1 364 ? 13.534 8.783 -5.937 1.00 72.69 364 PRO A C 1
ATOM 2800 O O . PRO A 1 364 ? 12.452 9.374 -6.018 1.00 72.69 364 PRO A O 1
ATOM 2803 N N . ASP A 1 365 ? 14.432 8.818 -6.913 1.00 79.94 365 ASP A N 1
ATOM 2804 C CA . ASP A 1 365 ? 14.253 9.595 -8.127 1.00 79.94 365 ASP A CA 1
ATOM 2805 C C . ASP A 1 365 ? 14.790 8.925 -9.381 1.00 79.94 365 ASP A C 1
ATOM 2807 O O . ASP A 1 365 ? 15.491 7.916 -9.332 1.00 79.94 365 ASP A O 1
ATOM 2811 N N . VAL A 1 366 ? 14.384 9.467 -10.526 1.00 85.25 366 VAL A N 1
ATOM 2812 C CA . VAL A 1 366 ? 14.861 9.019 -11.827 1.00 85.25 366 VAL A CA 1
ATOM 2813 C C . VAL A 1 366 ? 15.668 10.141 -12.451 1.00 85.25 366 VAL A C 1
ATOM 2815 O O . VAL A 1 366 ? 15.183 11.263 -12.587 1.00 85.25 366 VAL A O 1
ATOM 2818 N N . GLN A 1 367 ? 16.906 9.835 -12.827 1.00 87.50 367 GLN A N 1
ATOM 2819 C CA . GLN A 1 367 ? 17.785 10.772 -13.516 1.00 87.50 367 GLN A CA 1
ATOM 2820 C C . GLN A 1 367 ? 18.002 10.317 -14.948 1.00 87.50 367 GLN A C 1
ATOM 2822 O O . GLN A 1 367 ? 18.333 9.161 -15.195 1.00 87.50 367 GLN A O 1
ATOM 2827 N N . VAL A 1 368 ? 17.822 11.237 -15.888 1.00 88.69 368 VAL A N 1
ATOM 2828 C CA . VAL A 1 368 ? 17.977 10.964 -17.315 1.00 88.69 368 VAL A CA 1
ATOM 2829 C C . VAL A 1 368 ? 19.190 11.719 -17.840 1.00 88.69 368 VAL A C 1
ATOM 2831 O O . VAL A 1 368 ? 19.312 12.926 -17.635 1.00 88.69 368 VAL A O 1
ATOM 2834 N N . ALA A 1 369 ? 20.080 11.008 -18.529 1.00 88.75 369 ALA A N 1
ATOM 2835 C CA . ALA A 1 369 ? 21.270 11.559 -19.165 1.00 88.75 369 ALA A CA 1
ATOM 2836 C C . ALA A 1 369 ? 21.395 11.005 -20.591 1.00 88.75 369 ALA A C 1
ATOM 2838 O O . ALA A 1 369 ? 21.925 9.915 -20.820 1.00 88.75 369 ALA A O 1
ATOM 2839 N N . GLY A 1 370 ? 20.866 11.751 -21.566 1.00 90.81 370 GLY A N 1
ATOM 2840 C CA . GLY A 1 370 ? 20.810 11.329 -22.966 1.00 90.81 370 GLY A CA 1
ATOM 2841 C C . GLY A 1 370 ? 19.996 10.046 -23.131 1.00 90.81 370 GLY A C 1
ATOM 2842 O O . GLY A 1 370 ? 18.773 10.056 -23.047 1.00 90.81 370 GLY A O 1
ATOM 2843 N N . ARG A 1 371 ? 20.688 8.927 -23.346 1.00 92.62 371 ARG A N 1
ATOM 2844 C CA . ARG A 1 371 ? 20.079 7.601 -23.530 1.00 92.62 371 ARG A CA 1
ATOM 2845 C C . ARG A 1 371 ? 20.018 6.763 -22.251 1.00 92.62 371 ARG A C 1
ATOM 2847 O O . ARG A 1 371 ? 19.541 5.629 -22.292 1.00 92.62 371 ARG A O 1
ATOM 2854 N N . GLN A 1 372 ? 20.555 7.280 -21.148 1.00 89.88 372 GLN A N 1
ATOM 2855 C CA . GLN A 1 372 ? 20.625 6.574 -19.876 1.00 89.88 372 GLN A CA 1
ATOM 2856 C C . GLN A 1 372 ? 19.550 7.048 -18.907 1.00 89.88 372 GLN A C 1
ATOM 2858 O O . GLN A 1 372 ? 19.301 8.247 -18.783 1.00 89.88 372 GLN A O 1
ATOM 2863 N N . VAL A 1 373 ? 18.952 6.095 -18.198 1.00 89.12 373 VAL A N 1
ATOM 2864 C CA . VAL A 1 373 ? 18.006 6.323 -17.105 1.00 89.12 373 VAL A CA 1
ATOM 2865 C C . VAL A 1 373 ? 18.555 5.656 -15.857 1.00 89.12 373 VAL A C 1
ATOM 2867 O O . VAL A 1 373 ? 18.777 4.451 -15.833 1.00 89.12 373 VAL A O 1
ATOM 2870 N N . ALA A 1 374 ? 18.774 6.440 -14.815 1.00 86.06 374 ALA A N 1
ATOM 2871 C CA . ALA A 1 374 ? 19.285 5.996 -13.534 1.00 86.06 374 ALA A CA 1
ATOM 2872 C C . ALA A 1 374 ? 18.159 6.002 -12.493 1.00 86.06 374 ALA A C 1
ATOM 2874 O O . ALA A 1 374 ? 17.634 7.068 -12.169 1.00 86.06 374 ALA A O 1
ATOM 2875 N N . LEU A 1 375 ? 17.811 4.832 -11.945 1.00 85.19 375 LEU A N 1
ATOM 2876 C CA . LEU A 1 375 ? 16.865 4.715 -10.826 1.00 85.19 375 LEU A CA 1
ATOM 2877 C C . LEU A 1 375 ? 17.591 4.868 -9.485 1.00 85.19 375 LEU A C 1
ATOM 2879 O O . LEU A 1 375 ? 18.354 3.985 -9.093 1.00 85.19 375 LEU A O 1
ATOM 2883 N N . ARG A 1 376 ? 17.387 5.964 -8.761 1.00 77.69 376 ARG A N 1
ATOM 2884 C CA . ARG A 1 376 ? 18.174 6.294 -7.568 1.00 77.69 376 ARG A CA 1
ATOM 2885 C C . ARG A 1 376 ? 17.344 6.239 -6.298 1.00 77.69 376 ARG A C 1
ATOM 2887 O O . ARG A 1 376 ? 16.211 6.695 -6.247 1.00 77.69 376 ARG A O 1
ATOM 2894 N N . TRP A 1 377 ? 17.974 5.727 -5.248 1.00 73.31 377 TRP A N 1
ATOM 2895 C CA . TRP A 1 377 ? 17.516 5.830 -3.870 1.00 73.31 377 TRP A CA 1
ATOM 2896 C C . TRP A 1 377 ? 18.585 6.608 -3.117 1.00 73.31 377 TRP A C 1
ATOM 2898 O O . TRP A 1 377 ? 19.766 6.256 -3.175 1.00 73.31 377 TRP A O 1
ATOM 2908 N N . HIS A 1 378 ? 18.192 7.701 -2.469 1.00 64.12 378 HIS A N 1
ATOM 2909 C CA . HIS A 1 378 ? 19.115 8.487 -1.666 1.00 64.12 378 HIS A CA 1
ATOM 2910 C C . HIS A 1 378 ? 19.217 7.872 -0.280 1.00 64.12 378 HIS A C 1
ATOM 2912 O O . HIS A 1 378 ? 18.213 7.651 0.391 1.00 64.12 378 HIS A O 1
ATOM 2918 N N . PHE A 1 379 ? 20.446 7.601 0.133 1.00 55.66 379 PHE A N 1
ATOM 2919 C CA . PHE A 1 379 ? 20.733 7.033 1.429 1.00 55.66 379 PHE A CA 1
ATOM 2920 C C . PHE A 1 379 ? 21.961 7.719 2.018 1.00 55.66 379 PHE A C 1
ATOM 2922 O O . PHE A 1 379 ? 22.974 7.843 1.329 1.00 55.66 379 PHE A O 1
ATOM 2929 N N . SER A 1 380 ? 21.867 8.146 3.276 1.00 52.72 380 SER A N 1
ATOM 2930 C CA . SER A 1 380 ? 22.987 8.722 4.013 1.00 52.72 380 SER A CA 1
ATOM 2931 C C . SER A 1 380 ? 23.220 7.933 5.294 1.00 52.72 380 SER A C 1
ATOM 2933 O O . SER A 1 380 ? 22.299 7.723 6.081 1.00 52.72 380 SER A O 1
ATOM 2935 N N . LEU A 1 381 ? 24.456 7.471 5.496 1.00 51.47 381 LEU A N 1
ATOM 2936 C CA . LEU A 1 381 ? 24.839 6.667 6.665 1.00 51.47 381 LEU A CA 1
ATOM 2937 C C . LEU A 1 381 ? 24.740 7.444 7.987 1.00 51.47 381 LEU A C 1
ATOM 2939 O O . LEU A 1 381 ? 24.628 6.837 9.048 1.00 51.47 381 LEU A O 1
ATOM 2943 N N . ASP A 1 382 ? 24.791 8.771 7.918 1.00 52.34 382 ASP A N 1
ATOM 2944 C CA . ASP A 1 382 ? 24.661 9.696 9.043 1.00 52.34 382 ASP A CA 1
ATOM 2945 C C . ASP A 1 382 ? 23.211 10.141 9.305 1.00 52.34 382 ASP A C 1
ATOM 2947 O O . ASP A 1 382 ? 22.978 10.929 10.224 1.00 52.34 382 ASP A O 1
ATOM 2951 N N . ASP A 1 383 ? 22.226 9.633 8.551 1.00 52.75 383 ASP A N 1
ATOM 2952 C CA . ASP A 1 383 ? 20.823 9.973 8.779 1.00 52.75 383 ASP A CA 1
ATOM 2953 C C . ASP A 1 383 ? 20.382 9.490 10.182 1.00 52.75 383 ASP A C 1
ATOM 2955 O O . ASP A 1 383 ? 20.485 8.301 10.508 1.00 52.75 383 ASP A O 1
ATOM 2959 N N . PRO A 1 384 ? 19.862 10.374 11.053 1.00 51.66 384 PRO A N 1
ATOM 2960 C CA . PRO A 1 384 ? 19.433 9.995 12.396 1.00 51.66 384 PRO A CA 1
ATOM 2961 C C . PRO A 1 384 ? 18.382 8.874 12.442 1.00 51.66 384 PRO A C 1
ATOM 2963 O O . PRO A 1 384 ? 18.354 8.122 13.418 1.00 51.66 384 PRO A O 1
ATOM 2966 N N . ALA A 1 385 ? 17.517 8.743 11.430 1.00 49.47 385 ALA A N 1
ATOM 2967 C CA . ALA A 1 385 ? 16.533 7.663 11.337 1.00 49.47 385 ALA A CA 1
ATOM 2968 C C . ALA A 1 385 ? 17.214 6.305 11.113 1.00 49.47 385 ALA A C 1
ATOM 2970 O O . ALA A 1 385 ? 16.838 5.310 11.731 1.00 49.47 385 ALA A O 1
ATOM 2971 N N . VAL A 1 386 ? 18.274 6.289 10.303 1.00 51.50 386 VAL A N 1
ATOM 2972 C CA . VAL A 1 386 ? 19.141 5.129 10.064 1.00 51.50 386 VAL A CA 1
ATOM 2973 C C . VAL A 1 386 ? 19.892 4.768 11.338 1.00 51.50 386 VAL A C 1
ATOM 2975 O O . VAL A 1 386 ? 19.831 3.630 11.794 1.00 51.50 386 VAL A O 1
ATOM 2978 N N . VAL A 1 387 ? 20.557 5.739 11.964 1.00 52.47 387 VAL A N 1
ATOM 2979 C CA . VAL A 1 387 ? 21.355 5.514 13.178 1.00 52.47 387 VAL A CA 1
ATOM 2980 C C . VAL A 1 387 ? 20.496 4.941 14.313 1.00 52.47 387 VAL A C 1
ATOM 2982 O O . VAL A 1 387 ? 20.922 4.005 14.987 1.00 52.47 387 VAL A O 1
ATOM 2985 N N . ARG A 1 388 ? 19.256 5.422 14.490 1.00 48.94 388 ARG A N 1
ATOM 2986 C CA . ARG A 1 388 ? 18.320 4.919 15.518 1.00 48.94 388 ARG A CA 1
ATOM 2987 C C . ARG A 1 388 ? 17.914 3.458 15.331 1.00 48.94 388 ARG A C 1
ATOM 2989 O O . ARG A 1 388 ? 17.637 2.792 16.324 1.00 48.94 388 ARG A O 1
ATOM 2996 N N . LEU A 1 389 ? 17.880 2.955 14.097 1.00 47.44 389 LEU A N 1
ATOM 2997 C CA . LEU A 1 389 ? 17.559 1.551 13.819 1.00 47.44 389 LEU A CA 1
ATOM 2998 C C . LEU A 1 389 ? 18.702 0.597 14.183 1.00 47.44 389 LEU A C 1
ATOM 3000 O O . LEU A 1 389 ? 18.449 -0.580 14.443 1.00 47.44 389 LEU A O 1
ATOM 3004 N N . PHE A 1 390 ? 19.944 1.090 14.200 1.00 45.91 390 PHE A N 1
ATOM 3005 C CA . PHE A 1 390 ? 21.146 0.266 14.368 1.00 45.91 390 PHE A CA 1
ATOM 3006 C C . PHE A 1 390 ? 21.926 0.537 15.663 1.00 45.91 390 PHE A C 1
ATOM 3008 O O . PHE A 1 390 ? 22.786 -0.265 16.020 1.00 45.91 390 PHE A O 1
ATOM 3015 N N . ALA A 1 391 ? 21.621 1.621 16.380 1.00 47.88 391 ALA A N 1
ATOM 3016 C CA . ALA A 1 391 ? 22.201 1.967 17.678 1.00 47.88 391 ALA A CA 1
ATOM 3017 C C . ALA A 1 391 ? 21.119 2.534 18.627 1.00 47.88 391 ALA A C 1
ATOM 3019 O O . ALA A 1 391 ? 21.132 3.732 18.933 1.00 47.88 391 ALA A O 1
ATOM 3020 N N . PRO A 1 392 ? 20.170 1.699 19.102 1.00 41.81 392 PRO A N 1
ATOM 3021 C CA . PRO A 1 392 ? 19.063 2.143 19.961 1.00 41.81 392 PRO A CA 1
ATOM 3022 C C . PRO A 1 392 ? 19.531 2.778 21.284 1.00 41.81 392 PRO A C 1
ATOM 3024 O O . PRO A 1 392 ? 18.798 3.568 21.877 1.00 41.81 392 PRO A O 1
ATOM 3027 N N . ASP A 1 393 ? 20.772 2.500 21.694 1.00 45.28 393 ASP A N 1
ATOM 3028 C CA . ASP A 1 393 ? 21.353 2.922 22.974 1.00 45.28 393 ASP A CA 1
ATOM 3029 C C . ASP A 1 393 ? 22.120 4.258 22.882 1.00 45.28 393 ASP A C 1
ATOM 3031 O O . ASP A 1 393 ? 22.709 4.717 23.861 1.00 45.28 393 ASP A O 1
ATOM 3035 N N . GLY A 1 394 ? 22.143 4.895 21.704 1.00 42.12 394 GLY A N 1
ATOM 3036 C CA . GLY A 1 394 ? 22.714 6.233 21.511 1.00 42.12 394 GLY A CA 1
ATOM 3037 C C . GLY A 1 394 ? 24.245 6.315 21.512 1.00 42.12 394 GLY A C 1
ATOM 3038 O O . GLY A 1 394 ? 24.777 7.423 21.509 1.00 42.12 394 GLY A O 1
ATOM 3039 N N . ASN A 1 395 ? 24.959 5.183 21.495 1.00 42.03 395 ASN A N 1
ATOM 3040 C CA . ASN A 1 395 ? 26.423 5.154 21.479 1.00 42.03 395 ASN A CA 1
ATOM 3041 C C . ASN A 1 395 ? 26.952 4.754 20.081 1.00 42.03 395 ASN A C 1
ATOM 3043 O O . ASN A 1 395 ? 26.825 3.590 19.692 1.00 42.03 395 ASN A O 1
ATOM 3047 N N . PRO A 1 396 ? 27.531 5.681 19.294 1.00 41.75 396 PRO A N 1
ATOM 3048 C CA . PRO A 1 396 ? 27.940 5.433 17.916 1.00 41.75 396 PRO A CA 1
ATOM 3049 C C . PRO A 1 396 ? 29.326 4.772 17.854 1.00 41.75 396 PRO A C 1
ATOM 3051 O O . PRO A 1 396 ? 30.270 5.333 17.309 1.00 41.75 396 PRO A O 1
ATOM 3054 N N . GLN A 1 397 ? 29.478 3.556 18.385 1.00 40.69 397 GLN A N 1
ATOM 3055 C CA . GLN A 1 397 ? 30.568 2.675 17.941 1.00 40.69 397 GLN A CA 1
ATOM 3056 C C . GLN A 1 397 ? 30.077 1.853 16.752 1.00 40.69 397 GLN A C 1
ATOM 3058 O O . GLN A 1 397 ? 29.828 0.652 16.826 1.00 40.69 397 GLN A O 1
ATOM 3063 N N . TRP A 1 398 ? 29.886 2.553 15.638 1.00 38.41 398 TRP A N 1
ATOM 3064 C CA . TRP A 1 398 ? 29.499 1.949 14.375 1.00 38.41 398 TRP A CA 1
ATOM 3065 C C . TRP A 1 398 ? 30.693 1.199 13.775 1.00 38.41 398 TRP A C 1
ATOM 3067 O O . TRP A 1 398 ? 31.727 1.785 13.463 1.00 38.41 398 TRP A O 1
ATOM 3077 N N . THR A 1 399 ? 30.541 -0.112 13.598 1.00 38.12 399 THR A N 1
ATOM 3078 C CA . THR A 1 399 ? 31.346 -0.901 12.660 1.00 38.12 399 THR A CA 1
ATOM 3079 C C . THR A 1 399 ? 30.385 -1.428 11.591 1.00 38.12 399 THR A C 1
ATOM 3081 O O . THR A 1 399 ? 29.413 -2.101 11.942 1.00 38.12 399 THR A O 1
ATOM 3084 N N . PRO A 1 400 ? 30.575 -1.092 10.303 1.00 35.94 400 PRO A N 1
ATOM 3085 C CA . PRO A 1 400 ? 29.601 -1.405 9.263 1.00 35.94 400 PRO A CA 1
ATOM 3086 C C . PRO A 1 400 ? 29.426 -2.917 9.155 1.00 35.94 400 PRO A C 1
ATOM 3088 O O . PRO A 1 400 ? 30.363 -3.624 8.792 1.00 35.94 400 PRO A O 1
ATOM 3091 N N . LYS A 1 401 ? 28.228 -3.425 9.460 1.00 37.62 401 LYS A N 1
ATOM 3092 C CA . LYS A 1 401 ? 27.859 -4.826 9.187 1.00 37.62 401 LYS A CA 1
ATOM 3093 C C . LYS A 1 401 ? 26.507 -5.003 8.498 1.00 37.62 401 LYS A C 1
ATOM 3095 O O . LYS A 1 401 ? 26.098 -6.138 8.289 1.00 37.62 401 LYS A O 1
ATOM 3100 N N . THR A 1 402 ? 25.818 -3.927 8.126 1.00 39.16 402 THR A N 1
ATOM 3101 C CA . THR A 1 402 ? 24.555 -4.016 7.378 1.00 39.16 402 THR A CA 1
ATOM 3102 C C . THR A 1 402 ? 24.227 -2.683 6.741 1.00 39.16 402 THR A C 1
ATOM 3104 O O . THR A 1 402 ? 23.766 -1.783 7.436 1.00 39.16 402 THR A O 1
ATOM 3107 N N . ASP A 1 403 ? 24.419 -2.615 5.429 1.00 41.81 403 ASP A N 1
ATOM 3108 C CA . ASP A 1 403 ? 23.748 -1.641 4.581 1.00 41.81 403 ASP A CA 1
ATOM 3109 C C . ASP A 1 403 ? 22.653 -2.376 3.796 1.00 41.81 403 ASP A C 1
ATOM 3111 O O . ASP A 1 403 ? 22.818 -3.534 3.409 1.00 41.81 403 ASP A O 1
ATOM 3115 N N . TRP A 1 404 ? 21.527 -1.687 3.646 1.00 52.41 404 TRP A N 1
ATOM 3116 C CA . TRP A 1 404 ? 20.327 -1.935 2.840 1.00 52.41 404 TRP A CA 1
ATOM 3117 C C . TRP A 1 404 ? 20.559 -2.890 1.679 1.00 52.41 404 TRP A C 1
ATOM 3119 O O . TRP A 1 404 ? 21.443 -2.680 0.857 1.00 52.41 404 TRP A O 1
ATOM 3129 N N . LEU A 1 405 ? 19.761 -3.952 1.632 1.00 56.50 405 LEU A N 1
ATOM 3130 C CA . LEU A 1 405 ? 20.018 -5.050 0.716 1.00 56.50 405 LEU A CA 1
ATOM 3131 C C . LEU A 1 405 ? 19.078 -5.080 -0.465 1.00 56.50 405 LEU A C 1
ATOM 3133 O O . LEU A 1 405 ? 19.512 -5.600 -1.468 1.00 56.50 405 LEU A O 1
ATOM 3137 N N . TYR A 1 406 ? 17.858 -4.543 -0.400 1.00 67.75 406 TYR A N 1
ATOM 3138 C CA . TYR A 1 406 ? 16.872 -4.729 -1.468 1.00 67.75 406 TYR A CA 1
ATOM 3139 C C . TYR A 1 406 ? 16.133 -3.440 -1.826 1.00 67.75 406 TYR A C 1
ATOM 3141 O O . TYR A 1 406 ? 15.803 -2.636 -0.957 1.00 67.75 406 TYR A O 1
ATOM 3149 N N . ARG A 1 407 ? 15.830 -3.281 -3.113 1.00 74.94 407 ARG A N 1
ATOM 3150 C CA . ARG A 1 407 ? 15.059 -2.188 -3.709 1.00 74.94 407 ARG A CA 1
ATOM 3151 C C . ARG A 1 407 ? 13.931 -2.774 -4.524 1.00 74.94 407 ARG A C 1
ATOM 3153 O O . ARG A 1 407 ? 14.124 -3.787 -5.195 1.00 74.94 407 ARG A O 1
ATOM 3160 N N . GLN A 1 408 ? 12.781 -2.119 -4.499 1.00 79.25 408 GLN A N 1
ATOM 3161 C CA . GLN A 1 408 ? 11.637 -2.521 -5.298 1.00 79.25 408 GLN A CA 1
ATOM 3162 C C . GLN A 1 408 ? 11.257 -1.389 -6.251 1.00 79.25 408 GLN A C 1
ATOM 3164 O O . GLN A 1 408 ? 11.224 -0.223 -5.852 1.00 79.25 408 GLN A O 1
ATOM 3169 N N . TYR A 1 409 ? 10.995 -1.723 -7.513 1.00 86.38 409 TYR A N 1
ATOM 3170 C CA . TYR A 1 409 ? 10.474 -0.792 -8.518 1.00 86.38 409 TYR A CA 1
ATOM 3171 C C . TYR A 1 409 ? 9.596 -1.510 -9.544 1.00 86.38 409 TYR A C 1
ATOM 3173 O O . TYR A 1 409 ? 9.686 -2.724 -9.728 1.00 86.38 409 TYR A O 1
ATOM 3181 N N . ALA A 1 410 ? 8.637 -0.782 -10.106 1.00 90.69 410 ALA A N 1
ATOM 3182 C CA . ALA A 1 410 ? 7.641 -1.297 -11.035 1.00 90.69 410 ALA A CA 1
ATOM 3183 C C . ALA A 1 410 ? 7.717 -0.503 -12.325 1.00 90.69 410 ALA A C 1
ATOM 3185 O O . ALA A 1 410 ? 7.940 0.707 -12.303 1.00 90.69 410 ALA A O 1
ATOM 3186 N N . VAL A 1 411 ? 7.532 -1.178 -13.447 1.00 94.06 411 VAL A N 1
ATOM 3187 C CA . VAL A 1 411 ? 7.705 -0.586 -14.765 1.00 94.06 411 VAL A CA 1
ATOM 3188 C C . VAL A 1 411 ? 6.548 -1.005 -15.648 1.00 94.06 411 VAL A C 1
ATOM 3190 O O . VAL A 1 411 ? 6.399 -2.188 -15.938 1.00 94.06 411 VAL A O 1
ATOM 3193 N N . GLY A 1 412 ? 5.748 -0.036 -16.078 1.00 95.88 412 GLY A N 1
ATOM 3194 C CA . GLY A 1 412 ? 4.773 -0.213 -17.148 1.00 95.88 412 GLY A CA 1
ATOM 3195 C C . GLY A 1 412 ? 5.360 0.251 -18.471 1.00 95.88 412 GLY A C 1
ATOM 3196 O O . GLY A 1 412 ? 6.051 1.270 -18.528 1.00 95.88 412 GLY A O 1
ATOM 3197 N N . VAL A 1 413 ? 5.099 -0.492 -19.539 1.00 96.06 413 VAL A N 1
ATOM 3198 C CA . VAL A 1 413 ? 5.615 -0.208 -20.877 1.00 96.06 413 VAL A CA 1
ATOM 3199 C C . VAL A 1 413 ? 4.489 -0.155 -21.902 1.00 96.06 413 VAL A C 1
ATOM 3201 O O . VAL A 1 413 ? 3.493 -0.864 -21.791 1.00 96.06 413 VAL A O 1
ATOM 3204 N N . GLY A 1 414 ? 4.634 0.698 -22.913 1.00 94.94 414 GLY A N 1
ATOM 3205 C CA . GLY A 1 414 ? 3.588 0.913 -23.913 1.00 94.94 414 GLY A CA 1
ATOM 3206 C C . GLY A 1 414 ? 4.109 1.555 -25.191 1.00 94.94 414 GLY A C 1
ATOM 3207 O O . GLY A 1 414 ? 5.193 2.135 -25.215 1.00 94.94 414 GLY A O 1
ATOM 3208 N N . GLN A 1 415 ? 3.342 1.464 -26.280 1.00 94.75 415 GLN A N 1
ATOM 3209 C CA . GLN A 1 415 ? 3.636 2.218 -27.507 1.00 94.75 415 GLN A CA 1
ATOM 3210 C C . GLN A 1 415 ? 3.239 3.691 -27.366 1.00 94.75 415 GLN A C 1
ATOM 3212 O O . GLN A 1 415 ? 3.794 4.552 -28.047 1.00 94.75 415 GLN A O 1
ATOM 3217 N N . THR A 1 416 ? 2.304 3.974 -26.459 1.00 95.88 416 THR A N 1
ATOM 3218 C CA . THR A 1 416 ? 1.844 5.314 -26.099 1.00 95.88 416 THR A CA 1
ATOM 3219 C C . THR A 1 416 ? 2.003 5.547 -24.597 1.00 95.88 416 THR A C 1
ATOM 3221 O O . THR A 1 416 ? 2.097 4.595 -23.819 1.00 95.88 416 THR A O 1
ATOM 3224 N N . ALA A 1 417 ? 2.013 6.816 -24.184 1.00 96.12 417 ALA A N 1
ATOM 3225 C CA . ALA A 1 417 ? 2.016 7.193 -22.773 1.00 96.12 417 ALA A CA 1
ATOM 3226 C C . ALA A 1 417 ? 0.861 6.530 -21.984 1.00 96.12 417 ALA A C 1
ATOM 3228 O O . ALA A 1 417 ? 1.159 5.816 -21.026 1.00 96.12 417 ALA A O 1
ATOM 3229 N N . PRO A 1 418 ? -0.418 6.626 -22.416 1.00 95.44 418 PRO A N 1
ATOM 3230 C CA . PRO A 1 418 ? -1.527 5.991 -21.701 1.00 95.44 418 PRO A CA 1
ATOM 3231 C C . PRO A 1 418 ? -1.402 4.471 -21.558 1.00 95.44 418 PRO A C 1
ATOM 3233 O O . PRO A 1 418 ? -1.809 3.929 -20.536 1.00 95.44 418 PRO A O 1
ATOM 3236 N N . GLU A 1 419 ? -0.838 3.774 -22.552 1.00 95.19 419 GLU A N 1
ATOM 3237 C CA . GLU A 1 419 ? -0.603 2.326 -22.460 1.00 95.19 419 GLU A CA 1
ATOM 3238 C C . GLU A 1 419 ? 0.395 1.983 -21.348 1.00 95.19 419 GLU A C 1
ATOM 3240 O O . GLU A 1 419 ? 0.113 1.113 -20.526 1.00 95.19 419 GLU A O 1
ATOM 3245 N N . ALA A 1 420 ? 1.532 2.686 -21.292 1.00 95.62 420 ALA A N 1
ATOM 3246 C CA . ALA A 1 420 ? 2.559 2.446 -20.279 1.00 95.62 420 ALA A CA 1
ATOM 3247 C C . ALA A 1 420 ? 2.031 2.725 -18.863 1.00 95.62 420 ALA A C 1
ATOM 3249 O O . ALA A 1 420 ? 2.252 1.944 -17.937 1.00 95.62 420 ALA A O 1
ATOM 3250 N N . GLU A 1 421 ? 1.286 3.818 -18.700 1.00 93.56 421 GLU A N 1
ATOM 3251 C CA . GLU A 1 421 ? 0.670 4.179 -17.425 1.00 93.56 421 GLU A CA 1
ATOM 3252 C C . GLU A 1 421 ? -0.436 3.206 -17.010 1.00 93.56 421 GLU A C 1
ATOM 3254 O O . GLU A 1 421 ? -0.527 2.851 -15.836 1.00 93.56 421 GLU A O 1
ATOM 3259 N N . ALA A 1 422 ? -1.272 2.753 -17.950 1.00 91.94 422 ALA A N 1
ATOM 3260 C CA . ALA A 1 422 ? -2.323 1.777 -17.677 1.00 91.94 422 ALA A CA 1
ATOM 3261 C C . ALA A 1 422 ? -1.739 0.426 -17.245 1.00 91.94 422 ALA A C 1
ATOM 3263 O O . ALA A 1 422 ? -2.220 -0.157 -16.271 1.00 91.94 422 ALA A O 1
ATOM 3264 N N . ALA A 1 423 ? -0.676 -0.031 -17.915 1.00 92.88 423 ALA A N 1
ATOM 3265 C CA . ALA A 1 423 ? 0.035 -1.251 -17.554 1.00 92.88 423 ALA A CA 1
ATOM 3266 C C . ALA A 1 423 ? 0.605 -1.168 -16.131 1.00 92.88 423 ALA A C 1
ATOM 3268 O O . ALA A 1 423 ? 0.382 -2.066 -15.319 1.00 92.88 423 ALA A O 1
ATOM 3269 N N . LEU A 1 424 ? 1.275 -0.060 -15.793 1.00 92.06 424 LEU A N 1
ATOM 3270 C CA . LEU A 1 424 ? 1.795 0.161 -14.444 1.00 92.06 424 LEU A CA 1
ATOM 3271 C C . LEU A 1 424 ? 0.661 0.206 -13.408 1.00 92.06 424 LEU A C 1
ATOM 3273 O O . LEU A 1 424 ? 0.718 -0.489 -12.390 1.00 92.06 424 LEU A O 1
ATOM 3277 N N . ARG A 1 425 ? -0.392 0.989 -13.686 1.00 87.56 425 ARG A N 1
ATOM 3278 C CA . ARG A 1 425 ? -1.565 1.179 -12.816 1.00 87.56 425 ARG A CA 1
ATOM 3279 C C . ARG A 1 425 ? -2.265 -0.136 -12.489 1.00 87.56 425 ARG A C 1
ATOM 3281 O O . ARG A 1 425 ? -2.719 -0.304 -11.358 1.00 87.56 425 ARG A O 1
ATOM 3288 N N . ALA A 1 426 ? -2.328 -1.065 -13.443 1.00 86.25 426 ALA A N 1
ATOM 3289 C CA . ALA A 1 426 ? -2.912 -2.384 -13.228 1.00 86.25 426 ALA A CA 1
ATOM 3290 C C . ALA A 1 426 ? -2.236 -3.126 -12.065 1.00 86.25 426 ALA A C 1
ATOM 3292 O O . ALA A 1 426 ? -2.920 -3.805 -11.308 1.00 86.25 426 ALA A O 1
ATOM 3293 N N . VAL A 1 427 ? -0.927 -2.963 -11.866 1.00 85.31 427 VAL A N 1
ATOM 3294 C CA . VAL A 1 427 ? -0.186 -3.658 -10.804 1.00 85.31 427 VAL A CA 1
ATOM 3295 C C . VAL A 1 427 ? -0.161 -2.861 -9.504 1.00 85.31 427 VAL A C 1
ATOM 3297 O O . VAL A 1 427 ? -0.521 -3.380 -8.451 1.00 85.31 427 VAL A O 1
ATOM 3300 N N . ILE A 1 428 ? 0.227 -1.587 -9.561 1.00 81.56 428 ILE A N 1
ATOM 3301 C CA . ILE A 1 428 ? 0.394 -0.748 -8.356 1.00 81.56 428 ILE A CA 1
ATOM 3302 C C . ILE A 1 428 ? -0.937 -0.392 -7.684 1.00 81.56 428 ILE A C 1
ATOM 3304 O O . ILE A 1 428 ? -0.959 0.039 -6.531 1.00 81.56 428 ILE A O 1
ATOM 3308 N N . GLY A 1 429 ? -2.033 -0.554 -8.425 1.00 77.50 429 GLY A N 1
ATOM 3309 C CA . GLY A 1 429 ? -3.399 -0.407 -7.960 1.00 77.50 429 GLY A CA 1
ATOM 3310 C C . GLY A 1 429 ? -4.097 -1.739 -7.662 1.00 77.50 429 GLY A C 1
ATOM 3311 O O . GLY A 1 429 ? -5.321 -1.759 -7.550 1.00 77.50 429 GLY A O 1
ATOM 3312 N N . ALA A 1 430 ? -3.386 -2.866 -7.581 1.00 83.25 430 ALA A N 1
ATOM 3313 C CA . ALA A 1 430 ? -4.016 -4.136 -7.217 1.00 83.25 430 ALA A CA 1
ATOM 3314 C C . ALA A 1 430 ? -4.872 -4.000 -5.945 1.00 83.25 430 ALA A C 1
ATOM 3316 O O . ALA A 1 430 ? -4.480 -3.315 -4.994 1.00 83.25 430 ALA A O 1
ATOM 3317 N N . ALA A 1 431 ? -6.040 -4.648 -5.931 1.00 82.25 431 ALA A N 1
ATOM 3318 C CA . ALA A 1 431 ? -6.878 -4.725 -4.740 1.00 82.25 431 ALA A CA 1
ATOM 3319 C C . ALA A 1 431 ? -6.077 -5.320 -3.574 1.00 82.25 431 ALA A C 1
ATOM 3321 O O . ALA A 1 431 ? -5.155 -6.118 -3.772 1.00 82.25 431 ALA A O 1
ATOM 3322 N N . ALA A 1 432 ? -6.459 -4.971 -2.351 1.00 83.00 432 ALA A N 1
ATOM 3323 C CA . ALA A 1 432 ? -5.886 -5.555 -1.150 1.00 83.00 432 ALA A CA 1
ATOM 3324 C C . ALA A 1 432 ? -6.813 -6.644 -0.617 1.00 83.00 432 ALA A C 1
ATOM 3326 O O . ALA A 1 432 ? -8.023 -6.457 -0.519 1.00 83.00 432 ALA A O 1
ATOM 3327 N N . GLY A 1 433 ? -6.238 -7.777 -0.237 1.00 82.00 433 GLY A N 1
ATOM 3328 C CA . GLY A 1 433 ? -6.947 -8.851 0.431 1.00 82.00 433 GLY A CA 1
ATOM 3329 C C . GLY A 1 433 ? -6.223 -9.305 1.685 1.00 82.00 433 GLY A C 1
ATOM 3330 O O . GLY A 1 433 ? -4.992 -9.298 1.750 1.00 82.00 433 GLY A O 1
ATOM 3331 N N . TRP A 1 434 ? -6.977 -9.740 2.683 1.00 85.25 434 TRP A N 1
ATOM 3332 C CA . TRP A 1 434 ? -6.429 -10.415 3.851 1.00 85.25 434 TRP A CA 1
ATOM 3333 C C . TRP A 1 434 ? -7.328 -11.561 4.274 1.00 85.25 434 TRP A C 1
ATOM 3335 O O . TRP A 1 434 ? -8.550 -11.515 4.116 1.00 85.25 434 TRP A O 1
ATOM 3345 N N . ILE A 1 435 ? -6.713 -12.605 4.819 1.00 83.12 435 ILE A N 1
ATOM 3346 C CA . ILE A 1 435 ? -7.488 -13.651 5.472 1.00 83.12 435 ILE A CA 1
ATOM 3347 C C . ILE A 1 435 ? -7.947 -13.148 6.834 1.00 83.12 435 ILE A C 1
ATOM 3349 O O . ILE A 1 435 ? -7.174 -12.547 7.586 1.00 83.12 435 ILE A O 1
ATOM 3353 N N . ASP A 1 436 ? -9.192 -13.436 7.157 1.00 67.56 436 ASP A N 1
ATOM 3354 C CA . ASP A 1 436 ? -9.708 -13.259 8.500 1.00 67.56 436 ASP A CA 1
ATOM 3355 C C . ASP A 1 436 ? -9.678 -14.599 9.217 1.00 67.56 436 ASP A C 1
ATOM 3357 O O . ASP A 1 436 ? -10.042 -15.646 8.667 1.00 67.56 436 ASP A O 1
ATOM 3361 N N . ARG A 1 437 ? -9.185 -14.566 10.449 1.00 68.81 437 ARG A N 1
ATOM 3362 C CA . ARG A 1 437 ? -9.334 -15.683 11.366 1.00 68.81 437 ARG A CA 1
ATOM 3363 C C . ARG A 1 437 ? -10.392 -15.232 12.349 1.00 68.81 437 ARG A C 1
ATOM 3365 O O . ARG A 1 437 ? -10.173 -14.183 12.945 1.00 68.81 437 ARG A O 1
ATOM 3372 N N . PRO A 1 438 ? -11.479 -16.001 12.534 1.00 57.28 438 PRO A N 1
ATOM 3373 C CA . PRO A 1 438 ? -12.465 -15.660 13.541 1.00 57.28 438 PRO A CA 1
ATOM 3374 C C . PRO A 1 438 ? -11.730 -15.486 14.867 1.00 57.28 438 PRO A C 1
ATOM 3376 O O . PRO A 1 438 ? -11.122 -16.424 15.387 1.00 57.28 438 PRO A O 1
ATOM 3379 N N . CYS A 1 439 ? -11.700 -14.245 15.319 1.00 53.16 439 CYS A N 1
ATOM 3380 C CA . CYS A 1 439 ? -11.407 -13.877 16.682 1.00 53.16 439 CYS A CA 1
ATOM 3381 C C . CYS A 1 439 ? -12.758 -13.555 17.292 1.00 53.16 439 CYS A C 1
ATOM 3383 O O . CYS A 1 439 ? -13.525 -12.769 16.725 1.00 53.16 439 CYS A O 1
ATOM 3385 N N . GLU A 1 440 ? -13.058 -14.198 18.409 1.00 55.44 440 GLU A N 1
ATOM 3386 C CA . GLU A 1 440 ? -14.299 -13.913 19.114 1.00 55.44 440 GLU A CA 1
ATOM 3387 C C . GLU A 1 440 ? -14.299 -12.434 19.525 1.00 55.44 440 GLU A C 1
ATOM 3389 O O . GLU A 1 440 ? -13.245 -11.858 19.815 1.00 55.44 440 GLU A O 1
ATOM 3394 N N . GLU A 1 441 ? -15.469 -11.797 19.547 1.00 52.62 441 GLU A N 1
ATOM 3395 C CA . GLU A 1 441 ? -15.598 -10.398 19.980 1.00 52.62 441 GLU A CA 1
ATOM 3396 C C . GLU A 1 441 ? -14.988 -10.205 21.381 1.00 52.62 441 GLU A C 1
ATOM 3398 O O . GLU A 1 441 ? -14.302 -9.218 21.642 1.00 52.62 441 GLU A O 1
ATOM 3403 N N . GLU A 1 442 ? -15.117 -11.221 22.239 1.00 55.84 442 GLU A N 1
ATOM 3404 C CA . GLU A 1 442 ? -14.456 -11.302 23.542 1.00 55.84 442 GLU A CA 1
ATOM 3405 C C . GLU A 1 442 ? -12.921 -11.317 23.450 1.00 55.84 442 GLU A C 1
ATOM 3407 O O . GLU A 1 442 ? -12.260 -10.668 24.258 1.00 55.84 442 GLU A O 1
ATOM 3412 N N . GLU A 1 443 ? -12.327 -12.012 22.472 1.00 56.41 443 GLU A N 1
ATOM 3413 C CA . GLU A 1 443 ? -10.871 -12.049 22.259 1.00 56.41 443 GLU A CA 1
ATOM 3414 C C . GLU A 1 443 ? -10.354 -10.691 21.759 1.00 56.41 443 GLU A C 1
ATOM 3416 O O . GLU A 1 443 ? -9.321 -10.210 22.236 1.00 56.41 443 GLU A O 1
ATOM 3421 N N . GLN A 1 444 ? -11.078 -10.031 20.846 1.00 58.38 444 GLN A N 1
ATOM 3422 C CA . GLN A 1 444 ? -10.748 -8.673 20.396 1.00 58.38 444 GLN A CA 1
ATOM 3423 C C . GLN A 1 444 ? -10.885 -7.655 21.531 1.00 58.38 444 GLN A C 1
ATOM 3425 O O . GLN A 1 444 ? -9.980 -6.844 21.741 1.00 58.38 444 GLN A O 1
ATOM 3430 N N . ALA A 1 445 ? -11.981 -7.714 22.290 1.00 58.66 445 ALA A N 1
ATOM 3431 C CA . ALA A 1 445 ? -12.214 -6.852 23.440 1.00 58.66 445 ALA A CA 1
ATOM 3432 C C . ALA A 1 445 ? -11.141 -7.070 24.513 1.00 58.66 445 ALA A C 1
ATOM 3434 O O . ALA A 1 445 ? -10.561 -6.101 25.002 1.00 58.66 445 ALA A O 1
ATOM 3435 N N . ALA A 1 446 ? -10.800 -8.324 24.824 1.00 59.53 446 ALA A N 1
ATOM 3436 C CA . ALA A 1 446 ? -9.727 -8.662 25.752 1.00 59.53 446 ALA A CA 1
ATOM 3437 C C . ALA A 1 446 ? -8.367 -8.149 25.262 1.00 59.53 446 ALA A C 1
ATOM 3439 O O . ALA A 1 446 ? -7.619 -7.573 26.050 1.00 59.53 446 ALA A O 1
ATOM 3440 N N . LEU A 1 447 ? -8.053 -8.283 23.968 1.00 58.59 447 LEU A N 1
ATOM 3441 C CA . LEU A 1 447 ? -6.826 -7.743 23.382 1.00 58.59 447 LEU A CA 1
ATOM 3442 C C . LEU A 1 447 ? -6.794 -6.212 23.450 1.00 58.59 447 LEU A C 1
ATOM 3444 O O . LEU A 1 447 ? -5.763 -5.643 23.803 1.00 58.59 447 LEU A O 1
ATOM 3448 N N . MET A 1 448 ? -7.901 -5.533 23.152 1.00 61.69 448 MET A N 1
ATOM 3449 C CA . MET A 1 448 ? -8.004 -4.078 23.266 1.00 61.69 448 MET A CA 1
ATOM 3450 C C . MET A 1 448 ? -7.837 -3.608 24.712 1.00 61.69 448 MET A C 1
ATOM 3452 O O . MET A 1 448 ? -7.058 -2.688 24.966 1.00 61.69 448 MET A O 1
ATOM 3456 N N . VAL A 1 449 ? -8.513 -4.261 25.662 1.00 63.72 449 VAL A N 1
ATOM 3457 C CA . VAL A 1 449 ? -8.371 -4.009 27.104 1.00 63.72 449 VAL A CA 1
ATOM 3458 C C . VAL A 1 449 ? -6.930 -4.245 27.545 1.00 63.72 449 VAL A C 1
ATOM 3460 O O . VAL A 1 449 ? -6.379 -3.428 28.275 1.00 63.72 449 VAL A O 1
ATOM 3463 N N . HIS A 1 450 ? -6.288 -5.304 27.055 1.00 61.03 450 HIS A N 1
ATOM 3464 C CA . HIS A 1 450 ? -4.898 -5.638 27.350 1.00 61.03 450 HIS A CA 1
ATOM 3465 C C . HIS A 1 450 ? -3.890 -4.633 26.773 1.00 61.03 450 HIS A C 1
ATOM 3467 O O . HIS A 1 450 ? -2.963 -4.193 27.456 1.00 61.03 450 HIS A O 1
ATOM 3473 N N . ILE A 1 451 ? -4.070 -4.222 25.515 1.00 60.56 451 ILE A N 1
ATOM 3474 C CA . ILE A 1 451 ? -3.268 -3.162 24.892 1.00 60.56 451 ILE A CA 1
ATOM 3475 C C . ILE A 1 451 ? -3.426 -1.872 25.697 1.00 60.56 451 ILE A C 1
ATOM 3477 O O . ILE A 1 451 ? -2.431 -1.203 25.983 1.00 60.56 451 ILE A O 1
ATOM 3481 N N . GLN A 1 452 ? -4.655 -1.534 26.096 1.00 62.31 452 GLN A N 1
ATOM 3482 C CA . GLN A 1 452 ? -4.903 -0.347 26.900 1.00 62.31 452 GLN A CA 1
ATOM 3483 C C . GLN A 1 452 ? -4.342 -0.467 28.317 1.00 62.31 452 GLN A C 1
ATOM 3485 O O . GLN A 1 452 ? -3.752 0.504 28.775 1.00 62.31 452 GLN A O 1
ATOM 3490 N N . SER A 1 453 ? -4.418 -1.611 28.992 1.00 60.66 453 SER A N 1
ATOM 3491 C CA . SER A 1 453 ? -3.883 -1.771 30.354 1.00 60.66 453 SER A CA 1
ATOM 3492 C C . SER A 1 453 ? -2.350 -1.701 30.407 1.00 60.66 453 SER A C 1
ATOM 3494 O O . SER A 1 453 ? -1.782 -1.245 31.404 1.00 60.66 453 SER A O 1
ATOM 3496 N N . ARG A 1 454 ? -1.668 -2.099 29.320 1.00 57.94 454 ARG A N 1
ATOM 3497 C CA . ARG A 1 454 ? -0.203 -2.020 29.160 1.00 57.94 454 ARG A CA 1
ATOM 3498 C C . ARG A 1 454 ? 0.308 -0.698 28.618 1.00 57.94 454 ARG A C 1
ATOM 3500 O O . ARG A 1 454 ? 1.518 -0.463 28.631 1.00 57.94 454 ARG A O 1
ATOM 3507 N N . LYS A 1 455 ? -0.574 0.154 28.104 1.00 59.38 455 LYS A N 1
ATOM 3508 C CA . LYS A 1 455 ? -0.185 1.472 27.624 1.00 59.38 455 LYS A CA 1
ATOM 3509 C C . LYS A 1 455 ? 0.278 2.305 28.808 1.00 59.38 455 LYS A C 1
ATOM 3511 O O . LYS A 1 455 ? -0.521 2.858 29.559 1.00 59.38 455 LYS A O 1
ATOM 3516 N N . GLU A 1 456 ? 1.595 2.401 28.963 1.00 55.72 456 GLU A N 1
ATOM 3517 C CA . GLU A 1 456 ? 2.166 3.348 29.900 1.00 55.72 456 GLU A CA 1
ATOM 3518 C C . GLU A 1 456 ? 1.808 4.761 29.444 1.00 55.72 456 GLU A C 1
ATOM 3520 O O . GLU A 1 456 ? 2.113 5.128 28.303 1.00 55.72 456 GLU A O 1
ATOM 3525 N N . PRO A 1 457 ? 1.171 5.563 30.311 1.00 54.44 457 PRO A N 1
ATOM 3526 C CA . PRO A 1 457 ? 0.897 6.952 30.011 1.00 54.44 457 PRO A CA 1
ATOM 3527 C C . PRO A 1 457 ? 2.200 7.640 29.634 1.00 54.44 457 PRO A C 1
ATOM 3529 O O . PRO A 1 457 ? 3.094 7.772 30.468 1.00 54.44 457 PRO A O 1
ATOM 3532 N N . ARG A 1 458 ? 2.325 8.076 28.378 1.00 51.66 458 ARG A N 1
ATOM 3533 C CA . ARG A 1 458 ? 3.517 8.802 27.935 1.00 51.66 458 ARG A CA 1
ATOM 3534 C C . ARG A 1 458 ? 3.500 10.203 28.552 1.00 51.66 458 ARG A C 1
ATOM 3536 O O . ARG A 1 458 ? 2.623 11.001 28.196 1.00 51.66 458 ARG A O 1
ATOM 3543 N N . PRO A 1 459 ? 4.447 10.549 29.445 1.00 44.16 459 PRO A N 1
ATOM 3544 C CA . PRO A 1 459 ? 4.530 11.895 29.993 1.00 44.16 459 PRO A CA 1
ATOM 3545 C C . PRO A 1 459 ? 4.876 12.870 28.860 1.00 44.16 459 PRO A C 1
ATOM 3547 O O . PRO A 1 459 ? 5.929 12.760 28.239 1.00 44.16 459 PRO A O 1
ATOM 3550 N N . GLY A 1 460 ? 3.991 13.819 28.569 1.00 45.22 460 GLY A N 1
ATOM 3551 C CA . GLY A 1 460 ? 4.170 14.867 27.562 1.00 45.22 460 GLY A CA 1
ATOM 3552 C C . GLY A 1 460 ? 3.215 14.808 26.368 1.00 45.22 460 GLY A C 1
ATOM 3553 O O . GLY A 1 460 ? 3.114 15.804 25.658 1.00 45.22 460 GLY A O 1
ATOM 3554 N N . VAL A 1 461 ? 2.484 13.707 26.152 1.00 46.41 461 VAL A N 1
ATOM 3555 C CA . VAL A 1 461 ? 1.472 13.615 25.081 1.00 46.41 461 VAL A CA 1
ATOM 3556 C C . VAL A 1 461 ? 0.135 14.101 25.636 1.00 46.41 461 VAL A C 1
ATOM 3558 O O . VAL A 1 461 ? -0.640 13.347 26.223 1.00 46.41 461 VAL A O 1
ATOM 3561 N N . THR A 1 462 ? -0.116 15.404 25.531 1.00 51.38 462 THR A N 1
ATOM 3562 C CA . THR A 1 462 ? -1.210 16.062 26.261 1.00 51.38 462 THR A CA 1
ATOM 3563 C C . THR A 1 462 ? -2.596 15.875 25.638 1.00 51.38 462 THR A C 1
ATOM 3565 O O . THR A 1 462 ? -3.606 16.130 26.299 1.00 51.38 462 THR A O 1
ATOM 3568 N N . TRP A 1 463 ? -2.648 15.405 24.395 1.00 54.31 463 TRP A N 1
ATOM 3569 C CA . TRP A 1 463 ? -3.815 15.464 23.516 1.00 54.31 463 TRP A CA 1
ATOM 3570 C C . TRP A 1 463 ? -4.600 14.146 23.379 1.00 54.31 463 TRP A C 1
ATOM 3572 O O . TRP A 1 463 ? -5.476 14.052 22.524 1.00 54.31 463 TRP A O 1
ATOM 3582 N N . GLU A 1 464 ? -4.276 13.124 24.174 1.00 61.06 464 GLU A N 1
ATOM 3583 C CA . GLU A 1 464 ? -4.937 11.799 24.207 1.00 61.06 464 GLU A CA 1
ATOM 3584 C C . GLU A 1 464 ? -5.395 11.420 25.629 1.00 61.06 464 GLU A C 1
ATOM 3586 O O . GLU A 1 464 ? -5.675 10.261 25.921 1.00 61.06 464 GLU A O 1
ATOM 3591 N N . LEU A 1 465 ? -5.443 12.388 26.550 1.00 63.16 465 LEU A N 1
ATOM 3592 C CA . LEU A 1 465 ? -5.598 12.141 27.989 1.00 63.16 465 LEU A CA 1
ATOM 3593 C C . LEU A 1 465 ? -6.831 11.283 28.367 1.00 63.16 465 LEU A C 1
ATOM 3595 O O . LEU A 1 465 ? -6.646 10.373 29.174 1.00 63.16 465 LEU A O 1
ATOM 3599 N N . PRO A 1 466 ? -8.028 11.455 27.763 1.00 65.69 466 PRO A N 1
ATOM 3600 C CA . PRO A 1 466 ? -9.168 10.560 28.001 1.00 65.69 466 PRO A CA 1
ATOM 3601 C C . PRO A 1 466 ? -8.873 9.078 27.703 1.00 65.69 466 PRO A C 1
ATOM 3603 O O . PRO A 1 466 ? -9.264 8.200 28.470 1.00 65.69 466 PRO A O 1
ATOM 3606 N N . LEU A 1 467 ? -8.117 8.787 26.634 1.00 65.06 467 LEU A N 1
ATOM 3607 C CA . LEU A 1 467 ? -7.711 7.419 26.280 1.00 65.06 467 LEU A CA 1
ATOM 3608 C C . LEU A 1 467 ? -6.690 6.851 27.275 1.00 65.06 467 LEU A C 1
ATOM 3610 O O . LEU A 1 467 ? -6.741 5.665 27.595 1.00 65.06 467 LEU A O 1
ATOM 3614 N N . TRP A 1 468 ? -5.787 7.691 27.791 1.00 63.94 468 TRP A N 1
ATOM 3615 C CA . TRP A 1 468 ? -4.828 7.296 28.829 1.00 63.94 468 TRP A CA 1
ATOM 3616 C C . TRP A 1 468 ? -5.495 7.046 30.182 1.00 63.94 468 TRP A C 1
ATOM 3618 O O . TRP A 1 468 ? -5.020 6.210 30.946 1.00 63.94 468 TRP A O 1
ATOM 3628 N N . VAL A 1 469 ? -6.601 7.726 30.486 1.00 64.31 469 VAL A N 1
ATOM 3629 C CA . VAL A 1 469 ? -7.358 7.457 31.714 1.00 64.31 469 VAL A CA 1
ATOM 3630 C C . VAL A 1 469 ? -8.146 6.164 31.597 1.00 64.31 469 VAL A C 1
ATOM 3632 O O . VAL A 1 469 ? -8.162 5.406 32.556 1.00 64.31 469 VAL A O 1
ATOM 3635 N N . ALA A 1 470 ? -8.688 5.833 30.422 1.00 64.38 470 ALA A N 1
ATOM 3636 C CA . ALA A 1 470 ? -9.220 4.490 30.184 1.00 64.38 470 ALA A CA 1
ATOM 3637 C C . ALA A 1 470 ? -8.147 3.408 30.432 1.00 64.38 470 ALA A C 1
ATOM 3639 O O . ALA A 1 470 ? -8.403 2.448 31.149 1.00 64.38 470 ALA A O 1
ATOM 3640 N N . SER A 1 471 ? -6.918 3.600 29.934 1.00 63.94 471 SER A N 1
ATOM 3641 C CA . SER A 1 471 ? -5.771 2.727 30.240 1.00 63.94 471 SER A CA 1
ATOM 3642 C C . SER A 1 471 ? -5.468 2.613 31.738 1.00 63.94 471 SER A C 1
ATOM 3644 O O . SER A 1 471 ? -5.174 1.525 32.226 1.00 63.94 471 SER A O 1
ATOM 3646 N N . ALA A 1 472 ? -5.549 3.727 32.465 1.00 62.72 472 ALA A N 1
ATOM 3647 C CA . ALA A 1 472 ? -5.283 3.785 33.896 1.00 62.72 472 ALA A CA 1
ATOM 3648 C C . ALA A 1 472 ? -6.382 3.122 34.727 1.00 62.72 472 ALA A C 1
ATOM 3650 O O . ALA A 1 472 ? -6.072 2.338 35.604 1.00 62.72 472 ALA A O 1
ATOM 3651 N N . VAL A 1 473 ? -7.657 3.338 34.398 1.00 64.19 473 VAL A N 1
ATOM 3652 C CA . VAL A 1 473 ? -8.798 2.676 35.054 1.00 64.19 473 VAL A CA 1
ATOM 3653 C C . VAL A 1 473 ? -8.744 1.154 34.871 1.00 64.19 473 VAL A C 1
ATOM 3655 O O . VAL A 1 473 ? -9.142 0.410 35.764 1.00 64.19 473 VAL A O 1
ATOM 3658 N N . LEU A 1 474 ? -8.226 0.684 33.732 1.00 64.25 474 LEU A N 1
ATOM 3659 C CA . LEU A 1 474 ? -8.025 -0.740 33.448 1.00 64.25 474 LEU A CA 1
ATOM 3660 C C . LEU A 1 474 ? -6.795 -1.344 34.152 1.00 64.25 474 LEU A C 1
ATOM 3662 O O . LEU A 1 474 ? -6.621 -2.562 34.124 1.00 64.25 474 LEU A O 1
ATOM 3666 N N . ASN A 1 475 ? -5.943 -0.528 34.777 1.00 65.00 475 ASN A N 1
ATOM 3667 C CA . ASN A 1 475 ? -4.760 -0.964 35.510 1.00 65.00 475 ASN A CA 1
ATOM 3668 C C . ASN A 1 475 ? -4.973 -0.675 37.013 1.00 65.00 475 ASN A C 1
ATOM 3670 O O . ASN A 1 475 ? -5.199 0.474 37.373 1.00 65.00 475 ASN A O 1
ATOM 3674 N N . PRO A 1 476 ? -4.918 -1.661 37.926 1.00 58.16 476 PRO A N 1
ATOM 3675 C CA . PRO A 1 476 ? -5.265 -1.478 39.346 1.00 58.16 476 PRO A CA 1
ATOM 3676 C C . PRO A 1 476 ? -4.285 -0.596 40.158 1.00 58.16 476 PRO A C 1
ATOM 3678 O O . PRO A 1 476 ? -4.243 -0.676 41.383 1.00 58.16 476 PRO A O 1
ATOM 3681 N N . ASP A 1 477 ? -3.502 0.257 39.500 1.00 65.75 477 ASP A N 1
ATOM 3682 C CA . ASP A 1 477 ? -2.620 1.247 40.106 1.00 65.75 477 ASP A CA 1
ATOM 3683 C C . ASP A 1 477 ? -3.403 2.539 40.415 1.00 65.75 477 ASP A C 1
ATOM 3685 O O . ASP A 1 477 ? -3.500 3.477 39.611 1.00 65.75 477 ASP A O 1
ATOM 3689 N N . GLU A 1 478 ? -4.003 2.567 41.607 1.00 62.59 478 GLU A N 1
ATOM 3690 C CA . GLU A 1 478 ? -4.771 3.709 42.115 1.00 62.59 478 GLU A CA 1
ATOM 3691 C C . GLU A 1 478 ? -3.922 4.982 42.211 1.00 62.59 478 GLU A C 1
ATOM 3693 O O . GLU A 1 478 ? -4.415 6.074 41.921 1.00 62.59 478 GLU A O 1
ATOM 3698 N N . ALA A 1 479 ? -2.641 4.852 42.567 1.00 68.25 479 ALA A N 1
ATOM 3699 C CA . ALA A 1 479 ? -1.733 5.984 42.692 1.00 68.25 479 ALA A CA 1
ATOM 3700 C C . ALA A 1 479 ? -1.473 6.622 41.325 1.00 68.25 479 ALA A C 1
ATOM 3702 O O . ALA A 1 479 ? -1.616 7.834 41.189 1.00 68.25 479 ALA A O 1
ATOM 3703 N N . LYS A 1 480 ? -1.189 5.815 40.296 1.00 65.44 480 LYS A N 1
ATOM 3704 C CA . LYS A 1 480 ? -0.954 6.271 38.917 1.00 65.44 480 LYS A CA 1
ATOM 3705 C C . LYS A 1 480 ? -2.212 6.810 38.248 1.00 65.44 480 LYS A C 1
ATOM 3707 O O . LYS A 1 480 ? -2.139 7.806 37.532 1.00 65.44 480 LYS A O 1
ATOM 3712 N N . THR A 1 481 ? -3.370 6.204 38.502 1.00 64.81 481 THR A N 1
ATOM 3713 C CA . THR A 1 481 ? -4.665 6.731 38.041 1.00 64.81 481 THR A CA 1
ATOM 3714 C C . THR A 1 481 ? -4.945 8.090 38.670 1.00 64.81 481 THR A C 1
ATOM 3716 O O . THR A 1 481 ? -5.272 9.045 37.965 1.00 64.81 481 THR A O 1
ATOM 3719 N N . ALA A 1 482 ? -4.743 8.211 39.982 1.00 66.69 482 ALA A N 1
ATOM 3720 C CA . ALA A 1 482 ? -4.884 9.477 40.681 1.00 66.69 482 ALA A CA 1
ATOM 3721 C C . ALA A 1 482 ? -3.828 10.507 40.243 1.00 66.69 482 ALA A C 1
ATOM 3723 O O . ALA A 1 482 ? -4.136 11.693 40.229 1.00 66.69 482 ALA A O 1
ATOM 3724 N N . ASP A 1 483 ? -2.615 10.096 39.870 1.00 66.19 483 ASP A N 1
ATOM 3725 C CA . ASP A 1 483 ? -1.576 10.975 39.309 1.00 66.19 483 ASP A CA 1
AT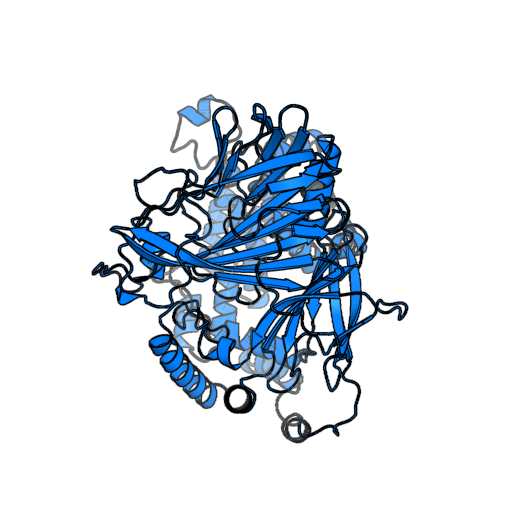OM 3726 C C . ASP A 1 483 ? -1.970 11.494 37.918 1.00 66.19 483 ASP A C 1
ATOM 3728 O O . ASP A 1 483 ? -1.856 12.683 37.639 1.00 66.19 483 ASP A O 1
ATOM 3732 N N . LEU A 1 484 ? -2.514 10.642 37.043 1.00 62.84 484 LEU A N 1
ATOM 3733 C CA . LEU A 1 484 ? -2.980 11.059 35.713 1.00 62.84 484 LEU A CA 1
ATOM 3734 C C . LEU A 1 484 ? -4.182 11.990 35.769 1.00 62.84 484 LEU A C 1
ATOM 3736 O O . LEU A 1 484 ? -4.257 12.932 34.979 1.00 62.84 484 LEU A O 1
ATOM 3740 N N . LEU A 1 485 ? -5.097 11.738 36.705 1.00 62.09 485 LEU A N 1
ATOM 3741 C CA . LEU A 1 485 ? -6.206 12.639 36.992 1.00 62.09 485 LEU A CA 1
ATOM 3742 C C . LEU A 1 485 ? -5.718 13.971 37.587 1.00 62.09 485 LEU A C 1
ATOM 3744 O O . LEU A 1 485 ? -6.380 14.979 37.366 1.00 62.09 485 LEU A O 1
ATOM 3748 N N . ARG A 1 486 ? -4.560 13.997 38.271 1.00 62.44 486 ARG A N 1
ATOM 3749 C CA . ARG A 1 486 ? -3.924 15.197 38.859 1.00 62.44 486 ARG A CA 1
ATOM 3750 C C . ARG A 1 486 ? -2.949 15.942 37.923 1.00 62.44 486 ARG A C 1
ATOM 3752 O O . ARG A 1 486 ? -2.635 17.104 38.181 1.00 62.44 486 ARG A O 1
ATOM 3759 N N . GLY A 1 487 ? -2.505 15.328 36.822 1.00 55.09 487 GLY A N 1
ATOM 3760 C CA . GLY A 1 487 ? -1.692 15.954 35.765 1.00 55.09 487 GLY A CA 1
ATOM 3761 C C . GLY A 1 487 ? -0.252 15.420 35.631 1.00 55.09 487 GLY A C 1
ATOM 3762 O O . GLY A 1 487 ? 0.302 14.795 36.525 1.00 55.09 487 GLY A O 1
ATOM 3763 N N . GLN A 1 488 ? 0.381 15.646 34.469 1.00 55.28 488 GLN A N 1
ATOM 3764 C CA . GLN A 1 488 ? 1.692 15.067 34.102 1.00 55.28 488 GLN A CA 1
ATOM 3765 C C . GLN A 1 488 ? 2.907 15.907 34.552 1.00 55.28 488 GLN A C 1
ATOM 3767 O O . GLN A 1 488 ? 2.831 17.128 34.597 1.00 55.28 488 GLN A O 1
ATOM 3772 N N . ARG A 1 489 ? 4.090 15.278 34.695 1.00 45.53 489 ARG A N 1
ATOM 3773 C CA . ARG A 1 489 ? 5.392 15.898 35.070 1.00 45.53 489 ARG A CA 1
ATOM 3774 C C . ARG A 1 489 ? 5.804 17.194 34.336 1.00 45.53 489 ARG A C 1
ATOM 3776 O O . ARG A 1 489 ? 6.590 17.949 34.893 1.00 45.53 489 ARG A O 1
ATOM 3783 N N . ARG A 1 490 ? 5.341 17.459 33.102 1.00 44.59 490 ARG A N 1
ATOM 3784 C CA . ARG A 1 490 ? 5.661 18.701 32.346 1.00 44.59 490 ARG A CA 1
ATOM 3785 C C . ARG A 1 490 ? 4.690 19.862 32.607 1.00 44.59 490 ARG A C 1
ATOM 3787 O O . ARG A 1 490 ? 5.014 21.000 32.294 1.00 44.59 490 ARG A O 1
ATOM 3794 N N . GLN A 1 491 ? 3.516 19.569 33.158 1.00 52.56 491 GLN A N 1
ATOM 3795 C CA . GLN A 1 491 ? 2.524 20.531 33.644 1.00 52.56 491 GLN A CA 1
ATOM 3796 C C . GLN A 1 491 ? 1.943 19.960 34.944 1.00 52.56 491 GLN A C 1
ATOM 3798 O O . GLN A 1 491 ? 0.788 19.517 34.956 1.00 52.56 491 GLN A O 1
ATOM 3803 N N . PRO A 1 492 ? 2.772 19.857 36.002 1.00 43.31 492 PRO A N 1
ATOM 3804 C CA . PRO A 1 492 ? 2.291 19.384 37.288 1.00 43.31 492 PRO A CA 1
ATOM 3805 C C . PRO A 1 492 ? 1.149 20.322 37.688 1.00 43.31 492 PRO A C 1
ATOM 3807 O O . PRO A 1 492 ? 1.324 21.537 37.613 1.00 43.31 492 PRO A O 1
ATOM 3810 N N . ASN A 1 493 ? -0.017 19.769 38.037 1.00 50.97 493 ASN A N 1
ATOM 3811 C CA . ASN A 1 493 ? -1.232 20.477 38.481 1.00 50.97 493 ASN A CA 1
ATOM 3812 C C . ASN A 1 493 ? -2.301 20.826 37.422 1.00 50.97 493 ASN A C 1
ATOM 3814 O O . ASN A 1 493 ? -3.212 21.582 37.745 1.00 50.97 493 ASN A O 1
ATOM 3818 N N . MET A 1 494 ? -2.254 20.300 36.191 1.00 61.06 494 MET A N 1
ATOM 3819 C CA . MET A 1 494 ? -3.441 20.332 35.313 1.00 61.06 494 MET A CA 1
ATOM 3820 C C . MET A 1 494 ? -4.012 18.932 35.105 1.00 61.06 494 MET A C 1
ATOM 3822 O O . MET A 1 494 ? -3.559 18.194 34.217 1.00 61.06 494 MET A O 1
ATOM 3826 N N . GLY A 1 495 ? -5.017 18.599 35.917 1.00 65.38 495 GLY A N 1
ATOM 3827 C CA . GLY A 1 495 ? -5.891 17.455 35.713 1.00 65.38 495 GLY A CA 1
ATOM 3828 C C . GLY A 1 495 ? -6.763 17.615 34.468 1.00 65.38 495 GLY A C 1
ATOM 3829 O O . GLY A 1 495 ? -6.652 18.583 33.708 1.00 65.38 495 GLY A O 1
ATOM 3830 N N . ILE A 1 496 ? -7.617 16.625 34.202 1.00 70.69 496 ILE A N 1
ATOM 3831 C CA . ILE A 1 496 ? -8.521 16.663 33.038 1.00 70.69 496 ILE A CA 1
ATOM 3832 C C . ILE A 1 496 ? -9.455 17.885 33.087 1.00 70.69 496 ILE A C 1
ATOM 3834 O O . ILE A 1 496 ? -9.579 18.536 32.045 1.00 70.69 496 ILE A O 1
ATOM 3838 N N . PRO A 1 497 ? -10.061 18.252 34.236 1.00 74.94 497 PRO A N 1
ATOM 3839 C CA . PRO A 1 497 ? -10.891 19.452 34.329 1.00 74.94 497 PRO A CA 1
ATOM 3840 C C . PRO A 1 497 ? -10.119 20.742 34.025 1.00 74.94 497 PRO A C 1
ATOM 3842 O O . PRO A 1 497 ? -10.525 21.507 33.154 1.00 74.94 497 PRO A O 1
ATOM 3845 N N . GLU A 1 498 ? -8.956 20.958 34.646 1.00 76.38 498 GLU A N 1
ATOM 3846 C CA . GLU A 1 498 ? -8.153 22.174 34.452 1.00 76.38 498 GLU A CA 1
ATOM 3847 C C . GLU A 1 498 ? -7.607 22.271 33.026 1.00 76.38 498 GLU A C 1
ATOM 3849 O O . GLU A 1 498 ? -7.485 23.358 32.463 1.00 76.38 498 GLU A O 1
ATOM 3854 N N . ARG A 1 499 ? -7.291 21.129 32.407 1.00 75.19 499 ARG A N 1
ATOM 3855 C CA . ARG A 1 499 ? -6.872 21.076 31.005 1.00 75.19 499 ARG A CA 1
ATOM 3856 C C . ARG A 1 499 ? -8.014 21.398 30.055 1.00 75.19 499 ARG A C 1
ATOM 3858 O O . ARG A 1 499 ? -7.788 22.097 29.071 1.00 75.19 499 ARG A O 1
ATOM 3865 N N . THR A 1 500 ? -9.202 20.875 30.339 1.00 77.56 500 THR A N 1
ATOM 3866 C CA . THR A 1 500 ? -10.408 21.199 29.573 1.00 77.56 500 THR A CA 1
ATOM 3867 C C . THR A 1 500 ? -10.653 22.700 29.657 1.00 77.56 500 THR A C 1
ATOM 3869 O O . THR A 1 500 ? -10.720 23.344 28.616 1.00 77.56 500 THR A O 1
ATOM 3872 N N . GLU A 1 501 ? -10.619 23.283 30.858 1.00 81.75 501 GLU A N 1
ATOM 3873 C CA . GLU A 1 501 ? -10.742 24.732 31.058 1.00 81.75 501 GLU A CA 1
ATOM 3874 C C . GLU A 1 501 ? -9.644 25.518 30.318 1.00 81.75 501 GLU A C 1
ATOM 3876 O O . GLU A 1 501 ? -9.940 26.501 29.646 1.00 81.75 501 GLU A O 1
ATOM 3881 N N . ASN A 1 502 ? -8.382 25.074 30.347 1.00 80.62 502 ASN A N 1
ATOM 3882 C CA . ASN A 1 502 ? -7.301 25.709 29.584 1.00 80.62 502 ASN A CA 1
ATOM 3883 C C . ASN A 1 502 ? -7.581 25.683 28.071 1.00 80.62 502 ASN A C 1
ATOM 3885 O O . ASN A 1 502 ? -7.457 26.707 27.400 1.00 80.62 502 ASN A O 1
ATOM 3889 N N . PHE A 1 503 ? -8.006 24.546 27.515 1.00 78.81 503 PHE A N 1
ATOM 3890 C CA . PHE A 1 503 ? -8.374 24.475 26.100 1.00 78.81 503 PHE A CA 1
ATOM 3891 C C . PHE A 1 503 ? -9.580 25.364 25.778 1.00 78.81 503 PHE A C 1
ATOM 3893 O O . PHE A 1 503 ? -9.544 26.079 24.779 1.00 78.81 503 PHE A O 1
ATOM 3900 N N . ILE A 1 504 ? -10.593 25.418 26.645 1.00 81.62 504 ILE A N 1
ATOM 3901 C CA . ILE A 1 504 ? -11.735 26.333 26.517 1.00 81.62 504 ILE A CA 1
ATOM 3902 C C . ILE A 1 504 ? -11.279 27.799 26.527 1.00 81.62 504 ILE A C 1
ATOM 3904 O O . ILE A 1 504 ? -11.701 28.588 25.676 1.00 81.62 504 ILE A O 1
ATOM 3908 N N . GLN A 1 505 ? -10.359 28.174 27.417 1.00 82.25 505 GLN A N 1
ATOM 3909 C CA . GLN A 1 505 ? -9.755 29.508 27.444 1.00 82.25 505 GLN A CA 1
ATOM 3910 C C . GLN A 1 505 ? -8.958 29.804 26.173 1.00 82.25 505 GLN A C 1
ATOM 3912 O O . GLN A 1 505 ? -9.051 30.912 25.646 1.00 82.25 505 GLN A O 1
ATOM 3917 N N . GLN A 1 506 ? -8.224 28.829 25.632 1.00 78.00 506 GLN A N 1
ATOM 3918 C CA . GLN A 1 506 ? -7.520 28.983 24.360 1.00 78.00 506 GLN A CA 1
ATOM 3919 C C . GLN A 1 506 ? -8.489 29.181 23.192 1.00 78.00 506 GLN A C 1
ATOM 3921 O O . GLN A 1 506 ? -8.254 30.065 22.370 1.00 78.00 506 GLN A O 1
ATOM 3926 N N . LEU A 1 507 ? -9.590 28.426 23.117 1.00 78.19 507 LEU A N 1
ATOM 3927 C CA . LEU A 1 507 ? -10.617 28.626 22.087 1.00 78.19 507 LEU A CA 1
ATOM 3928 C C . LEU A 1 507 ? -11.204 30.040 22.168 1.00 78.19 507 LEU A C 1
ATOM 3930 O O . LEU A 1 507 ? -11.227 30.755 21.165 1.00 78.19 507 LEU A O 1
ATOM 3934 N N . ARG A 1 508 ? -11.581 30.490 23.371 1.00 82.19 508 ARG A N 1
ATOM 3935 C CA . ARG A 1 508 ? -12.095 31.850 23.609 1.00 82.19 508 ARG A CA 1
ATOM 3936 C C . ARG A 1 508 ? -11.085 32.931 23.242 1.00 82.19 508 ARG A C 1
ATOM 3938 O O . ARG A 1 508 ? -11.436 33.878 22.544 1.00 82.19 508 ARG A O 1
ATOM 3945 N N . ALA A 1 509 ? -9.836 32.787 23.680 1.00 78.56 509 ALA A N 1
ATOM 3946 C CA . ALA A 1 509 ? -8.771 33.740 23.387 1.00 78.56 509 ALA A CA 1
ATOM 3947 C C . ALA A 1 509 ? -8.480 33.818 21.883 1.00 78.56 509 ALA A C 1
ATOM 3949 O O . ALA A 1 509 ? -8.226 34.905 21.371 1.00 78.56 509 ALA A O 1
ATOM 3950 N N . ASN A 1 510 ? -8.546 32.693 21.167 1.00 74.75 510 ASN A N 1
ATOM 3951 C CA . ASN A 1 510 ? -8.387 32.680 19.716 1.00 74.75 510 ASN A CA 1
ATOM 3952 C C . ASN A 1 510 ? -9.539 33.397 19.010 1.00 74.75 510 ASN A C 1
ATOM 3954 O O . ASN A 1 510 ? -9.268 34.246 18.166 1.00 74.75 510 ASN A O 1
ATOM 3958 N N . VAL A 1 511 ? -10.797 33.140 19.387 1.00 77.94 511 VAL A N 1
ATOM 3959 C CA . VAL A 1 511 ? -11.945 33.884 18.832 1.00 77.94 511 VAL A CA 1
ATOM 3960 C C . VAL A 1 511 ? -11.816 35.381 19.122 1.00 77.94 511 VAL A C 1
ATOM 3962 O O . VAL A 1 511 ? -11.963 36.194 18.215 1.00 77.94 511 VAL A O 1
ATOM 3965 N N . ALA A 1 512 ? -11.490 35.760 20.362 1.00 79.56 512 ALA A N 1
ATOM 3966 C CA . ALA A 1 512 ? -11.351 37.161 20.762 1.00 79.56 512 ALA A CA 1
ATOM 3967 C C . ALA A 1 512 ? -10.245 37.906 19.992 1.00 79.56 512 ALA A C 1
ATOM 3969 O O . ALA A 1 512 ? -10.339 39.112 19.788 1.00 79.56 512 ALA A O 1
ATOM 3970 N N . ARG A 1 513 ? -9.206 37.192 19.542 1.00 71.12 513 ARG A N 1
ATOM 3971 C CA . ARG A 1 513 ? -8.104 37.735 18.727 1.00 71.12 513 ARG A CA 1
ATOM 3972 C C . ARG A 1 513 ? -8.382 37.723 17.224 1.00 71.12 513 ARG A C 1
ATOM 3974 O O . ARG A 1 513 ? -7.478 38.028 16.452 1.00 71.1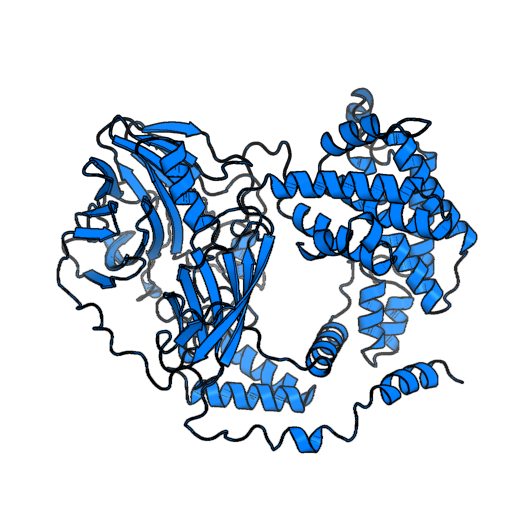2 513 ARG A O 1
ATOM 3981 N N . GLY A 1 514 ? -9.578 37.328 16.795 1.00 69.69 514 GLY A N 1
ATOM 3982 C CA . GLY A 1 514 ? -9.886 37.193 15.375 1.00 69.69 514 GLY A CA 1
ATOM 3983 C C . GLY A 1 514 ? -9.147 36.025 14.708 1.00 69.69 514 GLY A C 1
ATOM 3984 O O . GLY A 1 514 ? -8.692 36.147 13.575 1.00 69.69 514 GLY A O 1
ATOM 3985 N N . GLY A 1 515 ? -8.972 34.913 15.427 1.00 59.97 515 GLY A N 1
ATOM 3986 C CA . GLY A 1 515 ? -8.476 33.656 14.869 1.00 59.97 515 GLY A CA 1
ATOM 3987 C C . GLY A 1 515 ? -6.973 33.574 14.612 1.00 59.97 515 GLY A C 1
ATOM 3988 O O . GLY A 1 515 ? -6.516 32.691 13.890 1.00 59.97 515 GLY A O 1
ATOM 3989 N N . ASN A 1 516 ? -6.180 34.463 15.211 1.00 55.75 516 ASN A N 1
ATOM 3990 C CA . ASN A 1 516 ? -4.794 34.637 14.797 1.00 55.75 516 ASN A CA 1
ATOM 3991 C C . ASN A 1 516 ? -3.760 34.497 15.929 1.00 55.75 516 ASN A C 1
ATOM 3993 O O . ASN A 1 516 ? -3.329 35.494 16.514 1.00 55.75 516 ASN A O 1
ATOM 3997 N N . PRO A 1 517 ? -3.309 33.271 16.254 1.00 48.41 517 PRO A N 1
ATOM 3998 C CA . PRO A 1 517 ? -2.263 33.078 17.257 1.00 48.41 517 PRO A CA 1
ATOM 3999 C C . PRO A 1 517 ? -0.849 33.444 16.756 1.00 48.41 517 PRO A C 1
ATOM 4001 O O . PRO A 1 517 ? 0.031 33.690 17.582 1.00 48.41 517 PRO A O 1
ATOM 4004 N N . LEU A 1 518 ? -0.612 33.506 15.434 1.00 42.72 518 LEU A N 1
ATOM 4005 C CA . LEU A 1 518 ? 0.721 33.697 14.834 1.00 42.72 518 LEU A CA 1
ATOM 4006 C C . LEU A 1 518 ? 1.069 35.151 14.475 1.00 42.72 518 LEU A C 1
ATOM 4008 O O . LEU A 1 518 ? 2.254 35.485 14.459 1.00 42.72 518 LEU A O 1
ATOM 4012 N N . HIS A 1 519 ? 0.100 36.048 14.264 1.00 46.56 519 HIS A N 1
ATOM 4013 C CA . HIS A 1 519 ? 0.388 37.468 13.985 1.00 46.56 519 HIS A CA 1
ATOM 4014 C C . HIS A 1 519 ? 1.138 38.171 15.120 1.00 46.56 519 HIS A C 1
ATOM 4016 O O . HIS A 1 519 ? 1.936 39.069 14.868 1.00 46.56 519 HIS A O 1
ATOM 4022 N N . ALA A 1 520 ? 0.958 37.718 16.364 1.00 43.78 520 ALA A N 1
ATOM 4023 C CA . ALA A 1 520 ? 1.731 38.212 17.501 1.00 43.78 520 ALA A CA 1
ATOM 4024 C C . ALA A 1 520 ? 3.228 37.839 17.430 1.00 43.78 520 ALA A C 1
ATOM 4026 O O . ALA A 1 520 ? 4.029 38.404 18.169 1.00 43.78 520 ALA A O 1
ATOM 4027 N N . ARG A 1 521 ? 3.613 36.877 16.577 1.00 45.03 521 ARG A N 1
ATOM 4028 C CA . ARG A 1 521 ? 4.986 36.361 16.448 1.00 45.03 521 ARG A CA 1
ATOM 4029 C C . ARG A 1 521 ? 5.624 36.611 15.078 1.00 45.03 521 ARG A C 1
ATOM 4031 O O . ARG A 1 521 ? 6.845 36.533 14.993 1.00 45.03 521 ARG A O 1
ATOM 4038 N N . ASN A 1 522 ? 4.851 36.914 14.029 1.00 49.81 522 ASN A N 1
ATOM 4039 C CA . ASN A 1 522 ? 5.393 37.234 12.702 1.00 49.81 522 ASN A CA 1
ATOM 4040 C C . ASN A 1 522 ? 4.560 38.309 11.954 1.00 49.81 522 ASN A C 1
ATOM 4042 O O . ASN A 1 522 ? 3.625 37.973 11.222 1.00 49.81 522 ASN A O 1
ATOM 4046 N N . PRO A 1 523 ? 4.914 39.603 12.093 1.00 55.03 523 PRO A N 1
ATOM 4047 C CA . PRO A 1 523 ? 4.215 40.727 11.456 1.00 55.03 523 PRO A CA 1
ATOM 4048 C C . PRO A 1 523 ? 4.267 40.746 9.918 1.00 55.03 523 PRO A C 1
ATOM 4050 O O . PRO A 1 523 ? 3.469 41.434 9.290 1.00 55.03 523 PRO A O 1
ATOM 4053 N N . GLN A 1 524 ? 5.192 40.014 9.289 1.00 54.47 524 GLN A N 1
ATOM 4054 C CA . GLN A 1 524 ? 5.346 40.011 7.827 1.00 54.47 524 GLN A CA 1
ATOM 4055 C C . GLN A 1 524 ? 4.277 39.160 7.134 1.00 54.47 524 GLN A C 1
ATOM 4057 O O . GLN A 1 524 ? 3.747 39.572 6.106 1.00 54.47 524 GLN A O 1
ATOM 4062 N N . LEU A 1 525 ? 3.908 38.018 7.723 1.00 50.03 525 LEU A N 1
ATOM 4063 C CA . LEU A 1 525 ? 2.798 37.188 7.233 1.00 50.03 525 LEU A CA 1
ATOM 4064 C C . LEU A 1 525 ? 1.453 37.912 7.387 1.00 50.03 525 LEU A C 1
ATOM 4066 O O . LEU A 1 525 ? 0.572 37.782 6.542 1.00 50.03 525 LEU A O 1
ATOM 4070 N N . ALA A 1 526 ? 1.342 38.759 8.414 1.00 50.03 526 ALA A N 1
ATOM 4071 C CA . ALA A 1 526 ? 0.162 39.572 8.661 1.00 50.03 526 ALA A CA 1
ATOM 4072 C C . ALA A 1 526 ? -0.144 40.596 7.570 1.00 50.03 526 ALA A C 1
ATOM 4074 O O . ALA A 1 526 ? -1.307 40.841 7.254 1.00 50.03 526 ALA A O 1
ATOM 4075 N N . ALA A 1 527 ? 0.901 41.181 6.989 1.00 53.44 527 ALA A N 1
ATOM 4076 C CA . ALA A 1 527 ? 0.781 42.188 5.944 1.00 53.44 527 ALA A CA 1
ATOM 4077 C C . ALA A 1 527 ? 0.352 41.604 4.584 1.00 53.44 527 ALA A C 1
ATOM 4079 O O . ALA A 1 527 ? -0.076 42.352 3.712 1.00 53.44 527 ALA A O 1
ATOM 4080 N N . GLN A 1 528 ? 0.454 40.282 4.395 1.00 53.03 528 GLN A N 1
ATOM 4081 C CA . GLN A 1 528 ? 0.161 39.620 3.119 1.00 53.03 528 GLN A CA 1
ATOM 4082 C C . GLN A 1 528 ? -1.323 39.272 2.930 1.00 53.03 528 GLN A C 1
ATOM 4084 O O . GLN A 1 528 ? -1.699 38.820 1.853 1.00 53.03 528 GLN A O 1
ATOM 4089 N N . GLY A 1 529 ? -2.173 39.462 3.948 1.00 46.78 529 GLY A N 1
ATOM 4090 C CA . GLY A 1 529 ? -3.619 39.212 3.847 1.00 46.78 529 GLY A CA 1
ATOM 4091 C C . GLY A 1 529 ? -4.005 37.745 3.614 1.00 46.78 529 GLY A C 1
ATOM 4092 O O . GLY A 1 529 ? -5.172 37.454 3.367 1.00 46.78 529 GLY A O 1
ATOM 4093 N N . ILE A 1 530 ? -3.046 36.819 3.698 1.00 48.50 530 ILE A N 1
ATOM 4094 C CA . ILE A 1 530 ? -3.290 35.381 3.602 1.00 48.50 530 ILE A CA 1
ATOM 4095 C C . ILE A 1 530 ? -3.889 34.939 4.945 1.00 48.50 530 ILE A C 1
ATOM 4097 O O . ILE A 1 530 ? -3.253 35.175 5.979 1.00 48.50 530 ILE A O 1
ATOM 4101 N N . PRO A 1 531 ? -5.075 34.300 4.975 1.00 50.00 531 PRO A N 1
ATOM 4102 C CA . PRO A 1 531 ? -5.595 33.689 6.191 1.00 50.00 531 PRO A CA 1
ATOM 4103 C C . PRO A 1 531 ? -4.558 32.683 6.697 1.00 50.00 531 PRO A C 1
ATOM 4105 O O . PRO A 1 531 ? -4.289 31.660 6.066 1.00 50.00 531 PRO A O 1
ATOM 4108 N N . CYS A 1 532 ? -3.863 33.045 7.772 1.00 50.50 532 CYS A N 1
ATOM 4109 C CA . CYS A 1 532 ? -2.658 32.343 8.173 1.00 50.50 532 CYS A CA 1
ATOM 4110 C C . CYS A 1 532 ? -2.968 30.918 8.638 1.00 50.50 532 CYS A C 1
ATOM 4112 O O . CYS A 1 532 ? -3.932 30.653 9.355 1.00 50.50 532 CYS A O 1
ATOM 4114 N N . GLU A 1 533 ? -2.018 30.037 8.341 1.00 47.41 533 GLU A N 1
ATOM 4115 C CA . GLU A 1 533 ? -1.854 28.677 8.852 1.00 47.41 533 GLU A CA 1
ATOM 4116 C C . GLU A 1 533 ? -2.170 28.469 10.349 1.00 47.41 533 GLU A C 1
ATOM 4118 O O . GLU A 1 533 ? -2.529 27.359 10.741 1.00 47.41 533 GLU A O 1
ATOM 4123 N N . GLY A 1 534 ? -2.064 29.521 11.169 1.00 51.25 534 GLY A N 1
ATOM 4124 C CA . GLY A 1 534 ? -2.282 29.506 12.617 1.00 51.25 534 GLY A CA 1
ATOM 4125 C C . GLY A 1 534 ? -3.724 29.252 13.064 1.00 51.25 534 GLY A C 1
ATOM 4126 O O . GLY A 1 534 ? -3.916 28.791 14.188 1.00 51.25 534 GLY A O 1
ATOM 4127 N N . TRP A 1 535 ? -4.726 29.514 12.214 1.00 60.72 535 TRP A N 1
ATOM 4128 C CA . TRP A 1 535 ? -6.129 29.195 12.522 1.00 60.72 535 TRP A CA 1
ATOM 4129 C C . TRP A 1 535 ? -6.349 27.680 12.638 1.00 60.72 535 TRP A C 1
ATOM 4131 O O . TRP A 1 535 ? -6.965 27.201 13.589 1.00 60.72 535 TRP A O 1
ATOM 4141 N N . PHE A 1 536 ? -5.765 26.926 11.704 1.00 57.25 536 PHE A N 1
ATOM 4142 C CA . PHE A 1 536 ? -5.838 25.466 11.642 1.00 57.25 536 PHE A CA 1
ATOM 4143 C C . PHE A 1 536 ? -4.646 24.750 12.305 1.00 57.25 536 PHE A C 1
ATOM 4145 O O . PHE A 1 536 ? -4.436 23.556 12.091 1.00 57.25 536 PHE A O 1
ATOM 4152 N N . ASP A 1 537 ? -3.844 25.476 13.080 1.00 60.81 537 ASP A N 1
ATOM 4153 C CA . ASP A 1 537 ? -2.744 24.922 13.872 1.00 60.81 537 ASP A CA 1
ATOM 4154 C C . ASP A 1 537 ? -3.298 24.345 15.201 1.00 60.81 537 ASP A C 1
ATOM 4156 O O . ASP A 1 537 ? -4.448 23.899 15.271 1.00 60.81 537 ASP A O 1
ATOM 4160 N N . ASN A 1 538 ? -2.519 24.344 16.286 1.00 59.62 538 ASN A N 1
ATOM 4161 C CA . ASN A 1 538 ? -2.902 23.807 17.601 1.00 59.62 538 ASN A CA 1
ATOM 4162 C C . ASN A 1 538 ? -4.350 24.112 18.076 1.00 59.62 538 ASN A C 1
ATOM 4164 O O . ASN A 1 538 ? -4.984 23.203 18.614 1.00 59.62 538 ASN A O 1
ATOM 4168 N N . PRO A 1 539 ? -4.942 25.311 17.875 1.00 61.97 539 PRO A N 1
ATOM 4169 C CA . PRO A 1 539 ? -6.324 25.582 18.290 1.00 61.97 539 PRO A CA 1
ATOM 4170 C C . PRO A 1 539 ? -7.384 24.694 17.631 1.00 61.97 539 PRO A C 1
ATOM 4172 O O . PRO A 1 539 ? -8.295 24.235 18.319 1.00 61.97 539 PRO A O 1
ATOM 4175 N N . ALA A 1 540 ? -7.252 24.387 16.340 1.00 64.62 540 ALA A N 1
ATOM 4176 C CA . ALA A 1 540 ? -8.174 23.490 15.646 1.00 64.62 540 ALA A CA 1
ATOM 4177 C C . ALA A 1 540 ? -7.997 22.028 16.105 1.00 64.62 540 ALA A C 1
ATOM 4179 O O . ALA A 1 540 ? -8.973 21.279 16.202 1.00 64.62 540 ALA A O 1
ATOM 4180 N N . TYR A 1 541 ? -6.779 21.639 16.509 1.00 68.75 541 TYR A N 1
ATOM 4181 C CA . TYR A 1 541 ? -6.531 20.363 17.193 1.00 68.75 541 TYR A CA 1
ATOM 4182 C C . TYR A 1 541 ? -7.193 20.290 18.572 1.00 68.75 541 TYR A C 1
ATOM 4184 O O . TYR A 1 541 ? -7.640 19.219 18.984 1.00 68.75 541 TYR A O 1
ATOM 4192 N N . HIS A 1 542 ? -7.266 21.407 19.296 1.00 70.75 542 HIS A N 1
ATOM 4193 C CA . HIS A 1 542 ? -8.009 21.477 20.552 1.00 70.75 542 HIS A CA 1
ATOM 4194 C C . HIS A 1 542 ? -9.514 21.405 20.288 1.00 70.75 542 HIS A C 1
ATOM 4196 O O . HIS A 1 542 ? -10.179 20.536 20.850 1.00 70.75 542 HIS A O 1
ATOM 4202 N N . ALA A 1 543 ? -10.032 22.218 19.363 1.00 69.56 543 ALA A N 1
ATOM 4203 C CA . ALA A 1 543 ? -11.448 22.262 19.002 1.00 69.56 543 ALA A CA 1
ATOM 4204 C C . ALA A 1 543 ? -11.996 20.896 18.559 1.00 69.56 543 ALA A C 1
ATOM 4206 O O . ALA A 1 543 ? -13.049 20.482 19.035 1.00 69.56 543 ALA A O 1
ATOM 4207 N N . CYS A 1 544 ? -11.262 20.148 17.724 1.00 72.44 544 CYS A N 1
ATOM 4208 C CA . CYS A 1 544 ? -11.707 18.826 17.269 1.00 72.44 544 CYS A CA 1
ATOM 4209 C C . CYS A 1 544 ? -11.747 17.763 18.380 1.00 72.44 544 CYS A C 1
ATOM 4211 O O . CYS A 1 544 ? -12.431 16.751 18.240 1.00 72.44 544 CYS A O 1
ATOM 4213 N N . LYS A 1 545 ? -11.021 17.974 19.484 1.00 73.12 545 LYS A N 1
ATOM 4214 C CA . LYS A 1 545 ? -10.928 17.033 20.610 1.00 73.12 545 LYS A CA 1
ATOM 4215 C C . LYS A 1 545 ? -11.809 17.415 21.788 1.00 73.12 545 LYS A C 1
ATOM 4217 O O . LYS A 1 545 ? -12.164 16.526 22.560 1.00 73.12 545 LYS A O 1
ATOM 4222 N N . MET A 1 546 ? -12.190 18.687 21.918 1.00 77.81 546 MET A N 1
ATOM 4223 C CA . MET A 1 546 ? -13.063 19.155 22.998 1.00 77.81 546 MET A CA 1
ATOM 4224 C C . MET A 1 546 ? -14.336 18.323 23.175 1.00 77.81 546 MET A C 1
ATOM 4226 O O . MET A 1 546 ? -14.610 17.980 24.323 1.00 77.81 546 MET A O 1
ATOM 4230 N N . PRO A 1 547 ? -15.046 17.890 22.113 1.00 74.81 547 PRO A N 1
ATOM 4231 C CA . PRO A 1 547 ? -16.210 17.017 22.271 1.00 74.81 547 PRO A CA 1
ATOM 4232 C C . PRO A 1 547 ? -15.905 15.736 23.062 1.00 74.81 547 PRO A C 1
ATOM 4234 O O . PRO A 1 547 ? -16.683 15.304 23.905 1.00 74.81 547 PRO A O 1
ATOM 4237 N N . ALA A 1 548 ? -14.737 15.122 22.837 1.00 74.69 548 ALA A N 1
ATOM 4238 C CA . ALA A 1 548 ? -14.324 13.927 23.570 1.00 74.69 548 ALA A CA 1
ATOM 4239 C C . ALA A 1 548 ? -13.957 14.229 25.032 1.00 74.69 548 ALA A C 1
ATOM 4241 O O . ALA A 1 548 ? -14.242 13.412 25.903 1.00 74.69 548 ALA A O 1
ATOM 4242 N N . TYR A 1 549 ? -13.346 15.386 25.312 1.00 77.69 549 TYR A N 1
ATOM 4243 C CA . TYR A 1 549 ? -13.028 15.810 26.681 1.00 77.69 549 TYR A CA 1
ATOM 4244 C C . TYR A 1 549 ? -14.293 16.153 27.474 1.00 77.69 549 TYR A C 1
ATOM 4246 O O . TYR A 1 549 ? -14.442 15.667 28.589 1.00 77.69 549 TYR A O 1
ATOM 4254 N N . VAL A 1 550 ? -15.226 16.909 26.891 1.00 79.12 550 VAL A N 1
ATOM 4255 C CA . VAL A 1 550 ? -16.510 17.247 27.527 1.00 79.12 550 VAL A CA 1
ATOM 4256 C C . VAL A 1 550 ? -17.316 15.979 27.801 1.00 79.12 550 VAL A C 1
ATOM 4258 O O . VAL A 1 550 ? -17.674 15.736 28.948 1.00 79.12 550 VAL A O 1
ATOM 4261 N N . ARG A 1 551 ? -17.480 15.089 26.809 1.00 77.38 551 ARG A N 1
ATOM 4262 C CA . ARG A 1 551 ? -18.155 13.794 27.019 1.00 77.38 551 ARG A CA 1
ATOM 4263 C C . ARG A 1 551 ? -17.481 12.937 28.081 1.00 77.38 551 ARG A C 1
ATOM 4265 O O . ARG A 1 551 ? -18.162 12.235 28.819 1.00 77.38 551 ARG A O 1
ATOM 4272 N N . PHE A 1 552 ? -16.152 12.974 28.172 1.00 78.31 552 PHE A N 1
ATOM 4273 C CA . PHE A 1 552 ? -15.429 12.282 29.234 1.00 78.31 552 PHE A CA 1
ATOM 4274 C C . PHE A 1 552 ? -15.779 12.863 30.612 1.00 78.31 552 PHE A C 1
ATOM 4276 O O . PHE A 1 552 ? -16.092 12.108 31.531 1.00 78.31 552 PHE A O 1
ATOM 4283 N N . LEU A 1 553 ? -15.759 14.191 30.763 1.00 80.06 553 LEU A N 1
ATOM 4284 C CA . LEU A 1 553 ? -16.130 14.854 32.015 1.00 80.06 553 LEU A CA 1
ATOM 4285 C C . LEU A 1 553 ? -17.585 14.565 32.400 1.00 80.06 553 LEU A C 1
ATOM 4287 O O . LEU A 1 553 ? -17.849 14.259 33.558 1.00 80.06 553 LEU A O 1
ATOM 4291 N N . GLU A 1 554 ? -18.508 14.595 31.438 1.00 81.88 554 GLU A N 1
ATOM 4292 C CA . GLU A 1 554 ? -19.920 14.249 31.631 1.00 81.88 554 GLU A CA 1
ATOM 4293 C C . GLU A 1 554 ? -20.101 12.775 32.027 1.00 81.88 554 GLU A C 1
ATOM 4295 O O . GLU A 1 554 ? -20.791 12.480 33.000 1.00 81.88 554 GLU A O 1
ATOM 4300 N N . HIS A 1 555 ? -19.443 11.845 31.327 1.00 79.94 555 HIS A N 1
ATOM 4301 C CA . HIS A 1 555 ? -19.542 10.407 31.596 1.00 79.94 555 HIS A CA 1
ATOM 4302 C C . HIS A 1 555 ? -19.069 10.037 33.006 1.00 79.94 555 HIS A C 1
ATOM 4304 O O . HIS A 1 555 ? -19.667 9.181 33.657 1.00 79.94 555 HIS A O 1
ATOM 4310 N N . PHE A 1 556 ? -17.994 10.673 33.481 1.00 74.88 556 PHE A N 1
ATOM 4311 C CA . PHE A 1 556 ? -17.428 10.423 34.809 1.00 74.88 556 PHE A CA 1
ATOM 4312 C C . PHE A 1 556 ? -17.952 11.367 35.898 1.00 74.88 556 PHE A C 1
ATOM 4314 O O . PHE A 1 556 ? -17.507 11.257 37.046 1.00 74.88 556 PHE A O 1
ATOM 4321 N N . ASP A 1 557 ? -18.896 12.254 35.567 1.00 79.75 557 ASP A N 1
ATOM 4322 C CA . ASP A 1 557 ? -19.467 13.244 36.485 1.00 79.75 557 ASP A CA 1
ATOM 4323 C C . ASP A 1 557 ? -18.371 14.078 37.182 1.00 79.75 557 ASP A C 1
ATOM 4325 O O . ASP A 1 557 ? -18.311 14.206 38.407 1.00 79.75 557 ASP A O 1
ATOM 4329 N N . LEU A 1 558 ? -17.417 14.566 36.380 1.00 79.12 558 LEU A N 1
ATOM 4330 C CA . LEU A 1 558 ? -16.309 15.404 36.831 1.00 79.12 558 LEU A CA 1
ATOM 4331 C C . LEU A 1 558 ? -16.695 16.896 36.769 1.00 79.12 558 LEU A C 1
ATOM 4333 O O . LEU A 1 558 ? -17.376 17.311 35.822 1.00 79.12 558 LEU A O 1
ATOM 4337 N N . PRO A 1 559 ? -16.239 17.729 37.731 1.00 80.12 559 PRO A N 1
ATOM 4338 C CA . PRO A 1 559 ? -16.598 19.145 37.776 1.00 80.12 559 PRO A CA 1
ATOM 4339 C C . PRO A 1 559 ? -16.179 19.894 36.509 1.00 80.12 559 PRO A C 1
ATOM 4341 O O . PRO A 1 559 ? -15.001 19.914 36.160 1.00 80.12 559 PRO A O 1
ATOM 4344 N N . HIS A 1 560 ? -17.143 20.534 35.849 1.00 86.69 560 HIS A N 1
ATOM 4345 C CA . HIS A 1 560 ? -16.929 21.470 34.745 1.00 86.69 560 HIS A CA 1
ATOM 4346 C C . HIS A 1 560 ? -18.176 22.334 34.530 1.00 86.69 560 HIS A C 1
ATOM 4348 O O . HIS A 1 560 ? -19.262 22.017 35.020 1.00 86.69 560 HIS A O 1
ATOM 4354 N N . ASP A 1 561 ? -18.029 23.439 33.804 1.00 87.25 561 ASP A N 1
ATOM 4355 C CA . ASP A 1 561 ? -19.135 24.338 33.481 1.00 87.25 561 ASP A CA 1
ATOM 4356 C C . ASP A 1 561 ? -19.669 23.994 32.084 1.00 87.25 561 ASP A C 1
ATOM 4358 O O . ASP A 1 561 ? -19.272 24.582 31.080 1.00 87.25 561 ASP A O 1
ATOM 4362 N N . GLN A 1 562 ? -20.583 23.017 32.029 1.00 85.44 562 GLN A N 1
ATOM 4363 C CA . GLN A 1 562 ? -21.182 22.508 30.783 1.00 85.44 562 GLN A CA 1
ATOM 4364 C C . GLN A 1 562 ? -21.651 23.621 29.845 1.00 85.44 562 GLN A C 1
ATOM 4366 O O . GLN A 1 562 ? -21.453 23.552 28.632 1.00 85.44 562 GLN A O 1
ATOM 4371 N N . ARG A 1 563 ? -22.284 24.661 30.402 1.00 87.31 563 ARG A N 1
ATOM 4372 C CA . ARG A 1 563 ? -22.788 25.787 29.617 1.00 87.31 563 ARG A CA 1
ATOM 4373 C C . ARG A 1 563 ? -21.631 26.553 28.985 1.00 87.31 563 ARG A C 1
ATOM 4375 O O . ARG A 1 563 ? -21.636 26.762 27.776 1.00 87.31 563 ARG A O 1
ATOM 4382 N N . LYS A 1 564 ? -20.635 26.933 29.786 1.00 86.56 564 LYS A N 1
ATOM 4383 C CA . LYS A 1 564 ? -19.440 27.643 29.315 1.00 86.56 564 LYS A CA 1
ATOM 4384 C C . LYS A 1 564 ? -18.676 26.871 28.246 1.00 86.56 564 LYS A C 1
ATOM 4386 O O . LYS A 1 564 ? -18.185 27.495 27.301 1.00 86.56 564 LYS A O 1
ATOM 4391 N N . ASP A 1 565 ? -18.569 25.559 28.406 1.00 85.25 565 ASP A N 1
ATOM 4392 C CA . ASP A 1 565 ? -17.820 24.702 27.493 1.00 85.25 565 ASP A CA 1
ATOM 4393 C C . ASP A 1 565 ? -18.534 24.602 26.146 1.00 85.25 565 ASP A C 1
ATOM 4395 O O . ASP A 1 565 ? -17.937 24.867 25.099 1.00 85.25 565 ASP A O 1
ATOM 4399 N N . ARG A 1 566 ? -19.845 24.335 26.173 1.00 87.88 566 ARG A N 1
ATOM 4400 C CA . ARG A 1 566 ? -20.694 24.303 24.976 1.00 87.88 566 ARG A CA 1
ATOM 4401 C C . ARG A 1 566 ? -20.728 25.658 24.269 1.00 87.88 566 ARG A C 1
ATOM 4403 O O . ARG A 1 566 ? -20.548 25.703 23.057 1.00 87.88 566 ARG A O 1
ATOM 4410 N N . GLU A 1 567 ? -20.869 26.765 24.999 1.00 89.62 567 GLU A N 1
ATOM 4411 C CA . GLU A 1 567 ? -20.822 28.123 24.432 1.00 89.62 567 GLU A CA 1
ATOM 4412 C C . GLU A 1 567 ? -19.493 28.412 23.721 1.00 89.62 567 GLU A C 1
ATOM 4414 O O . GLU A 1 567 ? -19.484 29.010 22.646 1.00 89.62 567 GLU A O 1
ATOM 4419 N N . ALA A 1 568 ? -18.362 27.977 24.285 1.00 85.69 568 ALA A N 1
ATOM 4420 C CA . ALA A 1 568 ? -17.058 28.172 23.659 1.00 85.69 568 ALA A CA 1
ATOM 4421 C C . ALA A 1 568 ? -16.894 27.331 22.383 1.00 85.69 568 ALA A C 1
ATOM 4423 O O . ALA A 1 568 ? -16.384 27.848 21.388 1.00 85.69 568 ALA A O 1
ATOM 4424 N N . ILE A 1 569 ? -17.354 26.074 22.394 1.00 85.00 569 ILE A N 1
ATOM 4425 C CA . ILE A 1 569 ? -17.366 25.197 21.212 1.00 85.00 569 ILE A CA 1
ATOM 4426 C C . ILE A 1 569 ? -18.219 25.824 20.105 1.00 85.00 569 ILE A C 1
ATOM 4428 O O . ILE A 1 569 ? -17.738 25.990 18.984 1.00 85.00 569 ILE A O 1
ATOM 4432 N N . LEU A 1 570 ? -19.448 26.239 20.427 1.00 89.50 570 LEU A N 1
ATOM 4433 C CA . LEU A 1 570 ? -20.358 26.873 19.473 1.00 89.50 570 LEU A CA 1
ATOM 4434 C C . LEU A 1 570 ? -19.795 28.166 18.908 1.00 89.50 570 LEU A C 1
ATOM 4436 O O . LEU A 1 570 ? -19.776 28.354 17.694 1.00 89.50 570 LEU A O 1
ATOM 4440 N N . ARG A 1 571 ? -19.275 29.041 19.771 1.00 88.75 571 ARG A N 1
ATOM 4441 C CA . ARG A 1 571 ? -18.706 30.309 19.326 1.00 88.75 571 ARG A CA 1
ATOM 4442 C C . ARG A 1 571 ? -17.505 30.090 18.411 1.00 88.75 571 ARG A C 1
ATOM 4444 O O . ARG A 1 571 ? -17.343 30.838 17.451 1.00 88.75 571 ARG A O 1
ATOM 4451 N N . TYR A 1 572 ? -16.678 29.084 18.689 1.00 87.25 572 TYR A N 1
ATOM 4452 C CA . TYR A 1 572 ? -15.562 28.724 17.820 1.00 87.25 572 TYR A CA 1
ATOM 4453 C C . TYR A 1 572 ? -16.052 28.150 16.482 1.00 87.25 572 TYR A C 1
ATOM 4455 O O . TYR A 1 572 ? -15.510 28.516 15.441 1.00 87.25 572 TYR A O 1
ATOM 4463 N N . ALA A 1 573 ? -17.102 27.321 16.476 1.00 89.00 573 ALA A N 1
ATOM 4464 C CA . ALA A 1 573 ? -17.725 26.808 15.253 1.00 89.00 573 ALA A CA 1
ATOM 4465 C C . ALA A 1 573 ? -18.315 27.934 14.388 1.00 89.00 573 ALA A C 1
ATOM 4467 O O . ALA A 1 573 ? -17.969 28.039 13.214 1.00 89.00 573 ALA A O 1
ATOM 4468 N N . ASP A 1 574 ? -19.130 28.819 14.964 1.00 89.69 574 ASP A N 1
ATOM 4469 C CA . ASP A 1 574 ? -19.710 29.964 14.250 1.00 89.69 574 ASP A CA 1
ATOM 4470 C C . ASP A 1 574 ? -18.635 30.892 13.700 1.00 89.69 574 ASP A C 1
ATOM 4472 O O . ASP A 1 574 ? -18.678 31.266 12.530 1.00 89.69 574 ASP A O 1
ATOM 4476 N N . TYR A 1 575 ? -17.632 31.207 14.520 1.00 86.62 575 TYR A N 1
ATOM 4477 C CA . TYR A 1 575 ? -16.514 32.025 14.082 1.00 86.62 575 TYR A CA 1
ATOM 4478 C C . TYR A 1 575 ? -15.723 31.342 12.956 1.00 86.62 575 TYR A C 1
ATOM 4480 O O . TYR A 1 575 ? -15.320 32.017 12.018 1.00 86.62 575 TYR A O 1
ATOM 4488 N N . SER A 1 576 ? -15.535 30.015 12.999 1.00 83.19 576 SER A N 1
ATOM 4489 C CA . SER A 1 576 ? -14.898 29.262 11.903 1.00 83.19 576 SER A CA 1
ATOM 4490 C C . SER A 1 576 ? -15.639 29.477 10.588 1.00 83.19 576 SER A C 1
ATOM 4492 O O . SER A 1 576 ? -15.022 29.753 9.562 1.00 83.19 576 SER A O 1
ATOM 4494 N N . LEU A 1 577 ? -16.968 29.363 10.623 1.00 87.00 577 LEU A N 1
ATOM 4495 C CA . LEU A 1 577 ? -17.807 29.520 9.441 1.00 87.00 577 LEU A CA 1
ATOM 4496 C C . LEU A 1 577 ? -17.813 30.963 8.931 1.00 87.00 577 LEU A C 1
ATOM 4498 O O . LEU A 1 577 ? -17.706 31.172 7.729 1.00 87.00 577 LEU A O 1
ATOM 4502 N N . GLU A 1 578 ? -17.887 31.948 9.824 1.00 86.00 578 GLU A N 1
ATOM 4503 C CA . GLU A 1 578 ? -17.843 33.369 9.467 1.00 86.00 578 GLU A CA 1
ATOM 4504 C C . GLU A 1 578 ? -16.475 33.776 8.902 1.00 86.00 578 GLU A C 1
ATOM 4506 O O . GLU A 1 578 ? -16.392 34.485 7.902 1.00 86.00 578 GLU A O 1
ATOM 4511 N N . HIS A 1 579 ? -15.390 33.301 9.512 1.00 78.81 579 HIS A N 1
ATOM 4512 C CA . HIS A 1 579 ? -14.027 33.642 9.113 1.00 78.81 579 HIS A CA 1
ATOM 4513 C C . HIS A 1 579 ? -13.663 33.072 7.738 1.00 78.81 579 HIS A C 1
ATOM 4515 O O . HIS A 1 579 ? -13.000 33.741 6.949 1.00 78.81 579 HIS A O 1
ATOM 4521 N N . ILE A 1 580 ? -14.101 31.844 7.446 1.00 77.56 580 ILE A N 1
ATOM 4522 C CA . ILE A 1 580 ? -13.782 31.144 6.195 1.00 77.56 580 ILE A CA 1
ATOM 4523 C C . ILE A 1 580 ? -14.814 31.479 5.101 1.00 77.56 580 ILE A C 1
ATOM 4525 O O . ILE A 1 580 ? -14.461 31.632 3.935 1.00 77.56 580 ILE A O 1
ATOM 4529 N N . GLY A 1 581 ? -16.091 31.586 5.471 1.00 78.75 581 GLY A N 1
ATOM 4530 C CA . GLY A 1 581 ? -17.230 31.703 4.556 1.00 78.75 581 GLY A CA 1
ATOM 4531 C C . GLY A 1 581 ? -17.858 33.089 4.455 1.00 78.75 581 GLY A C 1
ATOM 4532 O O . GLY A 1 581 ? -18.724 33.297 3.609 1.00 78.75 581 GLY A O 1
ATOM 4533 N N . GLY A 1 582 ? -17.451 34.035 5.303 1.00 79.25 582 GLY A N 1
ATOM 4534 C CA . GLY A 1 582 ? -18.123 35.322 5.482 1.00 79.25 582 GLY A CA 1
ATOM 4535 C C . GLY A 1 582 ? -19.363 35.242 6.382 1.00 79.25 582 GLY A C 1
ATOM 4536 O O . GLY A 1 582 ? -19.822 34.167 6.761 1.00 79.25 582 GLY A O 1
ATOM 4537 N N . GLY A 1 583 ? -19.906 36.408 6.741 1.00 79.50 583 GLY A N 1
ATOM 4538 C CA . GLY A 1 583 ? -21.169 36.538 7.473 1.00 79.50 583 GLY A CA 1
ATOM 4539 C C . GLY A 1 583 ? -22.283 37.081 6.566 1.00 79.50 583 GLY A C 1
ATOM 4540 O O . GLY A 1 583 ? -22.137 38.207 6.084 1.00 79.50 583 GLY A O 1
ATOM 4541 N N . PRO A 1 584 ? -23.396 36.349 6.337 1.00 80.94 584 PRO A N 1
ATOM 4542 C CA . PRO A 1 584 ? -23.659 34.956 6.732 1.00 80.94 584 PRO A CA 1
ATOM 4543 C C . PRO A 1 584 ? -22.773 33.940 5.974 1.00 80.94 584 PRO A C 1
ATOM 4545 O O . PRO A 1 584 ? -22.288 34.277 4.893 1.00 80.94 584 PRO A O 1
ATOM 4548 N N . PRO A 1 585 ? -22.589 32.706 6.495 1.00 79.00 585 PRO A N 1
ATOM 4549 C CA . PRO A 1 585 ? -21.737 31.699 5.859 1.00 79.00 585 PRO A CA 1
ATOM 4550 C C . PRO A 1 585 ? -22.199 31.344 4.443 1.00 79.00 585 PRO A C 1
ATOM 4552 O O . PRO A 1 585 ? -23.297 30.820 4.247 1.00 79.00 585 PRO A O 1
ATOM 4555 N N . ASP A 1 586 ? -21.337 31.606 3.466 1.00 84.94 586 ASP A N 1
ATOM 4556 C CA . ASP A 1 586 ? -21.520 31.252 2.061 1.00 84.94 586 ASP A CA 1
ATOM 4557 C C . ASP A 1 586 ? -20.780 29.940 1.773 1.00 84.94 586 ASP A C 1
ATOM 4559 O O . ASP A 1 586 ? -19.561 29.852 1.931 1.00 84.94 586 ASP A O 1
ATOM 4563 N N . ILE A 1 587 ? -21.521 28.905 1.368 1.00 83.44 587 ILE A N 1
ATOM 4564 C CA . ILE A 1 587 ? -20.965 27.565 1.151 1.00 83.44 587 ILE A CA 1
ATOM 4565 C C . ILE A 1 587 ? -19.946 27.521 0.012 1.00 83.44 587 ILE A C 1
ATOM 4567 O O . ILE A 1 587 ? -18.972 26.784 0.112 1.00 83.44 587 ILE A O 1
ATOM 4571 N N . GLU A 1 588 ? -20.114 28.330 -1.034 1.00 84.94 588 GLU A N 1
ATOM 4572 C CA . GLU A 1 588 ? -19.177 28.354 -2.158 1.00 84.94 588 GLU A CA 1
ATOM 4573 C C . GLU A 1 588 ? -17.885 29.068 -1.762 1.00 84.94 588 GLU A C 1
ATOM 4575 O O . GLU A 1 588 ? -16.794 28.626 -2.121 1.00 84.94 588 GLU A O 1
ATOM 4580 N N . LYS A 1 589 ? -17.978 30.120 -0.938 1.00 83.38 589 LYS A N 1
ATOM 4581 C CA . LYS A 1 589 ? -16.787 30.751 -0.345 1.00 83.38 589 LYS A CA 1
ATOM 4582 C C . LYS A 1 589 ? -16.084 29.824 0.634 1.00 83.38 589 LYS A C 1
ATOM 4584 O O . LYS A 1 589 ? -14.864 29.706 0.560 1.00 83.38 589 LYS A O 1
ATOM 4589 N N . LEU A 1 590 ? -16.837 29.140 1.501 1.00 82.81 590 LEU A N 1
ATOM 4590 C CA . LEU A 1 590 ? -16.301 28.114 2.399 1.00 82.81 590 LEU A CA 1
ATOM 4591 C C . LEU A 1 590 ? -15.547 27.051 1.604 1.00 82.81 590 LEU A C 1
ATOM 4593 O O . LEU A 1 590 ? -14.416 26.715 1.948 1.00 82.81 590 LEU A O 1
ATOM 4597 N N . ARG A 1 591 ? -16.155 26.587 0.511 1.00 83.00 591 ARG A N 1
ATOM 4598 C CA . ARG A 1 591 ? -15.599 25.573 -0.372 1.00 83.00 591 ARG A CA 1
ATOM 4599 C C . ARG A 1 591 ? -14.330 26.019 -1.067 1.00 83.00 591 ARG A C 1
ATOM 4601 O O . ARG A 1 591 ? -13.309 25.342 -0.973 1.00 83.00 591 ARG A O 1
ATOM 4608 N N . ALA A 1 592 ? -14.359 27.178 -1.713 1.00 79.25 592 ALA A N 1
ATOM 4609 C CA . ALA A 1 592 ? -13.178 27.758 -2.338 1.00 79.25 592 ALA A CA 1
ATOM 4610 C C . ALA A 1 592 ? -12.042 27.944 -1.320 1.00 79.25 592 ALA A C 1
ATOM 4612 O O . ALA A 1 592 ? -10.893 27.605 -1.603 1.00 79.25 592 ALA A O 1
ATOM 4613 N N . ALA A 1 593 ? -12.367 28.413 -0.114 1.00 74.50 593 ALA A N 1
ATOM 4614 C CA . ALA A 1 593 ? -11.398 28.614 0.948 1.00 74.50 593 ALA A CA 1
ATOM 4615 C C . ALA A 1 593 ? -10.811 27.285 1.453 1.00 74.50 593 ALA A C 1
ATOM 4617 O O . ALA A 1 593 ? -9.591 27.137 1.447 1.00 74.50 593 ALA A O 1
ATOM 4618 N N . TRP A 1 594 ? -11.618 26.282 1.824 1.00 74.94 594 TRP A N 1
ATOM 4619 C CA . TRP A 1 594 ? -11.080 25.006 2.317 1.00 74.94 594 TRP A CA 1
ATOM 4620 C C . TRP A 1 594 ? -10.350 24.184 1.257 1.00 74.94 594 TRP A C 1
ATOM 4622 O O . TRP A 1 594 ? -9.432 23.457 1.623 1.00 74.94 594 TRP A O 1
ATOM 4632 N N . LEU A 1 595 ? -10.695 24.324 -0.029 1.00 72.31 595 LEU A N 1
ATOM 4633 C CA . LEU A 1 595 ? -9.945 23.713 -1.133 1.00 72.31 595 LEU A CA 1
ATOM 4634 C C . LEU A 1 595 ? -8.624 24.447 -1.407 1.00 72.31 595 LEU A C 1
ATOM 4636 O O . LEU A 1 595 ? -7.687 23.844 -1.923 1.00 72.31 595 LEU A O 1
ATOM 4640 N N . SER A 1 596 ? -8.539 25.738 -1.061 1.00 68.50 596 SER A N 1
ATOM 4641 C CA . SER A 1 596 ? -7.289 26.510 -1.114 1.00 68.50 596 SER A CA 1
ATOM 4642 C C . SER A 1 596 ? -6.362 26.246 0.081 1.00 68.50 596 SER A C 1
ATOM 4644 O O . SER A 1 596 ? -5.148 26.423 -0.024 1.00 68.50 596 SER A O 1
ATOM 4646 N N . PHE A 1 597 ? -6.918 25.809 1.216 1.00 65.25 597 PHE A N 1
ATOM 4647 C CA . PHE A 1 597 ? -6.153 25.347 2.371 1.00 65.25 597 PHE A CA 1
ATOM 4648 C C . PHE A 1 597 ? -5.718 23.889 2.192 1.00 65.25 597 PHE A C 1
ATOM 4650 O O . PHE A 1 597 ? -6.282 23.135 1.403 1.00 65.25 597 PHE A O 1
ATOM 4657 N N . TRP A 1 598 ? -4.722 23.449 2.964 1.00 59.88 598 TRP A N 1
ATOM 4658 C CA . TRP A 1 598 ? -4.395 22.027 2.986 1.00 59.88 598 TRP A CA 1
ATOM 4659 C C . TRP A 1 598 ? -5.562 21.190 3.564 1.00 59.88 598 TRP A C 1
ATOM 4661 O O . TRP A 1 598 ? -6.044 21.499 4.660 1.00 59.88 598 TRP A O 1
ATOM 4671 N N . PRO A 1 599 ? -5.967 20.082 2.908 1.00 59.75 599 PRO A N 1
ATOM 4672 C CA . PRO A 1 599 ? -7.072 19.220 3.360 1.00 59.75 599 PRO A CA 1
ATOM 4673 C C . PRO A 1 599 ? -6.923 18.690 4.797 1.00 59.75 599 PRO A C 1
ATOM 4675 O O . PRO A 1 599 ? -7.897 18.515 5.530 1.00 59.75 599 PRO A O 1
ATOM 4678 N N . ASN A 1 600 ? -5.679 18.476 5.238 1.00 57.53 600 ASN A N 1
ATOM 4679 C CA . ASN A 1 600 ? -5.351 18.006 6.585 1.00 57.53 600 ASN A CA 1
ATOM 4680 C C . ASN A 1 600 ? -5.760 18.980 7.702 1.00 57.53 600 ASN A C 1
ATOM 4682 O O . ASN A 1 600 ? -6.002 18.569 8.838 1.00 57.53 600 ASN A O 1
ATOM 4686 N N . ARG A 1 601 ? -5.832 20.269 7.381 1.00 66.12 601 ARG A N 1
ATOM 4687 C CA . ARG A 1 601 ? -6.128 21.354 8.311 1.00 66.12 601 ARG A CA 1
ATOM 4688 C C . ARG A 1 601 ? -7.629 21.568 8.444 1.00 66.12 601 ARG A C 1
ATOM 4690 O O . ARG A 1 601 ? -8.124 21.785 9.548 1.00 66.12 601 ARG A O 1
ATOM 4697 N N . THR A 1 602 ? -8.364 21.421 7.346 1.00 73.44 602 THR A N 1
ATOM 4698 C CA . THR A 1 602 ? -9.810 21.665 7.291 1.00 73.44 602 THR A CA 1
ATOM 4699 C C . THR A 1 602 ? -10.616 20.487 7.827 1.00 73.44 602 THR A C 1
ATOM 4701 O O . THR A 1 602 ? -11.657 20.705 8.440 1.00 73.44 602 THR A O 1
ATOM 4704 N N . VAL A 1 603 ? -10.113 19.249 7.736 1.00 73.31 603 VAL A N 1
ATOM 4705 C CA . VAL A 1 603 ? -10.831 18.061 8.238 1.00 73.31 603 VAL A CA 1
ATOM 4706 C C . VAL A 1 603 ? -11.112 18.079 9.746 1.00 73.31 603 VAL A C 1
ATOM 4708 O O . VAL A 1 603 ? -12.038 17.423 10.224 1.00 73.31 603 VAL A O 1
ATOM 4711 N N . MET A 1 604 ? -10.359 18.871 10.514 1.00 76.56 604 MET A N 1
ATOM 4712 C CA . MET A 1 604 ? -10.615 19.084 11.942 1.00 76.56 604 MET A CA 1
ATOM 4713 C C . MET A 1 604 ? -11.936 19.814 12.219 1.00 76.56 604 MET A C 1
ATOM 4715 O O . MET A 1 604 ? -12.450 19.725 13.333 1.00 76.56 604 MET A O 1
ATOM 4719 N N . LEU A 1 605 ? -12.516 20.482 11.216 1.00 81.50 605 LEU A N 1
ATOM 4720 C CA . LEU A 1 605 ? -13.831 21.105 11.326 1.00 81.50 605 LEU A CA 1
ATOM 4721 C C . LEU A 1 605 ? -14.958 20.070 11.408 1.00 81.50 605 LEU A C 1
ATOM 4723 O O . LEU A 1 605 ? -15.971 20.363 12.030 1.00 81.50 605 LEU A O 1
ATOM 4727 N N . LEU A 1 606 ? -14.797 18.858 10.859 1.00 85.38 606 LEU A N 1
ATOM 4728 C CA . LEU A 1 606 ? -15.847 17.827 10.893 1.00 85.38 606 LEU A CA 1
ATOM 4729 C C . LEU A 1 606 ? -16.342 17.521 12.321 1.00 85.38 606 LEU A C 1
ATOM 4731 O O . LEU A 1 606 ? -17.529 17.718 12.579 1.00 85.38 606 LEU A O 1
ATOM 4735 N N . PRO A 1 607 ? -15.492 17.094 13.279 1.00 83.00 607 PRO A N 1
ATOM 4736 C CA . PRO A 1 607 ? -15.946 16.836 14.648 1.00 83.00 607 PRO A CA 1
ATOM 4737 C C . PRO A 1 607 ? -16.495 18.085 15.347 1.00 83.00 607 PRO A C 1
ATOM 4739 O O . PRO A 1 607 ? -17.440 17.969 16.120 1.00 83.00 607 PRO A O 1
ATOM 4742 N N . LEU A 1 608 ? -15.939 19.270 15.068 1.00 86.00 608 LEU A N 1
ATOM 4743 C CA . LEU A 1 608 ? -16.406 20.535 15.643 1.00 86.00 608 LEU A CA 1
ATOM 4744 C C . LEU A 1 608 ? -17.832 20.877 15.186 1.00 86.00 608 LEU A C 1
ATOM 4746 O O . LEU A 1 608 ? -18.685 21.195 16.009 1.00 86.00 608 LEU A O 1
ATOM 4750 N N . LEU A 1 609 ? -18.090 20.809 13.879 1.00 89.69 609 LEU A N 1
ATOM 4751 C CA . LEU A 1 609 ? -19.392 21.115 13.288 1.00 89.69 609 LEU A CA 1
ATOM 4752 C C . LEU A 1 609 ? -20.445 20.086 13.712 1.00 89.69 609 LEU A C 1
ATOM 4754 O O . LEU A 1 609 ? -21.567 20.458 14.046 1.00 89.69 609 LEU A O 1
ATOM 4758 N N . LEU A 1 610 ? -20.083 18.803 13.761 1.00 89.56 610 LEU A N 1
ATOM 4759 C CA . LEU A 1 610 ? -20.996 17.758 14.227 1.00 89.56 610 LEU A CA 1
ATOM 4760 C C . LEU A 1 610 ? -21.350 17.926 15.708 1.00 89.56 610 LEU A C 1
ATOM 4762 O O . LEU A 1 610 ? -22.509 17.751 16.075 1.00 89.56 610 LEU A O 1
ATOM 4766 N N . GLU A 1 611 ? -20.397 18.332 16.551 1.00 87.25 611 GLU A N 1
ATOM 4767 C CA . GLU A 1 611 ? -20.702 18.664 17.944 1.00 87.25 611 GLU A CA 1
ATOM 4768 C C . GLU A 1 611 ? -21.598 19.905 18.044 1.00 87.25 611 GLU A C 1
ATOM 4770 O O . GLU A 1 611 ? -22.573 19.905 18.794 1.00 87.25 611 GLU A O 1
ATOM 4775 N N . ALA A 1 612 ? -21.327 20.952 17.258 1.00 89.94 612 ALA A N 1
ATOM 4776 C CA . ALA A 1 612 ? -22.167 22.146 17.232 1.00 89.94 612 ALA A CA 1
ATOM 4777 C C . ALA A 1 612 ? -23.615 21.820 16.828 1.00 89.94 612 ALA A C 1
ATOM 4779 O O . ALA A 1 612 ? -24.556 22.353 17.422 1.00 89.94 612 ALA A O 1
ATOM 4780 N N . GLN A 1 613 ? -23.803 20.888 15.886 1.00 93.38 613 GLN A N 1
ATOM 4781 C CA . GLN A 1 613 ? -25.117 20.344 15.552 1.00 93.38 613 GLN A CA 1
ATOM 4782 C C . GLN A 1 613 ? -25.752 19.607 16.735 1.00 93.38 613 GLN A C 1
ATOM 4784 O O . GLN A 1 613 ? -26.915 19.856 17.026 1.00 93.38 613 GLN A O 1
ATOM 4789 N N . THR A 1 614 ? -25.018 18.741 17.440 1.00 89.38 614 THR A N 1
ATOM 4790 C CA . THR A 1 614 ? -25.530 18.039 18.634 1.00 89.38 614 THR A CA 1
ATOM 4791 C C . THR A 1 614 ? -25.978 19.007 19.725 1.00 89.38 614 THR A C 1
ATOM 4793 O O . THR A 1 614 ? -27.021 18.800 20.339 1.00 89.38 614 THR A O 1
ATOM 4796 N N . ILE A 1 615 ? -25.225 20.085 19.949 1.00 89.31 615 ILE A N 1
ATOM 4797 C CA . ILE A 1 615 ? -25.539 21.078 20.981 1.00 89.31 615 ILE A CA 1
ATOM 4798 C C . ILE A 1 615 ? -26.769 21.922 20.600 1.00 89.31 615 ILE A C 1
ATOM 4800 O O . ILE A 1 615 ? -27.576 22.240 21.471 1.00 89.31 615 ILE A O 1
ATOM 4804 N N . THR A 1 616 ? -26.905 22.325 19.332 1.00 93.25 616 THR A N 1
ATOM 4805 C CA . THR A 1 616 ? -27.911 23.327 18.907 1.00 93.25 616 THR A CA 1
ATOM 4806 C C . THR A 1 616 ? -29.125 22.755 18.185 1.00 93.25 616 THR A C 1
ATOM 4808 O O . THR A 1 616 ? -30.164 23.409 18.138 1.00 93.25 616 THR A O 1
ATOM 4811 N N . GLY A 1 617 ? -28.994 21.585 17.563 1.00 93.06 617 GLY A N 1
ATOM 4812 C CA . GLY A 1 617 ? -29.940 21.073 16.572 1.00 93.06 617 GLY A CA 1
ATOM 4813 C C . GLY A 1 617 ? -29.928 21.824 15.231 1.00 93.06 617 GLY A C 1
ATOM 4814 O O . GLY A 1 617 ? -30.742 21.514 14.362 1.00 93.06 617 GLY A O 1
ATOM 4815 N N . ASP A 1 618 ? -29.034 22.799 15.022 1.00 94.31 618 ASP A N 1
ATOM 4816 C CA . ASP A 1 618 ? -28.990 23.591 13.789 1.00 94.31 618 ASP A CA 1
ATOM 4817 C C . ASP A 1 618 ? -28.390 22.778 12.629 1.00 94.31 618 ASP A C 1
ATOM 4819 O O . ASP A 1 618 ? -27.195 22.468 12.583 1.00 94.31 618 ASP A O 1
ATOM 4823 N N . ALA A 1 619 ? -29.234 22.461 11.645 1.00 93.50 619 ALA A N 1
ATOM 4824 C CA . ALA A 1 619 ? -28.866 21.658 10.484 1.00 93.50 619 ALA A CA 1
ATOM 4825 C C . ALA A 1 619 ? -27.786 22.302 9.593 1.00 93.50 619 ALA A C 1
ATOM 4827 O O . ALA A 1 619 ? -27.211 21.613 8.746 1.00 93.50 619 ALA A O 1
ATOM 4828 N N . LYS A 1 620 ? -27.480 23.604 9.738 1.00 92.44 620 LYS A N 1
ATOM 4829 C CA . LYS A 1 620 ? -26.404 24.247 8.963 1.00 92.44 620 LYS A CA 1
ATOM 4830 C C . LYS A 1 620 ? -25.058 23.559 9.186 1.00 92.44 620 LYS A C 1
ATOM 4832 O O . LYS A 1 620 ? -24.347 23.328 8.212 1.00 92.44 620 LYS A O 1
ATOM 4837 N N . TYR A 1 621 ? -24.735 23.180 10.425 1.00 93.00 621 TYR A N 1
ATOM 4838 C CA . TYR A 1 621 ? -23.433 22.595 10.736 1.00 93.00 621 TYR A CA 1
ATOM 4839 C C . TYR A 1 621 ? -23.290 21.212 10.099 1.00 93.00 621 TYR A C 1
ATOM 4841 O O . TYR A 1 621 ? -22.270 20.937 9.475 1.00 93.00 621 TYR A O 1
ATOM 4849 N N . GLY A 1 622 ? -24.343 20.391 10.162 1.00 92.94 622 GLY A N 1
ATOM 4850 C CA . GLY A 1 622 ? -24.389 19.085 9.504 1.00 92.94 622 GLY A CA 1
ATOM 4851 C C . GLY A 1 622 ? -24.258 19.164 7.993 1.00 92.94 622 GLY A C 1
ATOM 4852 O O . GLY A 1 622 ? -23.490 18.410 7.403 1.00 92.94 622 GLY A O 1
ATOM 4853 N N . ARG A 1 623 ? -24.958 20.115 7.360 1.00 92.44 623 ARG A N 1
ATOM 4854 C CA . ARG A 1 623 ? -24.853 20.343 5.910 1.00 92.44 623 ARG A CA 1
ATOM 4855 C C . ARG A 1 623 ? -23.445 20.759 5.495 1.00 92.44 623 ARG A C 1
ATOM 4857 O O . ARG A 1 623 ? -22.932 20.237 4.513 1.00 92.44 623 ARG A O 1
ATOM 4864 N N . ILE A 1 624 ? -22.811 21.660 6.246 1.00 91.56 624 ILE A N 1
ATOM 4865 C CA . ILE A 1 624 ? -21.441 22.106 5.957 1.00 91.56 624 ILE A CA 1
ATOM 4866 C C . ILE A 1 624 ? -20.438 20.974 6.213 1.00 91.56 624 ILE A C 1
ATOM 4868 O O . ILE A 1 624 ? -19.536 20.772 5.407 1.00 91.56 624 ILE A O 1
ATOM 4872 N N . ALA A 1 625 ? -20.614 20.198 7.287 1.00 90.44 625 ALA A N 1
ATOM 4873 C CA . ALA A 1 625 ? -19.785 19.029 7.567 1.00 90.44 625 ALA A CA 1
ATOM 4874 C C . ALA A 1 625 ? -19.902 17.972 6.457 1.00 90.44 625 ALA A C 1
ATOM 4876 O O . ALA A 1 625 ? -18.890 17.424 6.033 1.00 90.44 625 ALA A O 1
ATOM 4877 N N . ALA A 1 626 ? -21.114 17.709 5.960 1.00 91.25 626 ALA A N 1
ATOM 4878 C CA . ALA A 1 626 ? -21.335 16.797 4.842 1.00 91.25 626 ALA A CA 1
ATOM 4879 C C . ALA A 1 626 ? -20.681 17.311 3.548 1.00 91.25 626 ALA A C 1
ATOM 4881 O O . ALA A 1 626 ? -19.978 16.552 2.892 1.00 91.25 626 ALA A O 1
ATOM 4882 N N . ALA A 1 627 ? -20.821 18.603 3.226 1.00 89.94 627 ALA A N 1
ATOM 4883 C CA . ALA A 1 627 ? -20.177 19.207 2.055 1.00 89.94 627 ALA A CA 1
ATOM 4884 C C . ALA A 1 627 ? -18.641 19.133 2.124 1.00 89.94 627 ALA A C 1
ATOM 4886 O O . ALA A 1 627 ? -17.995 18.724 1.162 1.00 89.94 627 ALA A O 1
ATOM 4887 N N . LEU A 1 628 ? -18.056 19.455 3.283 1.00 85.75 628 LEU A N 1
ATOM 4888 C CA . LEU A 1 628 ? -16.618 19.314 3.514 1.00 85.75 628 LEU A CA 1
ATOM 4889 C C . LEU A 1 628 ? -16.172 17.851 3.382 1.00 85.75 628 LEU A C 1
ATOM 4891 O O . LEU A 1 628 ? -15.143 17.577 2.770 1.00 85.75 628 LEU A O 1
ATOM 4895 N N . PHE A 1 629 ? -16.930 16.906 3.945 1.00 85.00 629 PHE A N 1
ATOM 4896 C CA . PHE A 1 629 ? -16.643 15.480 3.796 1.00 85.00 629 PHE A CA 1
ATOM 4897 C C . PHE A 1 629 ? -16.673 15.063 2.323 1.00 85.00 629 PHE A C 1
ATOM 4899 O O . PHE A 1 629 ? -15.742 14.409 1.866 1.00 85.00 629 PHE A O 1
ATOM 4906 N N . ASP A 1 630 ? -17.683 15.484 1.564 1.00 85.38 630 ASP A N 1
ATOM 4907 C CA . ASP A 1 630 ? -17.816 15.174 0.141 1.00 85.38 630 ASP A CA 1
ATOM 4908 C C . ASP A 1 630 ? -16.643 15.698 -0.690 1.00 85.38 630 ASP A C 1
ATOM 4910 O O . ASP A 1 630 ? -16.130 14.964 -1.534 1.00 85.38 630 ASP A O 1
ATOM 4914 N N . ASP A 1 631 ? -16.173 16.914 -0.417 1.00 80.62 631 ASP A N 1
ATOM 4915 C CA . ASP A 1 631 ? -14.990 17.475 -1.074 1.00 80.62 631 ASP A CA 1
ATOM 4916 C C . ASP A 1 631 ? -13.716 16.702 -0.730 1.00 80.62 631 ASP A C 1
ATOM 4918 O O . ASP A 1 631 ? -12.935 16.361 -1.621 1.00 80.62 631 ASP A O 1
ATOM 4922 N N . LEU A 1 632 ? -13.523 16.366 0.548 1.00 75.88 632 LEU A N 1
ATOM 4923 C CA . LEU A 1 632 ? -12.395 15.541 0.981 1.00 75.88 632 LEU A CA 1
ATOM 4924 C C . LEU A 1 632 ? -12.429 14.166 0.305 1.00 75.88 632 LEU A C 1
ATOM 4926 O O . LEU A 1 632 ? -11.389 13.670 -0.129 1.00 75.88 632 LEU A O 1
ATOM 4930 N N . MET A 1 633 ? -13.610 13.553 0.182 1.00 75.81 633 MET A N 1
ATOM 4931 C CA . MET A 1 633 ? -13.751 12.264 -0.492 1.00 75.81 633 MET A CA 1
ATOM 4932 C C . MET A 1 633 ? -13.514 12.398 -1.996 1.00 75.81 633 MET A C 1
ATOM 4934 O O . MET A 1 633 ? -12.793 11.579 -2.543 1.00 75.81 633 MET A O 1
ATOM 4938 N N . ALA A 1 634 ? -13.986 13.457 -2.659 1.00 76.00 634 ALA A N 1
ATOM 4939 C CA . ALA A 1 634 ? -13.692 13.696 -4.075 1.00 76.00 634 ALA A CA 1
ATOM 4940 C C . ALA A 1 634 ? -12.178 13.815 -4.347 1.00 76.00 634 ALA A C 1
ATOM 4942 O O . ALA A 1 634 ? -11.683 13.330 -5.366 1.00 76.00 634 ALA A O 1
ATOM 4943 N N . MET A 1 635 ? -11.419 14.410 -3.421 1.00 69.56 635 MET A N 1
ATOM 4944 C CA . MET A 1 635 ? -9.955 14.450 -3.506 1.00 69.56 635 MET A CA 1
ATOM 4945 C C . MET A 1 635 ? -9.323 13.061 -3.362 1.00 69.56 635 MET A C 1
ATOM 4947 O O . MET A 1 635 ? -8.387 12.736 -4.095 1.00 69.56 635 MET A O 1
ATOM 4951 N N . VAL A 1 636 ? -9.835 12.228 -2.450 1.00 67.31 636 VAL A N 1
ATOM 4952 C CA . VAL A 1 636 ? -9.414 10.823 -2.307 1.00 67.31 636 VAL A CA 1
ATOM 4953 C C . VAL A 1 636 ? -9.782 10.016 -3.554 1.00 67.31 636 VAL A C 1
ATOM 4955 O O . VAL A 1 636 ? -8.970 9.236 -4.041 1.00 67.31 636 VAL A O 1
ATOM 4958 N N . ASP A 1 637 ? -10.955 10.258 -4.126 1.00 68.69 637 ASP A N 1
ATOM 4959 C CA . ASP A 1 637 ? -11.462 9.604 -5.331 1.00 68.69 637 ASP A CA 1
ATOM 4960 C C . ASP A 1 637 ? -10.675 9.994 -6.589 1.00 68.69 637 ASP A C 1
ATOM 4962 O O . ASP A 1 637 ? -10.692 9.266 -7.581 1.00 68.69 637 ASP A O 1
ATOM 4966 N N . ALA A 1 638 ? -9.935 11.101 -6.559 1.00 64.38 638 ALA A N 1
ATOM 4967 C CA . ALA A 1 638 ? -8.985 11.465 -7.605 1.00 64.38 638 ALA A CA 1
ATOM 4968 C C . ALA A 1 638 ? -7.620 10.751 -7.467 1.00 64.38 638 ALA A C 1
ATOM 4970 O O . ALA A 1 638 ? -6.824 10.784 -8.407 1.00 64.38 638 ALA A O 1
ATOM 4971 N N . ASN A 1 639 ? -7.328 10.105 -6.328 1.00 61.62 639 ASN A N 1
ATOM 4972 C CA . ASN A 1 639 ? -6.058 9.411 -6.073 1.00 61.62 639 ASN A CA 1
ATOM 4973 C C . ASN A 1 639 ? -6.003 8.066 -6.812 1.00 61.62 639 ASN A C 1
ATOM 4975 O O . ASN A 1 639 ? -6.702 7.165 -6.382 1.00 61.62 639 ASN A O 1
ATOM 4979 N N . PRO A 1 640 ? -5.148 7.809 -7.809 1.00 55.38 640 PRO A N 1
ATOM 4980 C CA . PRO A 1 640 ? -5.120 6.520 -8.517 1.00 55.38 640 PRO A CA 1
ATOM 4981 C C . PRO A 1 640 ? -4.793 5.276 -7.653 1.00 55.38 640 PRO A C 1
ATOM 4983 O O . PRO A 1 640 ? -4.867 4.167 -8.180 1.00 55.38 640 PRO A O 1
ATOM 4986 N N . HIS A 1 641 ? -4.440 5.428 -6.368 1.00 53.47 641 HIS A N 1
ATOM 4987 C CA . HIS A 1 641 ? -4.207 4.334 -5.410 1.00 53.47 641 HIS A CA 1
ATOM 4988 C C . HIS A 1 641 ? -5.342 4.101 -4.387 1.00 53.47 641 HIS A C 1
ATOM 4990 O O . HIS A 1 641 ? -5.277 3.132 -3.633 1.00 53.47 641 HIS A O 1
ATOM 4996 N N . GLY A 1 642 ? -6.348 4.981 -4.309 1.00 54.44 642 GLY A N 1
ATOM 4997 C CA . GLY A 1 642 ? -7.362 5.054 -3.238 1.00 54.44 642 GLY A CA 1
ATOM 4998 C C . GLY A 1 642 ? -6.814 5.005 -1.798 1.00 54.44 642 GLY A C 1
ATOM 4999 O O . GLY A 1 642 ? -5.873 5.730 -1.486 1.00 54.44 642 GLY A O 1
ATOM 5000 N N . TYR A 1 643 ? -7.454 4.237 -0.896 1.00 47.12 643 TYR A N 1
ATOM 5001 C CA . TYR A 1 643 ? -7.215 4.272 0.568 1.00 47.12 643 TYR A CA 1
ATOM 5002 C C . TYR A 1 643 ? -5.872 3.727 1.070 1.00 47.12 643 TYR A C 1
ATOM 5004 O O . TYR A 1 643 ? -5.346 4.277 2.042 1.00 47.12 643 TYR A O 1
ATOM 5012 N N . PRO A 1 644 ? -5.302 2.649 0.499 1.00 41.47 644 PRO A N 1
ATOM 5013 C CA . PRO A 1 644 ? -4.022 2.147 0.962 1.00 41.47 644 PRO A CA 1
ATOM 5014 C C . PRO A 1 644 ? -2.897 3.058 0.466 1.00 41.47 644 PRO A C 1
ATOM 5016 O O . PRO A 1 644 ? -2.615 3.142 -0.729 1.00 41.47 644 PRO A O 1
ATOM 5019 N N . SER A 1 645 ? -2.194 3.692 1.406 1.00 47.44 645 SER A N 1
ATOM 5020 C CA . SER A 1 645 ? -0.831 4.180 1.187 1.00 47.44 645 SER A CA 1
ATOM 5021 C C . SER A 1 645 ? 0.059 2.978 0.886 1.00 47.44 645 SER A C 1
ATOM 5023 O O . SER A 1 645 ? 0.731 2.459 1.775 1.00 47.44 645 SER A O 1
ATOM 5025 N N . ALA A 1 646 ? 0.085 2.483 -0.341 1.00 34.34 646 ALA A N 1
ATOM 5026 C CA . ALA A 1 646 ? 1.053 1.443 -0.655 1.00 34.34 646 ALA A CA 1
ATOM 5027 C C . ALA A 1 646 ? 2.493 2.010 -0.820 1.00 34.34 646 ALA A C 1
ATOM 5029 O O . ALA A 1 646 ? 3.399 1.238 -1.122 1.00 34.34 646 ALA A O 1
ATOM 5030 N N . TRP A 1 647 ? 2.727 3.328 -0.626 1.00 45.22 647 TRP A N 1
ATOM 5031 C CA . TRP A 1 647 ? 3.826 4.000 -1.341 1.00 45.22 647 TRP A CA 1
ATOM 5032 C C . TRP A 1 647 ? 4.480 5.250 -0.728 1.00 45.22 647 TRP A C 1
ATOM 5034 O O . TRP A 1 647 ? 5.310 5.808 -1.429 1.00 45.22 647 TRP A O 1
ATOM 5044 N N . GLU A 1 648 ? 4.139 5.731 0.482 1.00 45.28 648 GLU A N 1
ATOM 5045 C CA . GLU A 1 648 ? 4.766 6.906 1.166 1.00 45.28 648 GLU A CA 1
ATOM 5046 C C . GLU A 1 648 ? 5.172 8.109 0.266 1.00 45.28 648 GLU A C 1
ATOM 5048 O O . GLU A 1 648 ? 6.062 8.895 0.591 1.00 45.28 648 GLU A O 1
ATOM 5053 N N . TYR A 1 649 ? 4.526 8.280 -0.889 1.00 43.09 649 TYR A N 1
ATOM 5054 C CA . TYR A 1 649 ? 5.049 9.127 -1.950 1.00 43.09 649 TYR A CA 1
ATOM 5055 C C . TYR A 1 649 ? 4.747 10.593 -1.635 1.00 43.09 649 TYR A C 1
ATOM 5057 O O . TYR A 1 649 ? 3.588 10.979 -1.461 1.00 43.09 649 TYR A O 1
ATOM 5065 N N . ARG A 1 650 ? 5.797 11.420 -1.572 1.00 49.44 650 ARG A N 1
ATOM 5066 C CA . ARG A 1 650 ? 5.684 12.879 -1.454 1.00 49.44 650 ARG A CA 1
ATOM 5067 C C . ARG A 1 650 ? 5.857 13.495 -2.847 1.00 49.44 650 ARG A C 1
ATOM 5069 O O . ARG A 1 650 ? 6.982 13.489 -3.353 1.00 49.44 650 ARG A O 1
ATOM 5076 N N . PRO A 1 651 ? 4.801 14.032 -3.487 1.00 45.84 651 PRO A N 1
ATOM 5077 C CA . PRO A 1 651 ? 4.962 14.730 -4.757 1.00 45.84 651 PRO A CA 1
ATOM 5078 C C . PRO A 1 651 ? 5.967 15.877 -4.610 1.00 45.84 651 PRO A C 1
ATOM 5080 O O . PRO A 1 651 ? 5.879 16.674 -3.676 1.00 45.84 651 PRO A O 1
ATOM 5083 N N . ARG A 1 652 ? 6.917 15.987 -5.552 1.00 46.19 652 ARG A N 1
ATOM 5084 C CA . ARG A 1 652 ? 7.964 17.033 -5.549 1.00 46.19 652 ARG A CA 1
ATOM 5085 C C . ARG A 1 652 ? 7.393 18.456 -5.609 1.00 46.19 652 ARG A C 1
ATOM 5087 O O . ARG A 1 652 ? 8.069 19.408 -5.227 1.00 46.19 652 ARG A O 1
ATOM 5094 N N . LYS A 1 653 ? 6.144 18.605 -6.063 1.00 46.75 653 LYS A N 1
ATOM 5095 C CA . LYS A 1 653 ? 5.373 19.855 -6.040 1.00 46.75 653 LYS A CA 1
ATOM 5096 C C . LYS A 1 653 ? 4.198 19.689 -5.058 1.00 46.75 653 LYS A C 1
ATOM 5098 O O . LYS A 1 653 ? 3.202 19.062 -5.415 1.00 46.75 653 LYS A O 1
ATOM 5103 N N . PRO A 1 654 ? 4.299 20.218 -3.823 1.00 45.16 654 PRO A N 1
ATOM 5104 C CA . PRO A 1 654 ? 3.433 19.868 -2.689 1.00 45.16 654 PRO A CA 1
ATOM 5105 C C . PRO A 1 654 ? 2.089 20.603 -2.681 1.00 45.16 654 PRO A C 1
ATOM 5107 O O . PRO A 1 654 ? 1.544 20.897 -1.621 1.00 45.16 654 PRO A O 1
ATOM 5110 N N . GLN A 1 655 ? 1.546 20.961 -3.842 1.00 47.16 655 GLN A N 1
ATOM 5111 C CA . GLN A 1 655 ? 0.501 21.980 -3.851 1.00 47.16 655 GLN A CA 1
ATOM 5112 C C . GLN A 1 655 ? -0.794 21.523 -3.165 1.00 47.16 655 GLN A C 1
ATOM 5114 O O . GLN A 1 655 ? -1.508 22.393 -2.689 1.00 47.16 655 GLN A O 1
ATOM 5119 N N . LEU A 1 656 ? -1.088 20.215 -3.041 1.00 49.72 656 LEU A N 1
ATOM 5120 C CA . LEU A 1 656 ? -2.416 19.773 -2.578 1.00 49.72 656 LEU A CA 1
ATOM 5121 C C . LEU A 1 656 ? -2.503 18.429 -1.812 1.00 49.72 656 LEU A C 1
ATOM 5123 O O . LEU A 1 656 ? -3.622 17.989 -1.548 1.00 49.72 656 LEU A O 1
ATOM 5127 N N . PHE A 1 657 ? -1.407 17.747 -1.434 1.00 47.44 657 PHE A N 1
ATOM 5128 C CA . PHE A 1 657 ? -1.538 16.425 -0.788 1.00 47.44 657 PHE A CA 1
ATOM 5129 C C . PHE A 1 657 ? -0.615 16.162 0.406 1.00 47.44 657 PHE A C 1
ATOM 5131 O O . PHE A 1 657 ? 0.604 16.298 0.314 1.00 47.44 657 PHE A O 1
ATOM 5138 N N . ASP A 1 658 ? -1.233 15.691 1.493 1.00 52.12 658 ASP A N 1
ATOM 5139 C CA . ASP A 1 658 ? -0.592 15.156 2.688 1.00 52.12 658 ASP A CA 1
ATOM 5140 C C . ASP A 1 658 ? -0.952 13.664 2.833 1.00 52.12 658 ASP A C 1
ATOM 5142 O O . ASP A 1 658 ? -2.102 13.303 3.116 1.00 52.12 658 ASP A O 1
ATOM 5146 N N . SER A 1 659 ? 0.039 12.795 2.615 1.00 48.00 659 SER A N 1
ATOM 5147 C CA . SER A 1 659 ? -0.093 11.334 2.687 1.00 48.00 659 SER A CA 1
ATOM 5148 C C . SER A 1 659 ? -0.379 10.811 4.092 1.00 48.00 659 SER A C 1
ATOM 5150 O O . SER A 1 659 ? -0.875 9.695 4.237 1.00 48.00 659 SER A O 1
ATOM 5152 N N . VAL A 1 660 ? -0.126 11.617 5.123 1.00 49.53 660 VAL A N 1
ATOM 5153 C CA . VAL A 1 660 ? -0.367 11.254 6.519 1.00 49.53 660 VAL A CA 1
ATOM 5154 C C . VAL A 1 660 ? -1.810 11.559 6.911 1.00 49.53 660 VAL A C 1
ATOM 5156 O O . VAL A 1 660 ? -2.423 10.792 7.650 1.00 49.53 660 VAL A O 1
ATOM 5159 N N . TYR A 1 661 ? -2.388 12.654 6.415 1.00 53.97 661 TYR A N 1
ATOM 5160 C CA . TYR A 1 661 ? -3.622 13.188 6.995 1.00 53.97 661 TYR A CA 1
ATOM 5161 C C . TYR A 1 661 ? -4.888 13.014 6.162 1.00 53.97 661 TYR A C 1
ATOM 5163 O O . TYR A 1 661 ? -5.972 13.070 6.738 1.00 53.97 661 TYR A O 1
ATOM 5171 N N . ASN A 1 662 ? -4.805 12.746 4.860 1.00 55.78 662 ASN A N 1
ATOM 5172 C CA . ASN A 1 662 ? -6.002 12.372 4.099 1.00 55.78 662 ASN A CA 1
ATOM 5173 C C . ASN A 1 662 ? -6.607 11.050 4.592 1.00 55.78 662 ASN A C 1
ATOM 5175 O O . ASN A 1 662 ? -7.829 10.991 4.768 1.00 55.78 662 ASN A O 1
ATOM 5179 N N . PRO A 1 663 ? -5.789 10.043 4.970 1.00 56.56 663 PRO A N 1
ATOM 5180 C CA . PRO A 1 663 ? -6.329 8.863 5.613 1.00 56.56 663 PRO A CA 1
ATOM 5181 C C . PRO A 1 663 ? -6.955 9.128 6.988 1.00 56.56 663 PRO A C 1
ATOM 5183 O O . PRO A 1 663 ? -8.011 8.621 7.365 1.00 56.56 663 PRO A O 1
ATOM 5186 N N . VAL A 1 664 ? -6.315 10.010 7.748 1.00 57.81 664 VAL A N 1
ATOM 5187 C CA . VAL A 1 664 ? -6.824 10.468 9.041 1.00 57.81 664 VAL A CA 1
ATOM 5188 C C . VAL A 1 664 ? -8.125 11.253 8.871 1.00 57.81 664 VAL A C 1
ATOM 5190 O O . VAL A 1 664 ? -8.973 11.212 9.759 1.00 57.81 664 VAL A O 1
ATOM 5193 N N . GLY A 1 665 ? -8.305 11.936 7.743 1.00 61.19 665 GLY A N 1
ATOM 5194 C CA . GLY A 1 665 ? -9.492 12.708 7.434 1.00 61.19 665 GLY A CA 1
ATOM 5195 C C . GLY A 1 665 ? -10.743 11.849 7.276 1.00 61.19 665 GLY A C 1
ATOM 5196 O O . GLY A 1 665 ? -11.746 12.133 7.932 1.00 61.19 665 GLY A O 1
ATOM 5197 N N . TYR A 1 666 ? -10.670 10.752 6.511 1.00 65.81 666 TYR A N 1
ATOM 5198 C CA . TYR A 1 666 ? -11.776 9.787 6.452 1.00 65.81 666 TYR A CA 1
ATOM 5199 C C . TYR A 1 666 ? -11.975 9.108 7.809 1.00 65.81 666 TYR A C 1
ATOM 5201 O O . TYR A 1 666 ? -13.102 9.038 8.289 1.00 65.81 666 TYR A O 1
ATOM 5209 N N . LEU A 1 667 ? -10.895 8.670 8.473 1.00 66.19 667 LEU A N 1
ATOM 5210 C CA . LEU A 1 667 ? -11.003 7.902 9.713 1.00 66.19 667 LEU A CA 1
ATOM 5211 C C . LEU A 1 667 ? -11.670 8.745 10.797 1.00 66.19 667 LEU A C 1
ATOM 5213 O O . LEU A 1 667 ? -12.628 8.307 11.430 1.00 66.19 667 LEU A O 1
ATOM 5217 N N . ARG A 1 668 ? -11.197 9.981 10.990 1.00 68.19 668 ARG A N 1
ATOM 5218 C CA . ARG A 1 668 ? -11.780 10.925 11.947 1.00 68.19 668 ARG A CA 1
ATOM 5219 C C . ARG A 1 668 ? -13.164 11.377 11.509 1.00 68.19 668 ARG A C 1
ATOM 5221 O O . ARG A 1 668 ? -14.037 11.455 12.366 1.00 68.19 668 ARG A O 1
ATOM 5228 N N . GLY A 1 669 ? -13.375 11.652 10.222 1.00 75.12 669 GLY A N 1
ATOM 5229 C CA . GLY A 1 669 ? -14.665 12.062 9.671 1.00 75.12 669 GLY A CA 1
ATOM 5230 C C . GLY A 1 669 ? -15.742 11.008 9.912 1.00 75.12 669 GLY A C 1
ATOM 5231 O O . GLY A 1 669 ? -16.683 11.266 10.657 1.00 75.12 669 GLY A O 1
ATOM 5232 N N . VAL A 1 670 ? -15.560 9.797 9.377 1.00 78.75 670 VAL A N 1
ATOM 5233 C CA . VAL A 1 670 ? -16.486 8.663 9.536 1.00 78.75 670 VAL A CA 1
ATOM 5234 C C . VAL A 1 670 ? -16.699 8.327 11.011 1.00 78.75 670 VAL A C 1
ATOM 5236 O O . VAL A 1 670 ? -17.842 8.189 11.440 1.00 78.75 670 VAL A O 1
ATOM 5239 N N . THR A 1 671 ? -15.633 8.285 11.821 1.00 77.00 671 THR A N 1
ATOM 5240 C CA . THR A 1 671 ? -15.761 8.054 13.273 1.00 77.00 671 THR A CA 1
ATOM 5241 C C . THR A 1 671 ? -16.576 9.157 13.951 1.00 77.00 671 THR A C 1
ATOM 5243 O O . THR A 1 671 ? -17.361 8.874 14.853 1.00 77.00 671 THR A O 1
ATOM 5246 N N . SER A 1 672 ? -16.433 10.416 13.530 1.00 80.62 672 SER A N 1
ATOM 5247 C CA . SER A 1 672 ? -17.187 11.542 14.095 1.00 80.62 672 SER A CA 1
ATOM 5248 C C . SER A 1 672 ? -18.655 11.506 13.677 1.00 80.62 672 SER A C 1
ATOM 5250 O O . SER A 1 672 ? -19.521 11.674 14.532 1.00 80.62 672 SER A O 1
ATOM 5252 N N . PHE A 1 673 ? -18.957 11.229 12.405 1.00 86.38 673 PHE A N 1
ATOM 5253 C CA . PHE A 1 673 ? -20.336 11.026 11.952 1.00 86.38 673 PHE A CA 1
ATOM 5254 C C . PHE A 1 673 ? -20.986 9.838 12.672 1.00 86.38 673 PHE A C 1
ATOM 5256 O O . PHE A 1 673 ? -22.132 9.941 13.095 1.00 86.38 673 PHE A O 1
ATOM 5263 N N . TRP A 1 674 ? -20.259 8.737 12.879 1.00 84.12 674 TRP A N 1
ATOM 5264 C CA . TRP A 1 674 ? -20.754 7.575 13.622 1.00 84.12 674 TRP A CA 1
ATOM 5265 C C . TRP A 1 674 ? -20.990 7.866 15.103 1.00 84.12 674 TRP A C 1
ATOM 5267 O O . TRP A 1 674 ? -22.103 7.682 15.587 1.00 84.12 674 TRP A O 1
ATOM 5277 N N . SER A 1 675 ? -19.978 8.369 15.811 1.00 78.81 675 SER A N 1
ATOM 5278 C CA . SER A 1 675 ? -20.059 8.619 17.259 1.00 78.81 675 SER A CA 1
ATOM 5279 C C . SER A 1 675 ? -21.098 9.672 17.650 1.00 78.81 675 SER A C 1
ATOM 5281 O O . SER A 1 675 ? -21.598 9.627 18.769 1.00 78.81 675 SER A O 1
ATOM 5283 N N . ASN A 1 676 ? -21.452 10.587 16.743 1.00 82.06 676 ASN A N 1
ATOM 5284 C CA . ASN A 1 676 ? -22.514 11.573 16.958 1.00 82.06 676 ASN A CA 1
ATOM 5285 C C . ASN A 1 676 ? -23.881 11.148 16.383 1.00 82.06 676 ASN A C 1
ATOM 5287 O O . ASN A 1 676 ? -24.828 11.921 16.452 1.00 82.06 676 ASN A O 1
ATOM 5291 N N . GLY A 1 677 ? -24.009 9.946 15.806 1.00 86.62 677 GLY A N 1
ATOM 5292 C CA . GLY A 1 677 ? -25.284 9.458 15.262 1.00 86.62 677 GLY A CA 1
ATOM 5293 C C . GLY A 1 677 ? -25.727 10.125 13.952 1.00 86.62 677 GLY A C 1
ATOM 5294 O O . GLY A 1 677 ? -26.907 10.099 13.622 1.00 86.62 677 GLY A O 1
ATOM 5295 N N . TYR A 1 678 ? -24.795 10.695 13.185 1.00 91.56 678 TYR A N 1
ATOM 5296 C CA . TYR A 1 678 ? -25.053 11.452 11.955 1.00 91.56 678 TYR A CA 1
ATOM 5297 C C . TYR A 1 678 ? -24.549 10.779 10.669 1.00 91.56 678 TYR A C 1
ATOM 5299 O O . TYR A 1 678 ? -24.441 11.443 9.641 1.00 91.56 678 TYR A O 1
ATOM 5307 N N . LEU A 1 679 ? -24.257 9.471 10.670 1.00 88.75 679 LEU A N 1
ATOM 5308 C CA . LEU A 1 679 ? -23.845 8.758 9.443 1.00 88.75 679 LEU A CA 1
ATOM 5309 C C . LEU A 1 679 ? -24.831 8.921 8.283 1.00 88.75 679 LEU A C 1
ATOM 5311 O O . LEU A 1 679 ? -24.423 8.898 7.124 1.00 88.75 679 LEU A O 1
ATOM 5315 N N . ASP A 1 680 ? -26.114 9.107 8.585 1.00 91.44 680 ASP A N 1
ATOM 5316 C CA . ASP A 1 680 ? -27.148 9.287 7.570 1.00 91.44 680 ASP A CA 1
ATOM 5317 C C . ASP A 1 680 ? -26.965 10.591 6.765 1.00 91.44 680 ASP A C 1
ATOM 5319 O O . ASP A 1 680 ? -27.391 10.642 5.615 1.00 91.44 680 ASP A O 1
ATOM 5323 N N . LEU A 1 681 ? -26.248 11.599 7.293 1.00 91.50 681 LEU A N 1
ATOM 5324 C CA . LEU A 1 681 ? -25.939 12.846 6.571 1.00 91.50 681 LEU A CA 1
ATOM 5325 C C . LEU A 1 681 ? -25.015 12.640 5.366 1.00 91.50 681 LEU A C 1
ATOM 5327 O O . LEU A 1 681 ? -25.112 13.381 4.393 1.00 91.50 681 LEU A O 1
ATOM 5331 N N . ILE A 1 682 ? -24.120 11.655 5.439 1.00 89.81 682 ILE A N 1
ATOM 5332 C CA . ILE A 1 682 ? -23.182 11.314 4.359 1.00 89.81 682 ILE A CA 1
ATOM 5333 C C . ILE A 1 682 ? -23.571 10.012 3.647 1.00 89.81 682 ILE A C 1
ATOM 5335 O O . ILE A 1 682 ? -22.928 9.625 2.676 1.00 89.81 682 ILE A O 1
ATOM 5339 N N . GLY A 1 683 ? -24.628 9.342 4.118 1.00 88.56 683 GLY A N 1
ATOM 5340 C CA . GLY A 1 683 ? -25.096 8.046 3.640 1.00 88.56 683 GLY A CA 1
ATOM 5341 C C . GLY A 1 683 ? -24.268 6.878 4.183 1.00 88.56 683 GLY A C 1
ATOM 5342 O O . GLY A 1 683 ? -23.059 6.796 3.975 1.00 88.56 683 GLY A O 1
ATOM 5343 N N . ARG A 1 684 ? -24.929 5.907 4.828 1.00 82.06 684 ARG A N 1
ATOM 5344 C CA . ARG A 1 684 ? -24.262 4.721 5.404 1.00 82.06 684 ARG A CA 1
ATOM 5345 C C . ARG A 1 684 ? -23.524 3.887 4.370 1.00 82.06 684 ARG A C 1
ATOM 5347 O O . ARG A 1 684 ? -22.435 3.412 4.655 1.00 82.06 684 ARG A O 1
ATOM 5354 N N . GLU A 1 685 ? -24.102 3.720 3.182 1.00 77.94 685 GLU A N 1
ATOM 5355 C CA . GLU A 1 685 ? -23.461 2.970 2.100 1.00 77.94 685 GLU A CA 1
ATOM 5356 C C . GLU A 1 685 ? -22.180 3.667 1.637 1.00 77.94 685 GLU A C 1
ATOM 5358 O O . GLU A 1 685 ? -21.144 3.023 1.507 1.00 77.94 685 GLU A O 1
ATOM 5363 N N . LYS A 1 686 ? -22.230 4.994 1.456 1.00 77.69 686 LYS A N 1
ATOM 5364 C CA . LYS A 1 686 ? -21.055 5.793 1.111 1.00 77.69 686 LYS A CA 1
ATOM 5365 C C . LYS A 1 686 ? -20.011 5.693 2.216 1.00 77.69 686 LYS A C 1
ATOM 5367 O O . LYS A 1 686 ? -18.887 5.337 1.908 1.00 77.69 686 LYS A O 1
ATOM 5372 N N . ALA A 1 687 ? -20.378 5.911 3.480 1.00 76.38 687 ALA A N 1
ATOM 5373 C CA . ALA A 1 687 ? -19.467 5.793 4.620 1.00 76.38 687 ALA A CA 1
ATOM 5374 C C . ALA A 1 687 ? -18.836 4.395 4.725 1.00 76.38 687 ALA A C 1
ATOM 5376 O O . ALA A 1 687 ? -17.649 4.279 4.998 1.00 76.38 687 ALA A O 1
ATOM 5377 N N . ALA A 1 688 ? -19.606 3.343 4.434 1.00 71.88 688 ALA A N 1
ATOM 5378 C CA . ALA A 1 688 ? -19.142 1.963 4.430 1.00 71.88 688 ALA A CA 1
ATOM 5379 C C . ALA A 1 688 ? -18.206 1.623 3.262 1.00 71.88 688 ALA A C 1
ATOM 5381 O O . ALA A 1 688 ? -17.682 0.512 3.248 1.00 71.88 688 ALA A O 1
ATOM 5382 N N . ARG A 1 689 ? -17.988 2.514 2.282 1.00 68.69 689 ARG A N 1
ATOM 5383 C CA . ARG A 1 689 ? -16.938 2.359 1.255 1.00 68.69 689 ARG A CA 1
ATOM 5384 C C . ARG A 1 689 ? -15.554 2.707 1.798 1.00 68.69 689 ARG A C 1
ATOM 5386 O O . ARG A 1 689 ? -14.578 2.122 1.332 1.00 68.69 689 ARG A O 1
ATOM 5393 N N . PHE A 1 690 ? -15.502 3.620 2.764 1.00 61.22 690 PHE A N 1
ATOM 5394 C CA . PHE A 1 690 ? -14.308 4.037 3.501 1.00 61.22 690 PHE A CA 1
ATOM 5395 C C . PHE A 1 690 ? -14.076 3.089 4.693 1.00 61.22 690 PHE A C 1
ATOM 5397 O O . PHE A 1 690 ? -13.051 3.260 5.387 1.00 61.22 690 PHE A O 1
#

Sequence (690 aa):
MDRRTFLKSSLAVAGLSAGAAQAAETRTDRAPGDRRLLNVHACQANNRSPYLLVRAKFRPGEVADARAVKFFAPDGTEVAHSVWDSVTWRVARDGRPDWGGRYALLQHGSGNAQEAREARGKKLEAAKQQLPRLGAELAAEDEAAQRHGDSICSAIYLLRHALLPYGKEKLRLEILPSAPVTERGKPEGKPSETRSGELRLLNLPDAIAVVWKGKTLFRYAGFEAGDASGTHAHADPARPFTVRVEEGQVTKVAIAGQTQGRQQGAMDWQCTYWLFPDGCYVALEGFSIGNAAGYRGGEQKVSIWQADGDVEPVHEPQWTAPWWLHKVGSAGFVATHLWHDTPLVAGYGNNPFTTNTDAAKHGPDVQVAGRQVALRWHFSLDDPAVVRLFAPDGNPQWTPKTDWLYRQYAVGVGQTAPEAEAALRAVIGAAAGWIDRPCEEEEQAALMVHIQSRKEPRPGVTWELPLWVASAVLNPDEAKTADLLRGQRRQPNMGIPERTENFIQQLRANVARGGNPLHARNPQLAAQGIPCEGWFDNPAYHACKMPAYVRFLEHFDLPHDQRKDREAILRYADYSLEHIGGGPPDIEKLRAAWLSFWPNRTVMLLPLLLEAQTITGDAKYGRIAAALFDDLMAMVDANPHGYPSAWEYRPRKPQLFDSVYNPVGYLRGVTSFWSNGYLDLIGREKAARF